Protein AF-A0AAU8EQG9-F1 (afdb_monomer_lite)

Organism: NCBI:txid2839623

Foldseek 3Di:
DPCPPVLADEEEEEFAQVQVVVVCVVVVDPVCLVVHWYKYKYAAHHGGRPPCLLVVQLVCCQVQNDLLDLDFFAAPVNSQVSSCVSCVPPGHGMDIDTREFFGPFGFPLHTDHTRPNNPLSFLQHPHLLSLLLCLLQVLDFDDVLLVVVLVQLVVAQEEEEEAAFQQSQSNSVSCCSNCSNPPPQDGCNAQFEEECQQPQAQLSRLVRRLVSNVSPPQLVVLLVVLVVVDDPVRLVPDRSNCNRPLSSLVSGDDDPPDAHEYEYEELVSHDPVRSVVVVVVSLVSRPDPPHRSYHYYYYYHPPPPDDDSVYHYRYRAFQDLVSLLVSCVSVVHDSVCSVVLSVQGRHNNSSVLLSSVVRRDPSVVSNPDNDDLSSLCSLCCVVPVVPNLQLLLLQLLLLLQAAGFHAQLLLSLQLSVVVVHHNDSSRSVVSVRHSGSQKRWDPRNDNRIGIHGHGRVSSVSSQPDPDRPDHSVSSNVSSPDPSSVVSPDDPPPDPPPDDDDDDDD

Radius of gyration: 24.66 Å; chains: 1; bounding box: 68×86×63 Å

InterPro domains:
  IPR007111 NACHT nucleoside triphosphatase [PS50837] (157-301)
  IPR027417 P-loop containing nucleoside triphosphate hydrolase [SSF52540] (146-356)
  IPR056884 Nephrocystin 3-like, N-terminal [PF24883] (152-301)

Secondary structure (DSSP, 8-state):
---TT--EEEEEE--TTHHHHHHHHHHTT-GGGGTSEEEEEES-SSS---TTHHHHHHHHHHHH--TT---SEEEHHHHHHHHHHHHTTTSPPPEEEE-SSSTT---TT-EEEE-TT-TTTSTTTTSHHHHHHHHHTTTPPP-HHHHHHHHHHHH-SEEEEE--TTSSHHHHHHHHH-GGGSTTPPTTS-SEEEETTT--SHHHHHHHHHHHHTTSTTHHHHHHHHHHTS-HHHHHHS-HHIIIIIHHHHH----TT--EEEEEE-GGGS-HHHHHHHHHHHHHHHH-SS--SEEEEEEE-S-------SSEEEEPPPPPHHHHHHHHHHTT--TTHHHHHHHH-SSHHHHHHHHHHHTTS-HHHHTT--SHHHHHHHHHHHHHTTT-HHHHHHHHHHHHH-BSS-EEHHHHHHHHHHTTS--SHHHHHHHHHHHGGGEEEESTTSTT-EEEES-HHHHHHHHH--S-SS-HHHHHHHHTSHHHHHTTSPP--------------

pLDDT: mean 84.2, std 14.39, range [34.97, 97.81]

Sequence (505 aa):
MDISGLDGLIIILDACHAGAGVRDVIKSGLDLEQQVRLELLAGTFLRKARNGCFSQALIRLMEHGAPGLSADYLEIRHAANVAADCCRTVQQPPVYIGSGFGQNASDPGLWVSRNVASPGKWLLSGTEEGALAVALTQSFQPTNDLERVTAAMSGQRLVVLRGAAGSGKSALIAALARPELVPDLPARYLAAVAFTALTPTLTGLAKTLARQLARFEGFPAAAADYEGKLTAEELNRRPALERLVFGPLRTLKVSLGRRIRLAIDGIDELEPSSRAELLSAVTEFSTEEPPLRVSVLLSTRGEDQGQDLLTAQVNVSRPGMDEITEYLQNLELPEALAVDLQAHADTWLQLRLLADLAASVPAQSLRTVAGLDDLYQELLWPLTANDNPEARIVMVVLAAAGSGPVLPLRVAVGACAALGGPADLTQFRDIVAALGGIVARAHPGTPEERLGLFHDTLVRHIHALTGWPISVLDAHASILEPSAVQTVRPPKTTPRSGPRNTSGP

Structure (mmCIF, N/CA/C/O backbone):
data_AF-A0AAU8EQG9-F1
#
_entry.id   AF-A0AAU8EQG9-F1
#
loop_
_atom_site.group_PDB
_atom_site.id
_atom_site.type_symbol
_atom_site.label_atom_id
_atom_site.label_alt_id
_atom_site.label_comp_id
_atom_site.label_asym_id
_atom_site.label_entity_id
_atom_site.label_seq_id
_atom_site.pdbx_PDB_ins_code
_atom_site.Cartn_x
_atom_site.Cartn_y
_atom_site.Cartn_z
_atom_site.occupancy
_atom_site.B_iso_or_equiv
_atom_site.auth_seq_id
_atom_site.auth_comp_id
_atom_site.auth_asym_id
_atom_site.auth_atom_id
_atom_site.pdbx_PDB_model_num
ATOM 1 N N . MET A 1 1 ? 13.179 -22.168 -28.974 1.00 48.56 1 MET A N 1
ATOM 2 C CA . MET A 1 1 ? 12.154 -22.595 -28.002 1.00 48.56 1 MET A CA 1
ATOM 3 C C . MET A 1 1 ? 10.924 -21.794 -28.374 1.00 48.56 1 MET A C 1
ATOM 5 O O . MET A 1 1 ? 11.079 -20.591 -28.523 1.00 48.56 1 MET A O 1
ATOM 9 N N . ASP A 1 2 ? 9.795 -22.431 -28.673 1.00 47.28 2 ASP A N 1
ATOM 10 C CA . ASP A 1 2 ? 8.556 -21.683 -28.907 1.00 47.28 2 ASP A CA 1
ATOM 11 C C . ASP A 1 2 ? 8.089 -21.155 -27.545 1.00 47.28 2 ASP A C 1
ATOM 13 O O . ASP A 1 2 ? 7.792 -21.945 -26.649 1.00 47.28 2 ASP A O 1
ATOM 17 N N . ILE A 1 3 ? 8.197 -19.844 -27.347 1.00 60.19 3 ILE A N 1
ATOM 18 C CA . ILE A 1 3 ? 7.920 -19.150 -26.079 1.00 60.19 3 ILE A CA 1
ATOM 19 C C . ILE A 1 3 ? 6.546 -18.473 -26.091 1.00 60.19 3 ILE A C 1
ATOM 21 O O . ILE A 1 3 ? 6.218 -17.733 -25.166 1.00 60.19 3 ILE A O 1
ATOM 25 N N . SER A 1 4 ? 5.718 -18.743 -27.109 1.00 58.16 4 SER A N 1
ATOM 26 C CA . SER A 1 4 ? 4.363 -18.202 -27.186 1.00 58.16 4 SER A CA 1
ATOM 27 C C . SER A 1 4 ? 3.540 -18.625 -25.960 1.00 58.16 4 SER A C 1
ATOM 29 O O . SER A 1 4 ? 3.352 -19.820 -25.719 1.00 58.16 4 SER A O 1
ATOM 31 N N . GLY A 1 5 ? 3.047 -17.651 -25.191 1.00 64.38 5 GLY A N 1
ATOM 32 C CA . GLY A 1 5 ? 2.217 -17.878 -24.002 1.00 64.38 5 GLY A CA 1
ATOM 33 C C . GLY A 1 5 ? 2.981 -18.079 -22.688 1.00 64.38 5 GLY A C 1
ATOM 34 O O . GLY A 1 5 ? 2.367 -18.448 -21.684 1.00 64.38 5 GLY A O 1
ATOM 35 N N . LEU A 1 6 ? 4.300 -17.860 -22.665 1.00 74.62 6 LEU A N 1
ATOM 36 C CA . LEU A 1 6 ? 5.062 -17.805 -21.419 1.00 74.62 6 LEU A CA 1
ATOM 37 C C . LEU A 1 6 ? 4.857 -16.440 -20.745 1.00 74.62 6 LEU A C 1
ATOM 39 O O . LEU A 1 6 ? 5.393 -15.443 -21.207 1.00 74.62 6 LEU A O 1
ATOM 43 N N . ASP A 1 7 ? 4.106 -16.411 -19.640 1.00 78.94 7 ASP A N 1
ATOM 44 C CA . ASP A 1 7 ? 3.777 -15.164 -18.929 1.00 78.94 7 ASP A CA 1
ATOM 45 C C . ASP A 1 7 ? 5.012 -14.493 -18.303 1.00 78.94 7 ASP A C 1
ATOM 47 O O . ASP A 1 7 ? 5.132 -13.275 -18.288 1.00 78.94 7 ASP A O 1
ATOM 51 N N . GLY A 1 8 ? 5.941 -15.292 -17.784 1.00 84.75 8 GLY A N 1
ATOM 52 C CA . GLY A 1 8 ? 7.191 -14.834 -17.195 1.00 84.75 8 GLY A CA 1
ATOM 53 C C . GLY A 1 8 ? 8.052 -16.014 -16.756 1.00 84.75 8 GLY A C 1
ATOM 54 O O . GLY A 1 8 ? 7.574 -17.149 -16.658 1.00 84.75 8 GLY A O 1
ATOM 55 N N . LEU A 1 9 ? 9.335 -15.761 -16.515 1.00 85.25 9 LEU A N 1
ATOM 56 C CA . LEU A 1 9 ? 10.334 -16.778 -16.219 1.00 85.25 9 LEU A CA 1
ATOM 57 C C . LEU A 1 9 ? 11.140 -16.402 -14.977 1.00 85.25 9 LEU A C 1
ATOM 59 O O . LEU A 1 9 ? 11.727 -15.330 -14.899 1.00 85.25 9 LEU A O 1
ATOM 63 N N . ILE A 1 10 ? 11.212 -17.332 -14.027 1.00 87.50 10 ILE A N 1
ATOM 64 C CA . ILE A 1 10 ? 12.080 -17.233 -12.855 1.00 87.50 10 ILE A CA 1
ATOM 65 C C . ILE A 1 10 ? 13.189 -18.268 -13.001 1.00 87.50 10 ILE A C 1
ATOM 67 O O . ILE A 1 10 ? 12.916 -19.466 -13.107 1.00 87.50 10 ILE A O 1
ATOM 71 N N . ILE A 1 11 ? 14.440 -17.823 -12.976 1.00 86.25 11 ILE A N 1
ATOM 72 C CA . ILE A 1 11 ? 15.613 -18.691 -13.034 1.00 86.25 11 ILE A CA 1
ATOM 73 C C . ILE A 1 11 ? 16.345 -18.623 -11.692 1.00 86.25 11 ILE A C 1
ATOM 75 O O . ILE A 1 11 ? 16.785 -17.564 -11.256 1.00 86.25 11 ILE A O 1
ATOM 79 N N . ILE A 1 12 ? 16.518 -19.771 -11.037 1.00 88.31 12 ILE A N 1
ATOM 80 C CA . ILE A 1 12 ? 17.284 -19.892 -9.790 1.00 88.31 12 ILE A CA 1
ATOM 81 C C . ILE A 1 12 ? 18.472 -20.823 -10.038 1.00 88.31 12 ILE A C 1
ATOM 83 O O . ILE A 1 12 ? 18.289 -21.977 -10.424 1.00 88.31 12 ILE A O 1
ATOM 87 N N . LEU A 1 13 ? 19.692 -20.329 -9.816 1.00 86.31 13 LEU A N 1
ATOM 88 C CA . LEU A 1 13 ? 20.936 -21.048 -10.103 1.00 86.31 13 LEU A CA 1
ATOM 89 C C . LEU A 1 13 ? 21.815 -21.168 -8.858 1.00 86.31 13 LEU A C 1
ATOM 91 O O . LEU A 1 13 ? 22.441 -20.198 -8.436 1.00 86.31 13 LEU A O 1
ATOM 95 N N . ASP A 1 14 ? 21.956 -22.379 -8.320 1.00 85.06 14 ASP A N 1
ATOM 96 C CA . ASP A 1 14 ? 22.971 -22.691 -7.305 1.00 85.06 14 ASP A CA 1
ATOM 97 C C . ASP A 1 14 ? 24.161 -23.413 -7.944 1.00 85.06 14 ASP A C 1
ATOM 99 O O . ASP A 1 14 ? 24.290 -24.636 -7.894 1.00 85.06 14 ASP A O 1
ATOM 103 N N . ALA A 1 15 ? 25.021 -22.648 -8.614 1.00 81.06 15 ALA A N 1
ATOM 104 C CA . ALA A 1 15 ? 26.234 -23.172 -9.225 1.00 81.06 15 ALA A CA 1
ATOM 105 C C . ALA A 1 15 ? 27.465 -22.366 -8.798 1.00 81.06 15 ALA A C 1
ATOM 107 O O . ALA A 1 15 ? 27.391 -21.183 -8.457 1.00 81.06 15 ALA A O 1
ATOM 108 N N . CYS A 1 16 ? 28.629 -23.017 -8.828 1.00 81.19 16 CYS A N 1
ATOM 109 C CA . CYS A 1 16 ? 29.901 -22.319 -8.681 1.00 81.19 16 CYS A CA 1
ATOM 110 C C . CYS A 1 16 ? 30.098 -21.378 -9.870 1.00 81.19 16 CYS A C 1
ATOM 112 O O . CYS A 1 16 ? 29.943 -21.805 -11.010 1.00 81.19 16 CYS A O 1
ATOM 114 N N . HIS A 1 17 ? 30.492 -20.133 -9.605 1.00 78.00 17 HIS A N 1
ATOM 115 C CA . HIS A 1 17 ? 30.693 -19.106 -10.631 1.00 78.00 17 HIS A CA 1
ATOM 116 C C . HIS A 1 17 ? 29.422 -18.796 -11.447 1.00 78.00 17 HIS A C 1
ATOM 118 O O . HIS A 1 17 ? 29.521 -18.340 -12.586 1.00 78.00 17 HIS A O 1
ATOM 124 N N . ALA A 1 18 ? 28.234 -19.043 -10.876 1.00 71.56 18 ALA A N 1
ATOM 125 C CA . ALA A 1 18 ? 26.957 -18.884 -11.574 1.00 71.56 18 ALA A CA 1
ATOM 126 C C . ALA A 1 18 ? 26.795 -17.477 -12.168 1.00 71.56 18 ALA A C 1
ATOM 128 O O . ALA A 1 18 ? 26.398 -17.338 -13.320 1.00 71.56 18 ALA A O 1
ATOM 129 N N . GLY A 1 19 ? 27.186 -16.437 -11.431 1.00 64.06 19 GLY A N 1
ATOM 130 C CA . GLY A 1 19 ? 27.063 -15.057 -11.888 1.00 64.06 19 GLY A CA 1
ATOM 131 C C . GLY A 1 19 ? 27.925 -14.681 -13.098 1.00 64.06 19 GLY A C 1
ATOM 132 O O . GLY A 1 19 ? 27.561 -13.762 -13.828 1.00 64.06 19 GLY A O 1
ATOM 133 N N . ALA A 1 20 ? 29.029 -15.393 -13.357 1.00 66.62 20 ALA A N 1
ATOM 134 C CA . ALA A 1 20 ? 29.816 -15.194 -14.577 1.00 66.62 20 ALA A CA 1
ATOM 135 C C . ALA A 1 20 ? 29.056 -15.698 -15.813 1.00 66.62 20 ALA A C 1
ATOM 137 O O . ALA A 1 20 ? 28.894 -14.951 -16.774 1.00 66.62 20 ALA A O 1
ATOM 138 N N . GLY A 1 21 ? 28.507 -16.917 -15.741 1.00 63.09 21 GLY A N 1
ATOM 139 C CA . GLY A 1 21 ? 27.682 -17.480 -16.814 1.00 63.09 21 GLY A CA 1
ATOM 140 C C . GLY A 1 21 ? 26.407 -16.672 -17.051 1.00 63.09 21 GLY A C 1
ATOM 141 O O . GLY A 1 21 ? 26.018 -16.451 -18.188 1.00 63.09 21 GLY A O 1
ATOM 142 N N . VAL A 1 22 ? 25.807 -16.145 -15.986 1.00 63.78 22 VAL A N 1
ATOM 143 C CA . VAL A 1 22 ? 24.661 -15.228 -16.046 1.00 63.78 22 VAL A CA 1
ATOM 144 C C . VAL A 1 22 ? 24.981 -13.943 -16.808 1.00 63.78 22 VAL A C 1
ATOM 146 O O . VAL A 1 22 ? 24.218 -13.538 -17.681 1.00 63.78 22 VAL A O 1
ATOM 149 N N . ARG A 1 23 ? 26.121 -13.308 -16.513 1.00 61.84 23 ARG A N 1
ATOM 150 C CA . ARG A 1 23 ? 26.546 -12.092 -17.215 1.00 61.84 23 ARG A CA 1
ATOM 151 C C . ARG A 1 23 ? 26.763 -12.360 -18.700 1.00 61.84 23 ARG A C 1
ATOM 153 O O . ARG A 1 23 ? 26.451 -11.496 -19.509 1.00 61.84 23 ARG A O 1
ATOM 160 N N . ASP A 1 24 ? 27.291 -13.529 -19.043 1.00 62.97 24 ASP A N 1
ATOM 161 C CA . ASP A 1 24 ? 27.519 -13.923 -20.430 1.00 62.97 24 ASP A CA 1
ATOM 162 C C . ASP A 1 24 ? 26.208 -14.261 -21.149 1.00 62.97 24 ASP A C 1
ATOM 164 O O . ASP A 1 24 ? 26.051 -13.864 -22.293 1.00 62.97 24 ASP A O 1
ATOM 168 N N . VAL A 1 25 ? 25.235 -14.882 -20.475 1.00 60.69 25 VAL A N 1
ATOM 169 C CA . VAL A 1 25 ? 23.873 -15.138 -20.988 1.00 60.69 25 VAL A CA 1
ATOM 170 C C . VAL A 1 25 ? 23.144 -13.823 -21.290 1.00 60.69 25 VAL A C 1
ATOM 172 O O . VAL A 1 25 ? 22.632 -13.658 -22.396 1.00 60.69 25 VAL A O 1
ATOM 175 N N . ILE A 1 26 ? 23.192 -12.854 -20.372 1.00 59.47 26 ILE A N 1
ATOM 176 C CA . ILE A 1 26 ? 22.609 -11.513 -20.559 1.00 59.47 26 ILE A CA 1
ATOM 177 C C . ILE A 1 26 ? 23.345 -10.748 -21.672 1.00 59.47 26 ILE A C 1
ATOM 179 O O . ILE A 1 26 ? 22.729 -10.231 -22.598 1.00 59.47 26 ILE A O 1
ATOM 183 N N . LYS A 1 27 ? 24.687 -10.734 -21.657 1.00 56.81 27 LYS A N 1
ATOM 184 C CA . LYS A 1 27 ? 25.498 -10.085 -22.707 1.00 56.81 27 LYS A CA 1
ATOM 185 C C . LYS A 1 27 ? 25.379 -10.746 -24.076 1.00 56.81 27 LYS A C 1
ATOM 187 O O . LYS A 1 27 ? 25.601 -10.075 -25.079 1.00 56.81 27 LYS A O 1
ATOM 192 N N . SER A 1 28 ? 25.095 -12.047 -24.126 1.00 53.91 28 SER A N 1
ATOM 193 C CA . SER A 1 28 ? 24.952 -12.799 -25.375 1.00 53.91 28 SER A CA 1
ATOM 194 C C . SER A 1 28 ? 23.657 -12.486 -26.120 1.00 53.91 28 S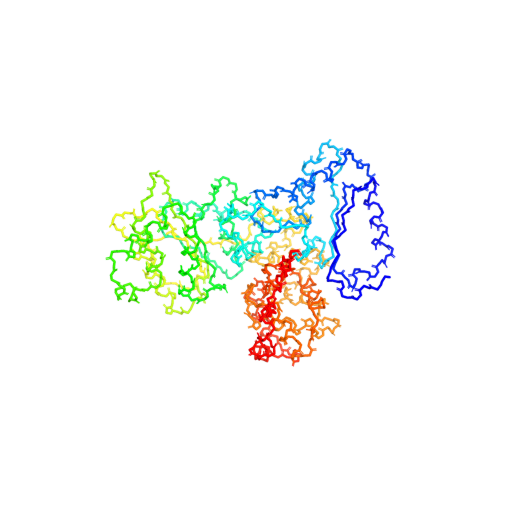ER A C 1
ATOM 196 O O . SER A 1 28 ? 23.463 -13.018 -27.209 1.00 53.91 28 SER A O 1
ATOM 198 N N . GLY A 1 29 ? 22.810 -11.602 -25.576 1.00 45.22 29 GLY A N 1
ATOM 199 C CA . GLY A 1 29 ? 21.637 -11.106 -26.281 1.00 45.22 29 GLY A CA 1
ATOM 200 C C . GLY A 1 29 ? 20.607 -12.203 -26.483 1.00 45.22 29 GLY A C 1
ATOM 201 O O . GLY A 1 29 ? 20.114 -12.395 -27.591 1.00 45.22 29 GLY A O 1
ATOM 202 N N . LEU A 1 30 ? 20.278 -12.950 -25.425 1.00 51.91 30 LEU A N 1
ATOM 203 C CA . LEU A 1 30 ? 18.985 -13.619 -25.438 1.00 51.91 30 LEU A CA 1
ATOM 204 C C . LEU A 1 30 ? 17.928 -12.522 -25.579 1.00 51.91 30 LEU A C 1
ATOM 206 O O . LEU A 1 30 ? 17.617 -11.839 -24.609 1.00 51.91 30 LEU A O 1
ATOM 210 N N . ASP A 1 31 ? 17.336 -12.419 -26.771 1.00 52.47 31 ASP A N 1
ATOM 211 C CA . ASP A 1 31 ? 16.141 -11.610 -27.077 1.00 52.47 31 ASP A CA 1
ATOM 212 C C . ASP A 1 31 ? 14.937 -11.946 -26.164 1.00 52.47 31 ASP A C 1
ATOM 214 O O . ASP A 1 31 ? 13.863 -11.365 -26.296 1.00 52.47 31 ASP A O 1
ATOM 218 N N . LEU A 1 32 ? 15.107 -12.870 -25.209 1.00 53.91 32 LEU A N 1
ATOM 219 C CA . LEU A 1 32 ? 14.161 -13.177 -24.144 1.00 53.91 32 LEU A CA 1
ATOM 220 C C . LEU A 1 32 ? 13.810 -11.950 -23.300 1.00 53.91 32 LEU A C 1
ATOM 222 O O . LEU A 1 32 ? 12.648 -11.821 -22.947 1.00 53.91 32 LEU A O 1
ATOM 226 N N . GLU A 1 33 ? 14.749 -11.041 -23.008 1.00 51.69 33 GLU A N 1
ATOM 227 C CA . GLU A 1 33 ? 14.443 -9.839 -22.205 1.00 51.69 33 GLU A CA 1
ATOM 228 C C . GLU A 1 33 ? 13.460 -8.887 -22.907 1.00 51.69 33 GLU A C 1
ATOM 230 O O . GLU A 1 33 ? 12.770 -8.120 -22.243 1.00 51.69 33 GLU A O 1
ATOM 235 N N . GLN A 1 34 ? 13.366 -8.949 -24.241 1.00 54.97 34 GLN A N 1
ATOM 236 C CA . GLN A 1 34 ? 12.406 -8.153 -25.013 1.00 54.97 34 GLN A CA 1
ATOM 237 C C . GLN A 1 34 ? 11.055 -8.854 -25.205 1.00 54.97 34 GLN A C 1
ATOM 239 O O . GLN A 1 34 ? 10.118 -8.230 -25.696 1.00 54.97 34 GLN A O 1
ATOM 244 N N . GLN A 1 35 ? 10.953 -10.143 -24.864 1.00 57.09 35 GLN A N 1
ATOM 245 C CA . GLN A 1 35 ? 9.786 -10.977 -25.177 1.00 57.09 35 GLN A CA 1
ATOM 246 C C . GLN A 1 35 ? 9.144 -11.630 -23.948 1.00 57.09 35 GLN A C 1
ATOM 248 O O . GLN A 1 35 ? 8.026 -12.120 -24.055 1.00 57.09 35 GLN A O 1
ATOM 253 N N . VAL A 1 36 ? 9.841 -11.692 -22.808 1.00 70.94 36 VAL A N 1
ATOM 254 C CA . VAL A 1 36 ? 9.382 -12.362 -21.586 1.00 70.94 36 VAL A CA 1
ATOM 255 C C . VAL A 1 36 ? 9.924 -11.630 -20.358 1.00 70.94 36 VAL A C 1
ATOM 257 O O . VAL A 1 36 ? 11.122 -11.357 -20.265 1.00 70.94 36 VAL A O 1
ATOM 260 N N . ARG A 1 37 ? 9.066 -11.398 -19.359 1.00 82.25 37 ARG A N 1
ATOM 261 C CA . ARG A 1 37 ? 9.488 -10.930 -18.028 1.00 82.25 37 ARG A CA 1
ATOM 262 C C . ARG A 1 37 ? 10.370 -11.986 -17.359 1.00 82.25 37 ARG A C 1
ATOM 264 O O . ARG A 1 37 ? 9.918 -13.102 -17.104 1.00 82.25 37 ARG A O 1
ATOM 271 N N . LEU A 1 38 ? 11.624 -11.650 -17.091 1.00 80.44 38 LEU A N 1
ATOM 272 C CA . LEU A 1 38 ? 12.659 -12.541 -16.583 1.00 80.44 38 LEU A CA 1
ATOM 273 C C . LEU A 1 38 ? 13.191 -12.053 -15.235 1.00 80.44 38 LEU A C 1
ATOM 275 O O . LEU A 1 38 ? 13.679 -10.937 -15.103 1.00 80.44 38 LEU A O 1
ATOM 279 N N . GLU A 1 39 ? 13.201 -12.941 -14.254 1.00 84.56 39 GLU A N 1
ATOM 280 C CA . GLU A 1 39 ? 13.848 -12.712 -12.970 1.00 84.56 39 GLU A CA 1
ATOM 281 C C . GLU A 1 39 ? 14.858 -13.821 -12.695 1.00 84.56 39 GLU A C 1
ATOM 283 O O . GLU A 1 39 ? 14.592 -15.009 -12.900 1.00 84.56 39 GLU A O 1
ATOM 288 N N . LEU A 1 40 ? 16.030 -13.447 -12.206 1.00 82.81 40 LEU A N 1
ATOM 289 C CA . LEU A 1 40 ? 17.154 -14.347 -12.039 1.00 82.81 40 LEU A CA 1
ATOM 290 C C . LEU A 1 40 ? 17.790 -14.183 -10.664 1.00 82.81 40 LEU A C 1
ATOM 292 O O . LEU A 1 40 ? 18.136 -13.085 -10.234 1.00 82.81 40 LEU A O 1
ATOM 296 N N . LEU A 1 41 ? 18.033 -15.315 -10.011 1.00 86.25 41 LEU A N 1
ATOM 297 C CA . LEU A 1 41 ? 18.735 -15.388 -8.741 1.00 86.25 41 LEU A CA 1
ATOM 298 C C . LEU A 1 41 ? 19.841 -16.441 -8.789 1.00 86.25 41 LEU A C 1
ATOM 300 O O . LEU A 1 41 ? 19.583 -17.635 -8.933 1.00 86.25 41 LEU A O 1
ATOM 304 N N . ALA A 1 42 ? 21.084 -16.005 -8.625 1.00 83.75 42 ALA A N 1
ATOM 305 C CA . ALA A 1 42 ? 22.263 -16.857 -8.639 1.00 83.75 42 ALA A CA 1
ATOM 306 C C . ALA A 1 42 ? 22.931 -16.905 -7.259 1.00 83.75 42 ALA A C 1
ATOM 308 O O . ALA A 1 42 ? 23.249 -15.873 -6.679 1.00 83.75 42 ALA A O 1
ATOM 309 N N . GLY A 1 43 ? 23.219 -18.103 -6.748 1.00 80.06 43 GLY A N 1
ATOM 310 C CA . GLY A 1 43 ? 23.772 -18.300 -5.406 1.00 80.06 43 GLY A CA 1
ATOM 311 C C . GLY A 1 43 ? 25.177 -17.725 -5.195 1.00 80.06 43 GLY A C 1
ATOM 312 O O . GLY A 1 43 ? 25.542 -17.418 -4.063 1.00 80.06 43 GLY A O 1
ATOM 313 N N . THR A 1 44 ? 25.976 -17.567 -6.259 1.00 77.06 44 THR A N 1
ATOM 314 C CA . THR A 1 44 ? 27.316 -16.951 -6.200 1.00 77.06 44 THR A CA 1
ATOM 315 C C . THR A 1 44 ? 27.671 -16.209 -7.490 1.00 77.06 44 THR A C 1
ATOM 317 O O . THR A 1 44 ? 27.243 -16.617 -8.569 1.00 77.06 44 THR A O 1
ATOM 320 N N . PHE A 1 45 ? 28.504 -15.159 -7.403 1.00 68.75 45 PHE A N 1
ATOM 321 C CA . PHE A 1 45 ? 28.987 -14.428 -8.586 1.00 68.75 45 PHE A CA 1
ATOM 322 C C . PHE A 1 45 ? 30.253 -15.049 -9.201 1.00 68.75 45 PHE A C 1
ATOM 324 O O . PHE A 1 45 ? 30.180 -15.781 -10.183 1.00 68.75 45 PHE A O 1
ATOM 331 N N . LEU A 1 46 ? 31.424 -14.805 -8.600 1.00 63.44 46 LEU A N 1
ATOM 332 C CA . LEU A 1 46 ? 32.735 -15.254 -9.107 1.00 63.44 46 LEU A CA 1
ATOM 333 C C . LEU A 1 46 ? 33.371 -16.364 -8.259 1.00 63.44 46 LEU A C 1
ATOM 335 O O . LEU A 1 46 ? 34.539 -16.703 -8.456 1.00 63.44 46 LEU A O 1
ATOM 339 N N . ARG A 1 47 ? 32.644 -16.919 -7.287 1.00 70.44 47 ARG A N 1
ATOM 340 C CA . ARG A 1 47 ? 33.177 -17.895 -6.325 1.00 70.44 47 ARG A CA 1
ATOM 341 C C . ARG A 1 47 ? 32.418 -19.214 -6.359 1.00 70.44 47 ARG A C 1
ATOM 343 O O . ARG A 1 47 ? 31.408 -19.355 -7.031 1.00 70.44 47 ARG A O 1
ATOM 350 N N . LYS A 1 48 ? 32.938 -20.200 -5.629 1.00 75.62 48 LYS A N 1
ATOM 351 C CA . LYS A 1 48 ? 32.285 -21.498 -5.454 1.00 75.62 48 LYS A CA 1
ATOM 352 C C . LYS A 1 48 ? 31.085 -21.365 -4.518 1.00 75.62 48 LYS A C 1
ATOM 354 O O . LYS A 1 48 ? 31.243 -20.815 -3.428 1.00 75.62 48 LYS A O 1
ATOM 359 N N . ALA A 1 49 ? 29.945 -21.924 -4.916 1.00 76.38 49 ALA A N 1
ATOM 360 C CA . ALA A 1 49 ? 28.857 -22.231 -3.994 1.00 76.38 49 ALA A CA 1
ATOM 361 C C . ALA A 1 49 ? 29.362 -23.265 -2.978 1.00 76.38 49 ALA A C 1
ATOM 363 O O . ALA A 1 49 ? 30.083 -24.200 -3.346 1.00 76.38 49 ALA A O 1
ATOM 364 N N . ARG A 1 50 ? 29.064 -23.078 -1.689 1.00 79.38 50 ARG A N 1
ATOM 365 C CA . ARG A 1 50 ? 29.582 -23.948 -0.623 1.00 79.38 50 ARG A CA 1
ATOM 366 C C . ARG A 1 50 ? 28.445 -24.610 0.134 1.00 79.38 50 ARG A C 1
ATOM 368 O O . ARG A 1 50 ? 27.517 -23.946 0.585 1.00 79.38 50 ARG A O 1
ATOM 375 N N . ASN A 1 51 ? 28.561 -25.928 0.300 1.00 82.19 51 ASN A N 1
ATOM 376 C CA . ASN A 1 51 ? 27.674 -26.762 1.118 1.00 82.19 51 ASN A CA 1
ATOM 377 C C . ASN A 1 51 ? 26.178 -26.656 0.767 1.00 82.19 51 ASN A C 1
ATOM 379 O O . ASN A 1 51 ? 25.337 -26.959 1.607 1.00 82.19 51 ASN A O 1
ATOM 383 N N . GLY A 1 52 ? 25.842 -26.198 -0.446 1.00 85.56 52 GLY A N 1
ATOM 384 C CA . GLY A 1 52 ? 24.461 -25.922 -0.842 1.00 85.56 52 GLY A CA 1
ATOM 385 C C . GLY A 1 52 ? 23.762 -24.900 0.059 1.00 85.56 52 GLY A C 1
ATOM 386 O O . GLY A 1 52 ? 22.546 -24.975 0.200 1.00 85.56 52 GLY A O 1
ATOM 387 N N . CYS A 1 53 ? 24.506 -23.987 0.706 1.00 89.56 53 CYS A N 1
ATOM 388 C CA . CYS A 1 53 ? 23.944 -23.033 1.668 1.00 89.56 53 CYS A CA 1
ATOM 389 C C . CYS A 1 53 ? 22.782 -22.240 1.061 1.00 89.56 53 CYS A C 1
ATOM 391 O O . CYS A 1 53 ? 21.721 -22.134 1.671 1.00 89.56 53 CYS A O 1
ATOM 393 N N . PHE A 1 54 ? 22.969 -21.745 -0.164 1.00 90.31 54 PHE A N 1
ATOM 394 C CA . PHE A 1 54 ? 21.956 -20.987 -0.889 1.00 90.31 54 PHE A CA 1
ATOM 395 C C . PHE A 1 54 ? 20.688 -21.818 -1.134 1.00 90.31 54 PHE A C 1
ATOM 397 O O . PHE A 1 54 ? 19.609 -21.411 -0.705 1.00 90.31 54 PHE A O 1
ATOM 404 N N . SER A 1 55 ? 20.808 -23.015 -1.724 1.00 91.12 55 SER A N 1
ATOM 405 C CA . SER A 1 55 ? 19.657 -23.912 -1.915 1.00 91.12 55 SER A CA 1
ATOM 406 C C . SER A 1 55 ? 18.961 -24.263 -0.598 1.00 91.12 55 SER A C 1
ATOM 408 O O . SER A 1 55 ? 17.737 -24.244 -0.523 1.00 91.12 55 SER A O 1
ATOM 410 N N . GLN A 1 56 ? 19.718 -24.551 0.464 1.00 92.31 56 GLN A N 1
ATOM 411 C CA . GLN A 1 56 ? 19.153 -24.859 1.780 1.00 92.31 56 GLN A CA 1
ATOM 412 C C . GLN A 1 56 ? 18.406 -23.667 2.384 1.00 92.31 56 GLN A C 1
ATOM 414 O O . GLN A 1 56 ? 17.347 -23.862 2.981 1.00 92.31 56 GLN A O 1
ATOM 419 N N . ALA A 1 57 ? 18.928 -22.449 2.230 1.00 91.94 57 ALA A N 1
ATOM 420 C CA . ALA A 1 57 ? 18.260 -21.235 2.683 1.00 91.94 57 ALA A CA 1
ATOM 421 C C . ALA A 1 57 ? 16.937 -21.021 1.933 1.00 91.94 57 ALA A C 1
ATOM 423 O O . ALA A 1 57 ? 15.912 -20.783 2.570 1.00 91.94 57 ALA A O 1
ATOM 424 N N . LEU A 1 58 ? 16.932 -21.192 0.606 1.00 92.56 5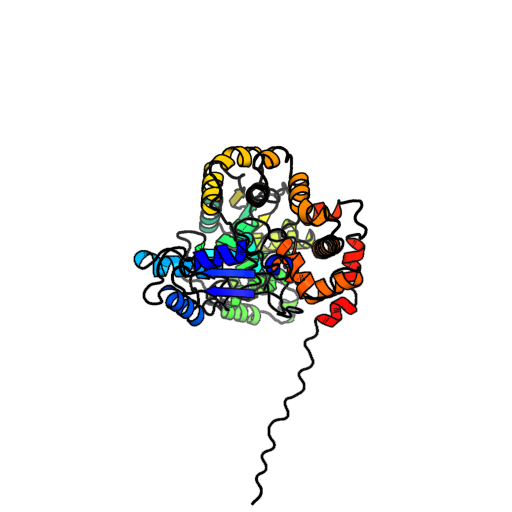8 LEU A N 1
ATOM 425 C CA . LEU A 1 58 ? 15.718 -21.080 -0.206 1.00 92.56 58 LEU A CA 1
ATOM 426 C C . LEU A 1 58 ? 14.679 -22.153 0.125 1.00 92.56 58 LEU A C 1
ATOM 428 O O . LEU A 1 58 ? 13.507 -21.826 0.282 1.00 92.56 58 LEU A O 1
ATOM 432 N N . ILE A 1 59 ? 15.088 -23.417 0.274 1.00 93.31 59 ILE A N 1
ATOM 433 C CA . ILE A 1 59 ? 14.179 -24.508 0.660 1.00 93.31 59 ILE A CA 1
ATOM 434 C C . ILE A 1 59 ? 13.531 -24.192 2.008 1.00 93.31 59 ILE A C 1
ATOM 436 O O . ILE A 1 59 ? 12.308 -24.225 2.120 1.00 93.31 59 ILE A O 1
ATOM 440 N N . ARG A 1 60 ? 14.326 -23.795 3.010 1.00 93.50 60 ARG A N 1
ATOM 441 C CA . ARG A 1 60 ? 13.794 -23.418 4.327 1.00 93.50 60 ARG A CA 1
ATOM 442 C C . ARG A 1 60 ? 12.814 -22.256 4.235 1.00 93.50 60 ARG A C 1
ATOM 444 O O . ARG A 1 60 ? 11.780 -22.305 4.897 1.00 93.50 60 ARG A O 1
ATOM 451 N N . LEU A 1 61 ? 13.133 -21.244 3.429 1.00 92.94 61 LEU A N 1
ATOM 452 C CA . LEU A 1 61 ? 12.275 -20.085 3.208 1.00 92.94 61 LEU A CA 1
ATOM 453 C C . LEU A 1 61 ? 10.946 -20.480 2.545 1.00 92.94 61 LEU A C 1
ATOM 455 O O . LEU A 1 61 ? 9.900 -20.010 2.978 1.00 92.94 61 LEU A O 1
ATOM 459 N N . MET A 1 62 ? 10.958 -21.369 1.550 1.00 93.19 62 MET A N 1
ATOM 460 C CA . MET A 1 62 ? 9.734 -21.861 0.904 1.00 93.19 62 MET A CA 1
ATOM 461 C C . MET A 1 62 ? 8.890 -22.744 1.837 1.00 93.19 62 MET A C 1
ATOM 463 O O . MET A 1 62 ? 7.664 -22.653 1.822 1.00 93.19 62 MET A O 1
ATOM 467 N N . GLU A 1 63 ? 9.527 -23.581 2.661 1.00 94.19 63 GLU A N 1
ATOM 468 C CA . GLU A 1 63 ? 8.844 -24.491 3.593 1.00 94.19 63 GLU A CA 1
ATOM 469 C C . GLU A 1 63 ? 8.224 -23.773 4.797 1.00 94.19 63 GLU A C 1
ATOM 471 O O . GLU A 1 63 ? 7.142 -24.150 5.247 1.00 94.19 63 GLU A O 1
ATOM 476 N N . HIS A 1 64 ? 8.905 -22.757 5.334 1.00 93.38 64 HIS A N 1
ATOM 477 C CA . HIS A 1 64 ? 8.524 -22.114 6.597 1.00 93.38 64 HIS A CA 1
ATOM 478 C C . HIS A 1 64 ? 8.035 -20.677 6.427 1.00 93.38 64 HIS A C 1
ATOM 480 O O . HIS A 1 64 ? 7.423 -20.139 7.349 1.00 93.38 64 HIS A O 1
ATOM 486 N N . GLY A 1 65 ? 8.270 -20.058 5.270 1.00 91.88 65 GLY A N 1
ATOM 487 C CA . GLY A 1 65 ? 8.000 -18.646 5.030 1.00 91.88 65 GLY A CA 1
ATOM 488 C C . GLY A 1 65 ? 8.974 -17.713 5.754 1.00 91.88 65 GLY A C 1
ATOM 489 O O . GLY A 1 65 ? 9.907 -18.139 6.437 1.00 91.88 65 GLY A O 1
ATOM 490 N N . ALA A 1 66 ? 8.729 -16.411 5.618 1.00 89.00 66 ALA A N 1
ATOM 491 C CA . ALA A 1 66 ? 9.435 -15.356 6.340 1.00 89.00 66 ALA A CA 1
ATOM 492 C C . ALA A 1 66 ? 8.480 -14.727 7.371 1.00 89.00 66 ALA A C 1
ATOM 494 O O . ALA A 1 66 ? 7.663 -13.880 7.003 1.00 89.00 66 ALA A O 1
ATOM 495 N N . PRO A 1 67 ? 8.541 -15.116 8.660 1.00 82.00 67 PRO A N 1
ATOM 496 C CA . PRO A 1 67 ? 7.585 -14.650 9.669 1.00 82.00 67 PRO A CA 1
ATOM 497 C C . PRO A 1 67 ? 7.718 -13.160 10.011 1.00 82.00 67 PRO A C 1
ATOM 499 O O . PRO A 1 67 ? 6.771 -12.581 10.531 1.00 82.00 67 PRO A O 1
ATOM 502 N N . GLY A 1 68 ? 8.878 -12.554 9.737 1.00 81.50 68 GLY A N 1
ATOM 503 C CA . GLY A 1 68 ? 9.116 -11.119 9.910 1.00 81.50 68 GLY A CA 1
ATOM 504 C C . GLY A 1 68 ? 8.750 -10.268 8.692 1.00 81.50 68 GLY A C 1
ATOM 505 O O . GLY A 1 68 ? 8.919 -9.059 8.745 1.00 81.50 68 GLY A O 1
ATOM 506 N N . LEU A 1 69 ? 8.279 -10.877 7.599 1.00 85.81 69 LEU A N 1
ATOM 507 C CA . LEU A 1 69 ? 7.931 -10.172 6.369 1.00 85.81 69 LEU A CA 1
ATOM 508 C C . LEU A 1 69 ? 6.411 -10.006 6.274 1.00 85.81 69 LEU A C 1
ATOM 510 O O . LEU A 1 69 ? 5.693 -10.995 6.103 1.00 85.81 69 LEU A O 1
ATOM 514 N N . SER A 1 70 ? 5.919 -8.766 6.322 1.00 87.56 70 SER A N 1
ATOM 515 C CA . SER A 1 70 ? 4.506 -8.457 6.065 1.00 87.56 70 SER A CA 1
ATOM 516 C C . SER A 1 70 ? 4.193 -8.459 4.563 1.00 87.56 70 SER A C 1
ATOM 518 O O . SER A 1 70 ? 3.877 -7.427 3.978 1.00 87.56 70 SER A O 1
ATOM 520 N N . ALA A 1 71 ? 4.305 -9.626 3.927 1.00 86.69 71 ALA A N 1
ATOM 521 C CA . ALA A 1 71 ? 3.952 -9.846 2.525 1.00 86.69 71 ALA A CA 1
ATOM 522 C C . ALA A 1 71 ? 3.387 -11.257 2.328 1.00 86.69 71 ALA A C 1
ATOM 524 O O . ALA A 1 71 ? 3.847 -12.213 2.956 1.00 86.69 71 ALA A O 1
ATOM 525 N N . ASP A 1 72 ? 2.406 -11.402 1.435 1.00 88.31 72 ASP A N 1
ATOM 526 C CA . ASP A 1 72 ? 1.746 -12.689 1.170 1.00 88.31 72 ASP A CA 1
ATOM 527 C C . ASP A 1 72 ? 2.535 -13.607 0.223 1.00 88.31 72 ASP A C 1
ATOM 529 O O . ASP A 1 72 ? 2.310 -14.822 0.206 1.00 88.31 72 ASP A O 1
ATOM 533 N N . TYR A 1 73 ? 3.491 -13.053 -0.522 1.00 90.75 73 TYR A N 1
ATOM 534 C CA . TYR A 1 73 ? 4.321 -13.769 -1.487 1.00 90.75 73 TYR A CA 1
ATOM 535 C C . TYR A 1 73 ? 5.802 -13.523 -1.203 1.00 90.75 73 TYR A C 1
ATOM 537 O O . TYR A 1 73 ? 6.192 -12.465 -0.713 1.00 90.75 73 TYR A O 1
ATOM 545 N N . LEU A 1 74 ? 6.625 -14.529 -1.491 1.00 91.19 74 LEU A N 1
ATOM 546 C CA . LEU A 1 74 ? 8.077 -14.454 -1.395 1.00 91.19 74 LEU A CA 1
ATOM 547 C C . LEU A 1 74 ? 8.640 -14.070 -2.760 1.00 91.19 74 LEU A C 1
ATOM 549 O O . LEU A 1 74 ? 8.898 -14.928 -3.604 1.00 91.19 74 LEU A O 1
ATOM 553 N N . GLU A 1 75 ? 8.800 -12.769 -2.981 1.00 88.88 75 GLU A N 1
ATOM 554 C CA . GLU A 1 75 ? 9.462 -12.251 -4.181 1.00 88.88 75 GLU A CA 1
ATOM 555 C C . GLU A 1 75 ? 10.946 -12.634 -4.197 1.00 88.88 75 GLU A C 1
ATOM 557 O O . GLU A 1 75 ? 11.571 -12.885 -3.158 1.00 88.88 75 GLU A O 1
ATOM 562 N N . ILE A 1 76 ? 11.529 -12.648 -5.391 1.00 86.31 76 ILE A N 1
ATOM 563 C CA . ILE A 1 76 ? 12.898 -13.125 -5.601 1.00 86.31 76 ILE A CA 1
ATOM 564 C C . ILE A 1 76 ? 13.919 -12.269 -4.860 1.00 86.31 76 ILE A C 1
ATOM 566 O O . ILE A 1 76 ? 14.848 -12.817 -4.269 1.00 86.31 76 ILE A O 1
ATOM 570 N N . ARG A 1 77 ? 13.724 -10.948 -4.807 1.00 82.62 77 ARG A N 1
ATOM 571 C CA . ARG A 1 77 ? 14.592 -10.056 -4.026 1.00 82.62 77 ARG A CA 1
ATOM 572 C C . ARG A 1 77 ? 14.610 -10.415 -2.544 1.00 82.62 77 ARG A C 1
ATOM 574 O O . ARG A 1 77 ? 15.676 -10.492 -1.940 1.00 82.62 77 ARG A O 1
ATOM 581 N N . HIS A 1 78 ? 13.445 -10.669 -1.952 1.00 84.94 78 HIS A N 1
ATOM 582 C CA . HIS A 1 78 ? 13.364 -11.076 -0.550 1.00 84.94 78 HIS A CA 1
ATOM 583 C C . HIS A 1 78 ? 14.095 -12.402 -0.328 1.00 84.94 78 HIS A C 1
ATOM 585 O O . HIS A 1 78 ? 14.861 -12.542 0.626 1.00 84.94 78 HIS A O 1
ATOM 591 N N . ALA A 1 79 ? 13.911 -13.355 -1.244 1.00 86.88 79 ALA A N 1
ATOM 592 C CA . ALA A 1 79 ? 14.617 -14.627 -1.212 1.00 86.88 79 ALA A CA 1
ATOM 593 C C . ALA A 1 79 ? 16.144 -14.452 -1.328 1.00 86.88 79 ALA A C 1
ATOM 595 O O . ALA A 1 79 ? 16.891 -15.115 -0.605 1.00 86.88 79 ALA A O 1
ATOM 596 N N . ALA A 1 80 ? 16.604 -13.519 -2.167 1.00 85.38 80 ALA A N 1
ATOM 597 C CA . ALA A 1 80 ? 18.009 -13.149 -2.300 1.00 85.38 80 ALA A CA 1
ATOM 598 C C . ALA A 1 80 ? 18.581 -12.617 -0.982 1.00 85.38 80 ALA A C 1
ATOM 600 O O . ALA A 1 80 ? 19.609 -13.115 -0.525 1.00 85.38 80 ALA A O 1
ATOM 601 N N . ASN A 1 81 ? 17.890 -11.674 -0.338 1.00 85.12 81 ASN A N 1
ATOM 602 C CA . ASN A 1 81 ? 18.332 -11.057 0.915 1.00 85.12 81 ASN A CA 1
ATOM 603 C C . ASN A 1 81 ? 18.404 -12.078 2.058 1.00 85.12 81 ASN A C 1
ATOM 605 O O . ASN A 1 81 ? 19.424 -12.184 2.737 1.00 85.12 81 ASN A O 1
ATOM 609 N N . VAL A 1 82 ? 17.369 -12.909 2.218 1.00 85.56 82 VAL A N 1
ATOM 610 C CA . VAL A 1 82 ? 17.363 -13.975 3.235 1.00 85.56 82 VAL A CA 1
ATOM 611 C C . VAL A 1 82 ? 18.508 -14.961 3.002 1.00 85.56 82 VAL A C 1
ATOM 613 O O . VAL A 1 82 ? 19.196 -15.354 3.949 1.00 85.56 82 VAL A O 1
ATOM 616 N N . ALA A 1 83 ? 18.743 -15.358 1.750 1.00 86.50 83 ALA A N 1
ATOM 617 C CA . ALA A 1 83 ? 19.846 -16.248 1.417 1.00 86.50 83 ALA A CA 1
ATOM 618 C C . ALA A 1 83 ? 21.215 -15.577 1.638 1.00 86.50 83 ALA A C 1
ATOM 620 O O . ALA A 1 83 ? 22.133 -16.233 2.135 1.00 86.50 83 ALA A O 1
ATOM 621 N N . ALA A 1 84 ? 21.353 -14.282 1.335 1.00 86.19 84 ALA A N 1
ATOM 622 C CA . ALA A 1 84 ? 22.556 -13.496 1.604 1.00 86.19 84 ALA A CA 1
ATOM 623 C C . ALA A 1 84 ? 22.896 -13.486 3.097 1.00 86.19 84 ALA A C 1
ATOM 625 O O . ALA A 1 84 ? 24.039 -13.753 3.471 1.00 86.19 84 ALA A O 1
ATOM 626 N N . ASP A 1 85 ? 21.899 -13.250 3.948 1.00 86.94 85 ASP A N 1
ATOM 627 C CA . ASP A 1 85 ? 22.063 -13.211 5.400 1.00 86.94 85 ASP A CA 1
ATOM 628 C C . ASP A 1 85 ? 22.410 -14.581 5.977 1.00 86.94 85 ASP A C 1
ATOM 630 O O . ASP A 1 85 ? 23.372 -14.710 6.739 1.00 86.94 85 ASP A O 1
ATOM 634 N N . CYS A 1 86 ? 21.690 -15.625 5.558 1.00 86.88 86 CYS A N 1
ATOM 635 C CA . CYS A 1 86 ? 21.939 -16.996 6.004 1.00 86.88 86 CYS A CA 1
ATOM 636 C C . CYS A 1 86 ? 23.335 -17.496 5.604 1.00 86.88 86 CYS A C 1
ATOM 638 O O . CYS A 1 86 ? 23.959 -18.260 6.342 1.00 86.88 86 CYS A O 1
ATOM 640 N N . CYS A 1 87 ? 23.834 -17.071 4.442 1.00 86.94 87 CYS A N 1
ATOM 641 C CA . CYS A 1 87 ? 25.083 -17.562 3.867 1.00 86.94 87 CYS A CA 1
ATOM 642 C C . CYS A 1 87 ? 26.269 -16.602 4.010 1.00 86.94 87 CYS A C 1
ATOM 644 O O . CYS A 1 87 ? 27.357 -16.919 3.516 1.00 86.94 87 CYS A O 1
ATOM 646 N N . ARG A 1 88 ? 26.101 -15.478 4.724 1.00 85.44 88 ARG A N 1
ATOM 647 C CA . ARG A 1 88 ? 27.073 -14.374 4.835 1.00 85.44 88 ARG A CA 1
ATOM 648 C C . ARG A 1 88 ? 28.476 -14.816 5.265 1.00 85.44 88 ARG A C 1
ATOM 650 O O . ARG A 1 88 ? 29.471 -14.245 4.831 1.00 85.44 88 ARG A O 1
ATOM 657 N N . THR A 1 89 ? 28.571 -15.838 6.116 1.00 83.88 89 THR A N 1
ATOM 658 C CA . THR A 1 89 ? 29.849 -16.367 6.634 1.00 83.88 89 THR A CA 1
ATOM 659 C C . THR A 1 89 ? 30.432 -17.499 5.786 1.00 83.88 89 THR A C 1
ATOM 661 O O . THR A 1 89 ? 31.587 -17.884 5.971 1.00 83.88 89 THR A O 1
ATOM 664 N N . VAL A 1 90 ? 29.648 -18.046 4.855 1.00 80.25 90 VAL A N 1
ATOM 665 C CA . VAL A 1 90 ? 29.969 -19.276 4.122 1.00 80.25 90 VAL A CA 1
ATOM 666 C C . VAL A 1 90 ? 30.343 -18.981 2.669 1.00 80.25 90 VAL A C 1
ATOM 668 O O . VAL A 1 90 ? 31.239 -19.632 2.126 1.00 80.25 90 VAL A O 1
ATOM 671 N N . GLN A 1 91 ? 29.711 -17.993 2.036 1.00 79.38 91 GLN A N 1
ATOM 672 C CA . GLN A 1 91 ? 29.947 -17.629 0.637 1.00 79.38 91 GLN A CA 1
ATOM 673 C C . GLN A 1 91 ? 29.674 -16.143 0.373 1.00 79.38 91 GLN A C 1
ATOM 675 O O . GLN A 1 91 ? 29.232 -15.407 1.248 1.00 79.38 91 GLN A O 1
ATOM 680 N N . GLN A 1 92 ? 29.992 -15.697 -0.846 1.00 77.75 92 GLN A N 1
ATOM 681 C CA . GLN A 1 92 ? 29.567 -14.378 -1.319 1.00 77.75 92 GLN A CA 1
ATOM 682 C C . GLN A 1 92 ? 28.036 -14.285 -1.349 1.00 77.75 92 GLN A C 1
ATOM 684 O O . GLN A 1 92 ? 27.388 -15.322 -1.528 1.00 77.75 92 GLN A O 1
ATOM 689 N N . PRO A 1 93 ? 27.476 -13.071 -1.210 1.00 77.44 93 PRO A N 1
ATOM 690 C CA . PRO A 1 93 ? 26.043 -12.879 -1.339 1.00 77.44 93 PRO A CA 1
ATOM 691 C C . PRO A 1 93 ? 25.560 -13.347 -2.724 1.00 77.44 93 PRO A C 1
ATOM 693 O O . PRO A 1 93 ? 26.319 -13.266 -3.702 1.00 77.44 93 PRO A O 1
ATOM 696 N N . PRO A 1 94 ? 24.326 -13.871 -2.804 1.00 78.31 94 PRO A N 1
ATOM 697 C CA . PRO A 1 94 ? 23.695 -14.188 -4.071 1.00 78.31 94 PRO A CA 1
ATOM 698 C C . PRO A 1 94 ? 23.553 -12.928 -4.929 1.00 78.31 94 PRO A C 1
ATOM 700 O O . PRO A 1 94 ? 23.496 -11.810 -4.420 1.00 78.31 94 PRO A O 1
ATOM 703 N N . VAL A 1 95 ? 23.500 -13.126 -6.242 1.00 76.88 95 VAL A N 1
ATOM 704 C CA . VAL A 1 95 ? 23.283 -12.066 -7.225 1.00 76.88 95 VAL A CA 1
ATOM 705 C C . VAL A 1 95 ? 21.881 -12.184 -7.770 1.00 76.88 95 VAL A C 1
ATOM 707 O O . VAL A 1 95 ? 21.466 -13.257 -8.204 1.00 76.88 95 VAL A O 1
ATOM 710 N N . TYR A 1 96 ? 21.180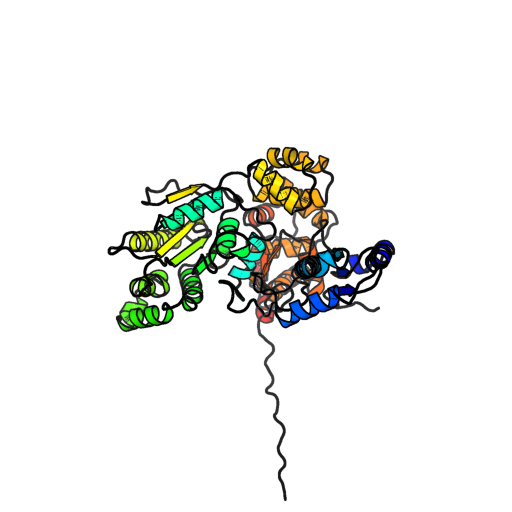 -11.065 -7.752 1.00 76.50 96 TYR A N 1
ATOM 711 C CA . TYR A 1 96 ? 19.832 -10.920 -8.257 1.00 76.50 96 TYR A CA 1
ATOM 712 C C . TYR A 1 96 ? 19.844 -9.997 -9.479 1.00 76.50 96 TYR A C 1
ATOM 714 O O . TYR A 1 96 ? 20.539 -8.982 -9.472 1.00 76.50 96 TYR A O 1
ATOM 722 N N . ILE A 1 97 ? 19.112 -10.374 -10.526 1.00 72.88 97 ILE A N 1
ATOM 723 C CA . ILE A 1 97 ? 18.920 -9.581 -11.743 1.00 72.88 97 ILE A CA 1
ATOM 724 C C . ILE A 1 97 ? 17.455 -9.721 -12.154 1.00 72.88 97 ILE A C 1
ATOM 726 O O . ILE A 1 97 ? 16.988 -10.843 -12.328 1.00 72.88 97 ILE A O 1
ATOM 730 N N . GLY A 1 98 ? 16.754 -8.604 -12.321 1.00 67.38 98 GLY A N 1
ATOM 731 C CA . GLY A 1 98 ? 15.372 -8.572 -12.798 1.00 67.38 98 GLY A CA 1
ATOM 732 C C . GLY A 1 98 ? 15.243 -7.812 -14.112 1.00 67.38 98 GLY A C 1
ATOM 733 O O . GLY A 1 98 ? 16.011 -6.885 -14.373 1.00 67.38 98 GLY A O 1
ATOM 734 N N . SER A 1 99 ? 14.277 -8.208 -14.939 1.00 58.56 99 SER A N 1
ATOM 735 C CA . SER A 1 99 ? 13.851 -7.462 -16.121 1.00 58.56 99 SER A CA 1
ATOM 736 C C . SER A 1 99 ? 12.858 -6.369 -15.709 1.00 58.56 99 SER A C 1
ATOM 738 O O . SER A 1 99 ? 11.748 -6.671 -15.267 1.00 58.56 99 SER A O 1
ATOM 740 N N . GLY A 1 100 ? 13.230 -5.104 -15.873 1.00 52.56 100 GLY A N 1
ATOM 741 C CA . GLY A 1 100 ? 12.349 -3.961 -15.638 1.00 52.56 100 GLY A CA 1
ATOM 742 C C . GLY A 1 100 ? 13.050 -2.638 -15.942 1.00 52.56 100 GLY A C 1
ATOM 743 O O . GLY A 1 100 ? 14.279 -2.580 -15.988 1.00 52.56 100 GLY A O 1
ATOM 744 N N . PHE A 1 101 ? 12.277 -1.575 -16.185 1.00 38.84 101 PHE A N 1
ATOM 745 C CA . PHE A 1 101 ? 12.828 -0.223 -16.304 1.00 38.84 101 PHE A CA 1
ATOM 746 C C . PHE A 1 101 ? 13.425 0.208 -14.954 1.00 38.84 101 PHE A C 1
ATOM 748 O O . PHE A 1 101 ? 12.725 0.231 -13.944 1.00 38.84 101 PHE A O 1
ATOM 755 N N . GLY A 1 102 ? 14.718 0.544 -14.959 1.00 43.12 102 GLY A N 1
ATOM 756 C CA . GLY A 1 102 ? 15.504 0.900 -13.776 1.00 43.12 102 GLY A CA 1
ATOM 757 C C . GLY A 1 102 ? 16.364 -0.255 -13.263 1.00 43.12 102 GLY A C 1
ATOM 758 O O . GLY A 1 102 ? 15.915 -1.396 -13.144 1.00 43.12 102 GLY A O 1
ATOM 759 N N . GLN A 1 103 ? 17.630 0.034 -12.938 1.00 38.06 103 GLN A N 1
ATOM 760 C CA . GLN A 1 103 ? 18.448 -0.916 -12.181 1.00 38.06 103 GLN A CA 1
ATOM 761 C C . GLN A 1 103 ? 17.722 -1.197 -10.861 1.00 38.06 103 GLN A C 1
ATOM 763 O O . GLN A 1 103 ? 17.390 -0.262 -10.142 1.00 38.06 103 GLN A O 1
ATOM 768 N N . ASN A 1 104 ? 17.458 -2.471 -10.559 1.00 48.59 104 ASN A N 1
ATOM 769 C CA . ASN A 1 104 ? 16.704 -2.919 -9.384 1.00 48.59 104 ASN A CA 1
ATOM 770 C C . ASN A 1 104 ? 15.164 -2.805 -9.482 1.00 48.59 104 ASN A C 1
ATOM 772 O O . ASN A 1 104 ? 14.516 -2.682 -8.443 1.00 48.59 104 ASN A O 1
ATOM 776 N N . ALA A 1 105 ? 14.536 -2.928 -10.651 1.00 60.59 105 ALA A N 1
ATOM 777 C CA . ALA A 1 105 ? 13.093 -3.200 -10.716 1.00 60.59 105 ALA A CA 1
ATOM 778 C C . ALA A 1 105 ? 12.823 -4.720 -10.649 1.00 60.59 105 ALA A C 1
ATOM 780 O O . ALA A 1 105 ? 13.305 -5.469 -11.493 1.00 60.59 105 ALA A O 1
ATOM 781 N N . SER A 1 106 ? 12.088 -5.172 -9.624 1.00 73.38 106 SER A N 1
ATOM 782 C CA . SER A 1 106 ? 11.522 -6.531 -9.566 1.00 73.38 106 SER A CA 1
ATOM 783 C C . SER A 1 106 ? 10.054 -6.466 -9.956 1.00 73.38 106 SER A C 1
ATOM 785 O O . SER A 1 106 ? 9.346 -5.567 -9.495 1.00 73.38 106 SER A O 1
ATOM 787 N N . ASP A 1 107 ? 9.589 -7.409 -10.769 1.00 83.56 107 ASP A N 1
ATOM 788 C CA . ASP A 1 107 ? 8.164 -7.580 -11.017 1.00 83.56 107 ASP A CA 1
ATOM 789 C C . ASP A 1 107 ? 7.540 -8.341 -9.832 1.00 83.56 107 ASP A C 1
ATOM 791 O O . ASP A 1 107 ? 7.788 -9.539 -9.674 1.00 83.56 107 ASP A O 1
ATOM 795 N N .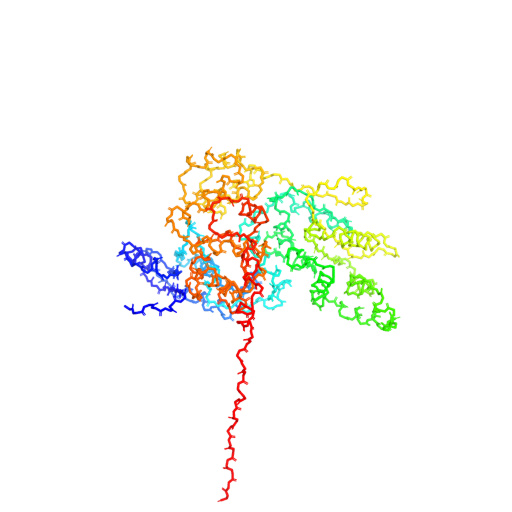 PRO A 1 108 ? 6.662 -7.714 -9.023 1.00 84.75 108 PRO A N 1
ATOM 796 C CA . PRO A 1 108 ? 6.031 -8.395 -7.894 1.00 84.75 108 PRO A CA 1
ATOM 797 C C . PRO A 1 108 ? 5.089 -9.532 -8.334 1.00 84.75 108 PRO A C 1
ATOM 799 O O . PRO A 1 108 ? 4.660 -10.338 -7.512 1.00 84.75 108 PRO A O 1
ATOM 802 N N . GLY A 1 109 ? 4.763 -9.632 -9.628 1.00 88.38 109 GLY A N 1
ATOM 803 C CA . GLY A 1 109 ? 4.052 -10.762 -10.225 1.00 88.38 109 GLY A CA 1
ATOM 804 C C . GLY A 1 109 ? 4.908 -12.014 -10.417 1.00 88.38 109 GLY A C 1
ATOM 805 O O . GLY A 1 109 ? 4.347 -13.079 -10.675 1.00 88.38 109 GLY A O 1
ATOM 806 N N . LEU A 1 110 ? 6.230 -11.910 -10.262 1.00 89.19 110 LEU A N 1
ATOM 807 C CA . LEU A 1 110 ? 7.184 -13.010 -10.362 1.00 89.19 110 LEU A CA 1
ATOM 808 C C . LEU A 1 110 ? 7.759 -13.345 -8.980 1.00 89.19 110 LEU A C 1
ATOM 810 O O . LEU A 1 110 ? 8.819 -12.885 -8.561 1.00 89.19 110 LEU A O 1
ATOM 814 N N . TRP A 1 111 ? 7.040 -14.197 -8.254 1.00 91.56 111 TRP A N 1
ATOM 815 C CA . TRP A 1 111 ? 7.405 -14.645 -6.911 1.00 91.56 111 TRP A CA 1
ATOM 816 C C . TRP A 1 111 ? 7.732 -16.143 -6.865 1.00 91.56 111 TRP A C 1
ATOM 818 O O . TRP A 1 111 ? 7.224 -16.942 -7.647 1.00 91.56 111 TRP A O 1
ATOM 828 N N . VAL A 1 112 ? 8.585 -16.533 -5.914 1.00 90.81 112 VAL A N 1
ATOM 829 C CA . VAL A 1 112 ? 9.107 -17.905 -5.766 1.00 90.81 112 VAL A CA 1
ATOM 830 C C . VAL A 1 112 ? 8.055 -18.840 -5.174 1.00 90.81 112 VAL A C 1
ATOM 832 O O . VAL A 1 112 ? 7.827 -19.943 -5.666 1.00 90.81 112 VAL A O 1
ATOM 835 N N . SER A 1 113 ? 7.407 -18.410 -4.092 1.00 92.38 113 SER A N 1
ATOM 836 C CA . SER A 1 113 ? 6.332 -19.160 -3.444 1.00 92.38 113 SER A CA 1
ATOM 837 C C . SER A 1 113 ? 5.401 -18.229 -2.669 1.00 92.38 113 SER A C 1
ATOM 839 O O . SER A 1 113 ? 5.707 -17.060 -2.430 1.00 92.38 113 SER A O 1
ATOM 841 N N . ARG A 1 114 ? 4.261 -18.756 -2.208 1.00 91.94 114 ARG A N 1
ATOM 842 C CA . ARG A 1 114 ? 3.479 -18.072 -1.169 1.00 91.94 114 ARG A CA 1
ATOM 843 C C . ARG A 1 114 ? 4.311 -17.983 0.108 1.00 91.94 114 ARG A C 1
ATOM 845 O O . ARG A 1 114 ? 5.012 -18.936 0.455 1.00 91.94 114 ARG A O 1
ATOM 852 N N . ASN A 1 115 ? 4.191 -16.876 0.831 1.00 91.81 115 ASN A N 1
ATOM 853 C CA . ASN A 1 115 ? 4.746 -16.770 2.170 1.00 91.81 115 ASN A CA 1
ATOM 854 C C . ASN A 1 115 ? 3.834 -17.531 3.138 1.00 91.81 115 ASN A C 1
ATOM 856 O O . ASN A 1 115 ? 2.862 -16.984 3.658 1.00 91.81 115 ASN A O 1
ATOM 860 N N . VAL A 1 116 ? 4.131 -18.807 3.384 1.00 91.56 116 VAL A N 1
ATOM 861 C CA . VAL A 1 116 ? 3.328 -19.664 4.276 1.00 91.56 116 VAL A CA 1
ATOM 862 C C . VAL A 1 116 ? 3.317 -19.181 5.730 1.00 91.56 116 VAL A C 1
ATOM 864 O O . VAL A 1 116 ? 2.425 -19.558 6.488 1.00 91.56 116 VAL A O 1
ATOM 867 N N . ALA A 1 117 ? 4.250 -18.301 6.108 1.00 88.44 117 ALA A N 1
ATOM 868 C CA . ALA A 1 117 ? 4.236 -17.627 7.398 1.00 88.44 117 ALA A CA 1
ATOM 869 C C . ALA A 1 117 ? 3.286 -16.421 7.441 1.00 88.44 117 ALA A C 1
ATOM 871 O O . ALA A 1 117 ? 2.956 -15.987 8.534 1.00 88.44 117 ALA A O 1
ATOM 872 N N . SER A 1 118 ? 2.836 -15.864 6.312 1.00 84.06 118 SER A N 1
ATOM 873 C CA . SER A 1 118 ? 2.015 -14.639 6.298 1.00 84.06 118 SER A CA 1
ATOM 874 C C . SER A 1 118 ? 0.618 -14.813 6.919 1.00 84.06 118 SER A C 1
ATOM 876 O O . SER A 1 118 ? 0.248 -13.985 7.768 1.00 84.06 118 SER A O 1
ATOM 878 N N . PRO A 1 119 ? -0.166 -15.866 6.576 1.00 80.50 119 PRO A N 1
ATOM 879 C CA . PRO A 1 119 ? -1.558 -15.981 6.996 1.00 80.50 119 PRO A CA 1
ATOM 880 C C . PRO A 1 119 ? -1.746 -15.830 8.505 1.00 80.50 119 PRO A C 1
ATOM 882 O O . PRO A 1 119 ? -1.288 -16.637 9.314 1.00 80.50 119 PRO A O 1
ATOM 885 N N . GLY A 1 120 ? -2.448 -14.763 8.887 1.00 73.31 120 GLY A N 1
ATOM 886 C CA . GLY A 1 120 ? -2.776 -14.479 10.280 1.00 73.31 120 GLY A CA 1
ATOM 887 C C . GLY A 1 120 ? -1.595 -14.055 11.160 1.00 73.31 120 GLY A C 1
ATOM 888 O O . GLY A 1 120 ? -1.793 -13.939 12.370 1.00 73.31 120 GLY A O 1
ATOM 889 N N . LYS A 1 121 ? -0.396 -13.791 10.621 1.00 78.12 121 LYS A N 1
ATOM 890 C CA . LYS A 1 121 ? 0.733 -13.257 11.408 1.00 78.12 121 LYS A CA 1
ATOM 891 C C . LYS A 1 121 ? 0.742 -11.737 11.473 1.00 78.12 121 LYS A C 1
ATOM 893 O O . LYS A 1 121 ? 0.863 -11.203 12.577 1.00 78.12 121 LYS A O 1
ATOM 898 N N . TRP A 1 122 ? 0.487 -11.057 10.360 1.00 84.69 122 TRP A N 1
ATOM 899 C CA . TRP A 1 122 ? 0.360 -9.599 10.320 1.00 84.69 122 TRP A CA 1
ATOM 900 C C . TRP A 1 122 ? -1.081 -9.149 10.045 1.00 84.69 122 TRP A C 1
ATOM 902 O O . TRP A 1 122 ? -1.953 -9.957 9.713 1.00 84.69 122 TRP A O 1
ATOM 912 N N . LEU A 1 123 ? -1.349 -7.860 10.266 1.00 87.81 123 LEU A N 1
ATOM 913 C CA . LEU A 1 123 ? -2.703 -7.298 10.305 1.00 87.81 123 LEU A CA 1
ATOM 914 C C . LEU A 1 123 ? -3.475 -7.519 8.993 1.00 87.81 123 LEU A C 1
ATOM 916 O O . LEU A 1 123 ? -4.628 -7.959 9.026 1.00 87.81 123 LEU A O 1
ATOM 920 N N . LEU A 1 124 ? -2.815 -7.261 7.862 1.00 91.50 124 LEU A N 1
ATOM 921 C CA . LEU A 1 124 ? -3.441 -7.131 6.544 1.00 91.50 124 LEU A CA 1
ATOM 922 C C . LEU A 1 124 ? -3.175 -8.319 5.605 1.00 91.50 124 LEU A C 1
ATOM 924 O O . LEU A 1 124 ? -3.403 -8.219 4.404 1.00 91.50 124 LEU A O 1
ATOM 928 N N . SER A 1 125 ? -2.713 -9.458 6.134 1.00 89.25 125 SER A N 1
ATOM 929 C CA . SER A 1 125 ? -2.472 -10.646 5.304 1.00 89.25 125 SER A CA 1
ATOM 930 C C . SER A 1 125 ? -3.724 -11.064 4.530 1.00 89.25 125 SER A C 1
ATOM 932 O O . SER A 1 125 ? -4.804 -11.235 5.125 1.00 89.25 125 SER A O 1
ATOM 934 N N . GLY A 1 126 ? -3.547 -11.271 3.224 1.00 86.12 126 GLY A N 1
ATOM 935 C CA . GLY A 1 126 ? -4.565 -11.723 2.287 1.00 86.12 126 GLY A CA 1
ATOM 936 C C . GLY A 1 126 ? -5.615 -10.670 1.943 1.00 86.12 126 GLY A C 1
ATOM 937 O O . GLY A 1 126 ? -6.719 -11.053 1.554 1.00 86.12 126 GLY A O 1
ATOM 938 N N . THR A 1 127 ? -5.335 -9.378 2.141 1.00 88.62 127 THR A N 1
ATOM 939 C CA . THR A 1 127 ? -6.283 -8.294 1.838 1.00 88.62 127 THR A CA 1
ATOM 940 C C . THR A 1 127 ? -5.715 -7.276 0.849 1.00 88.62 127 THR A C 1
ATOM 942 O O . THR A 1 127 ? -4.501 -7.120 0.714 1.00 88.62 127 THR A O 1
ATOM 945 N N . GLU A 1 128 ? -6.609 -6.551 0.172 1.00 88.06 128 GLU A N 1
ATOM 946 C CA . GLU A 1 128 ? -6.253 -5.469 -0.758 1.00 88.06 128 GLU A CA 1
ATOM 947 C C . GLU A 1 128 ? -5.519 -4.332 -0.034 1.00 88.06 128 GLU A C 1
ATOM 949 O O . GLU A 1 128 ? -4.550 -3.783 -0.556 1.00 88.06 128 GLU A O 1
ATOM 954 N N . GLU A 1 129 ? -5.916 -4.035 1.208 1.00 91.88 129 GLU A N 1
ATOM 955 C CA . GLU A 1 129 ? -5.221 -3.078 2.071 1.00 91.88 129 GLU A CA 1
ATOM 956 C C . GLU A 1 129 ? -3.782 -3.520 2.359 1.00 91.88 129 GLU A C 1
ATOM 958 O O . GLU A 1 129 ? -2.894 -2.677 2.450 1.00 91.88 129 GLU A O 1
ATOM 963 N N . GLY A 1 130 ? -3.535 -4.829 2.482 1.00 91.62 130 GLY A N 1
ATOM 964 C CA . GLY A 1 130 ? -2.196 -5.379 2.680 1.00 91.62 130 GLY A CA 1
ATOM 965 C C . GLY A 1 130 ? -1.307 -5.177 1.465 1.00 91.62 130 GLY A C 1
ATOM 966 O O . GLY A 1 130 ? -0.178 -4.709 1.602 1.00 91.62 130 GLY A O 1
ATOM 967 N N . ALA A 1 131 ? -1.830 -5.449 0.271 1.00 87.75 131 ALA A N 1
ATOM 968 C CA . ALA A 1 131 ? -1.093 -5.194 -0.959 1.00 87.75 131 ALA A CA 1
ATOM 969 C C . ALA A 1 131 ? -0.790 -3.700 -1.163 1.00 87.75 131 ALA A C 1
ATOM 971 O O . ALA A 1 131 ? 0.343 -3.342 -1.484 1.00 87.75 131 ALA A O 1
ATOM 972 N N . LEU A 1 132 ? -1.767 -2.822 -0.904 1.00 90.50 132 LEU A N 1
ATOM 973 C CA . LEU A 1 132 ? -1.546 -1.377 -0.948 1.00 90.50 132 LEU A CA 1
ATOM 974 C C . LEU A 1 132 ? -0.506 -0.938 0.092 1.00 90.50 132 LEU A C 1
ATOM 976 O O . LEU A 1 132 ? 0.386 -0.161 -0.236 1.00 90.50 132 LEU A O 1
ATOM 980 N N . ALA A 1 133 ? -0.566 -1.461 1.321 1.00 93.31 133 ALA A N 1
ATOM 981 C CA . ALA A 1 133 ? 0.414 -1.151 2.356 1.00 93.31 133 ALA A CA 1
ATOM 982 C C . ALA A 1 133 ? 1.836 -1.553 1.937 1.00 93.31 133 ALA A C 1
ATOM 984 O O . ALA A 1 133 ? 2.760 -0.769 2.145 1.00 93.31 133 ALA A O 1
ATOM 985 N N . VAL A 1 134 ? 2.017 -2.723 1.310 1.00 89.62 134 VAL A N 1
ATOM 986 C CA . VAL A 1 134 ? 3.313 -3.156 0.757 1.00 89.62 134 VAL A CA 1
ATOM 987 C C . VAL A 1 134 ? 3.792 -2.197 -0.333 1.00 89.62 134 VAL A C 1
ATOM 989 O O . VAL A 1 134 ? 4.915 -1.707 -0.244 1.00 89.62 134 VAL A O 1
ATOM 992 N N . ALA A 1 135 ? 2.938 -1.851 -1.300 1.00 86.00 135 ALA A N 1
ATOM 993 C CA . ALA A 1 135 ? 3.287 -0.928 -2.385 1.00 86.00 135 ALA A CA 1
ATOM 994 C C . ALA A 1 135 ? 3.649 0.485 -1.883 1.00 86.00 135 ALA A C 1
ATOM 996 O O . ALA A 1 135 ? 4.594 1.109 -2.369 1.00 86.00 135 ALA A O 1
ATOM 997 N N . LEU A 1 136 ? 2.931 0.987 -0.873 1.00 91.25 136 LEU A N 1
ATOM 998 C CA . LEU A 1 136 ? 3.204 2.281 -0.238 1.00 91.25 136 LEU A CA 1
ATOM 999 C C . LEU A 1 136 ? 4.526 2.301 0.537 1.00 91.25 136 LEU A C 1
ATOM 1001 O O . LEU A 1 136 ? 5.051 3.379 0.802 1.00 91.25 136 LEU A O 1
ATOM 1005 N N . THR A 1 137 ? 5.053 1.133 0.912 1.00 91.81 137 THR A N 1
ATOM 1006 C CA . THR A 1 137 ? 6.233 1.010 1.778 1.00 91.81 137 THR A CA 1
ATOM 1007 C C . THR A 1 137 ? 7.405 0.267 1.136 1.00 91.81 137 THR A C 1
ATOM 1009 O O . THR A 1 137 ? 8.365 -0.064 1.826 1.00 91.81 137 THR A O 1
ATOM 1012 N N . GLN A 1 138 ? 7.364 0.041 -0.181 1.00 83.69 138 GLN A N 1
ATOM 1013 C CA . GLN A 1 138 ? 8.403 -0.676 -0.932 1.00 83.69 138 GLN A CA 1
ATOM 1014 C C . GLN A 1 138 ? 9.802 -0.052 -0.772 1.00 83.69 138 GLN A C 1
ATOM 1016 O O . GLN A 1 138 ? 10.786 -0.779 -0.686 1.00 83.69 138 GLN A O 1
ATOM 1021 N N . SER A 1 139 ? 9.863 1.276 -0.653 1.00 83.62 139 SER A N 1
ATOM 1022 C CA . SER A 1 139 ? 11.084 2.043 -0.372 1.00 83.62 139 SER A CA 1
ATOM 1023 C C . SER A 1 139 ? 10.847 2.986 0.810 1.00 83.62 139 SER A C 1
ATOM 1025 O O . SER A 1 139 ? 11.106 4.182 0.736 1.00 83.62 139 SER A O 1
ATOM 1027 N N . PHE A 1 140 ? 10.220 2.495 1.878 1.00 91.50 140 PHE A N 1
ATOM 1028 C CA . PHE A 1 140 ? 9.922 3.341 3.030 1.00 91.50 140 PHE A CA 1
ATOM 1029 C C . PHE A 1 140 ? 11.202 3.724 3.782 1.00 91.50 140 PHE A C 1
ATOM 1031 O O . PHE A 1 140 ? 11.944 2.850 4.220 1.00 91.50 140 PHE A O 1
ATOM 1038 N N . GLN A 1 141 ? 11.406 5.026 3.980 1.00 91.75 141 GLN A N 1
ATOM 1039 C CA . GLN A 1 141 ? 12.415 5.575 4.880 1.00 91.75 141 GLN A CA 1
ATOM 1040 C C . GLN A 1 141 ? 11.713 6.044 6.162 1.00 91.75 141 GLN A C 1
ATOM 1042 O O . GLN A 1 141 ? 10.855 6.928 6.079 1.00 91.75 141 GLN A O 1
ATOM 1047 N N . PRO A 1 142 ? 12.031 5.479 7.340 1.00 91.81 142 PRO A N 1
ATOM 1048 C CA . PRO A 1 142 ? 11.573 6.027 8.610 1.00 91.81 142 PRO A CA 1
ATOM 1049 C C . PRO A 1 142 ? 12.000 7.492 8.765 1.00 91.81 142 PRO A C 1
ATOM 1051 O O . PRO A 1 142 ? 13.138 7.850 8.469 1.00 91.81 142 PRO A O 1
ATOM 1054 N N . THR A 1 143 ? 11.077 8.332 9.230 1.00 91.75 143 THR A N 1
ATOM 1055 C CA . THR A 1 143 ? 11.280 9.777 9.405 1.00 91.75 143 THR A CA 1
ATOM 1056 C C . THR A 1 143 ? 10.951 10.205 10.827 1.00 91.75 143 THR A C 1
ATOM 1058 O O . THR A 1 143 ? 10.244 9.506 11.561 1.00 91.75 143 THR A O 1
ATOM 1061 N N . ASN A 1 144 ? 11.348 11.424 11.190 1.00 91.81 144 ASN A N 1
ATOM 1062 C CA . ASN A 1 144 ? 10.951 12.025 12.468 1.00 91.81 144 ASN A CA 1
ATOM 1063 C C . ASN A 1 144 ? 9.419 12.156 12.617 1.00 91.81 144 ASN A C 1
ATOM 1065 O O . ASN A 1 144 ? 8.893 12.209 13.730 1.00 91.81 144 ASN A O 1
ATOM 1069 N N . ASP A 1 145 ? 8.670 12.201 11.509 1.00 94.38 145 ASP A N 1
ATOM 1070 C CA . ASP A 1 145 ? 7.204 12.202 11.548 1.00 94.38 145 ASP A CA 1
ATOM 1071 C C . ASP A 1 145 ? 6.626 10.911 12.115 1.00 94.38 145 ASP A C 1
ATOM 1073 O O . ASP A 1 145 ? 5.619 10.951 12.824 1.00 94.38 145 ASP A O 1
ATOM 1077 N N . LEU A 1 146 ? 7.268 9.774 11.862 1.00 94.12 146 LEU A N 1
ATOM 1078 C CA . LEU A 1 146 ? 6.839 8.491 12.403 1.00 94.12 146 LEU A CA 1
ATOM 1079 C C . LEU A 1 146 ? 6.916 8.482 13.936 1.00 94.12 146 LEU A C 1
ATOM 1081 O O . LEU A 1 146 ? 5.970 8.060 14.608 1.00 94.12 146 LEU A O 1
ATOM 1085 N N . GLU A 1 147 ? 7.995 9.020 14.502 1.00 92.31 147 GLU A N 1
ATOM 1086 C CA . GLU A 1 147 ? 8.150 9.190 15.951 1.00 92.31 147 GLU A CA 1
ATOM 1087 C C . GLU A 1 147 ? 7.091 10.139 16.526 1.00 92.31 147 GLU A C 1
ATOM 1089 O O . GLU A 1 147 ? 6.441 9.835 17.530 1.00 92.31 147 GLU A O 1
ATOM 1094 N N . ARG A 1 148 ? 6.834 11.266 15.851 1.00 94.56 148 ARG A N 1
ATOM 1095 C CA . ARG A 1 148 ? 5.793 12.220 16.267 1.00 94.56 148 ARG A CA 1
ATOM 1096 C C . ARG A 1 148 ? 4.403 11.586 16.275 1.00 94.56 148 ARG A C 1
ATOM 1098 O O . ARG A 1 148 ? 3.653 11.773 17.236 1.00 94.56 148 ARG A O 1
ATOM 1105 N N . VAL A 1 149 ? 4.053 10.818 15.241 1.00 95.06 149 VAL A N 1
ATOM 1106 C CA . VAL A 1 149 ? 2.759 10.120 15.155 1.00 95.06 149 VAL A CA 1
ATOM 1107 C C . VAL A 1 149 ? 2.639 9.045 16.232 1.00 95.06 149 VAL A C 1
ATOM 1109 O O . VAL A 1 149 ? 1.622 8.983 16.927 1.00 95.06 149 VAL A O 1
ATOM 1112 N N . THR A 1 150 ? 3.666 8.218 16.422 1.00 94.12 150 THR A N 1
ATOM 1113 C CA . THR A 1 150 ? 3.644 7.140 17.427 1.00 94.12 150 THR A CA 1
ATOM 1114 C C . THR A 1 150 ? 3.562 7.685 18.857 1.00 94.12 150 THR A C 1
ATOM 1116 O O . THR A 1 150 ? 2.803 7.148 19.679 1.00 94.12 150 THR A O 1
ATOM 1119 N N . ALA A 1 151 ? 4.258 8.789 19.149 1.00 93.00 151 ALA A N 1
ATOM 1120 C CA . ALA A 1 151 ? 4.149 9.517 20.411 1.00 93.00 151 ALA A CA 1
ATOM 1121 C C . ALA A 1 151 ? 2.739 10.104 20.604 1.00 93.00 151 ALA A C 1
ATOM 1123 O O . ALA A 1 151 ? 2.116 9.893 21.651 1.00 93.00 151 ALA A O 1
ATOM 1124 N N . ALA A 1 152 ? 2.183 10.756 19.578 1.00 93.25 152 ALA A N 1
ATOM 1125 C CA . ALA A 1 152 ? 0.834 11.319 19.621 1.00 93.25 152 ALA A CA 1
ATOM 1126 C C . ALA A 1 152 ? -0.232 10.244 19.893 1.00 93.25 152 ALA A C 1
ATOM 1128 O O . ALA A 1 152 ? -1.054 10.414 20.793 1.00 93.25 152 ALA A O 1
ATOM 1129 N N . MET A 1 153 ? -0.187 9.097 19.208 1.00 92.81 153 MET A N 1
ATOM 1130 C CA . MET A 1 153 ? -1.136 7.986 19.418 1.00 92.81 153 MET A CA 1
ATOM 1131 C C . MET A 1 153 ? -0.997 7.320 20.800 1.00 92.81 153 MET A C 1
ATOM 1133 O O . MET A 1 153 ? -1.926 6.678 21.311 1.00 92.81 153 MET A O 1
ATOM 1137 N N . SER A 1 154 ? 0.165 7.464 21.437 1.00 90.25 154 SER A N 1
ATOM 1138 C CA . SER A 1 154 ? 0.411 6.976 22.797 1.00 90.25 154 SER A CA 1
ATOM 1139 C C . SER A 1 154 ? -0.158 7.912 23.866 1.00 90.25 154 SER A C 1
ATOM 1141 O O . SER A 1 154 ? -0.591 7.440 24.917 1.00 90.25 154 SER A O 1
ATOM 1143 N N . GLY A 1 155 ? -0.274 9.211 23.584 1.00 87.88 155 GLY A N 1
ATOM 1144 C CA . GLY A 1 155 ? -0.899 10.188 24.484 1.00 87.88 155 GLY A CA 1
ATOM 1145 C C . GLY A 1 155 ? -2.394 10.402 24.238 1.00 87.88 155 GLY A C 1
ATOM 1146 O O . GLY A 1 155 ? -3.158 10.533 25.191 1.00 87.88 155 GLY A O 1
ATOM 1147 N N . GLN A 1 156 ? -2.829 10.371 22.978 1.00 90.75 156 GLN A N 1
ATOM 1148 C CA . GLN A 1 156 ? -4.119 10.916 22.552 1.00 90.75 156 GLN A CA 1
ATOM 1149 C C . GLN A 1 156 ? -5.088 9.856 22.023 1.00 90.75 156 GLN A C 1
ATOM 1151 O O . GLN A 1 156 ? -4.689 8.814 21.493 1.00 90.75 156 GLN A O 1
ATOM 1156 N N . ARG A 1 157 ? -6.389 10.143 22.152 1.00 91.31 157 ARG A N 1
ATOM 1157 C CA . ARG A 1 157 ? -7.481 9.301 21.626 1.00 91.31 157 ARG A CA 1
ATOM 1158 C C . ARG A 1 157 ? -7.806 9.593 20.162 1.00 91.31 157 ARG A C 1
ATOM 1160 O O . ARG A 1 157 ? -8.282 8.710 19.463 1.00 91.31 157 ARG A O 1
ATOM 1167 N N . LEU A 1 158 ? -7.514 10.802 19.697 1.00 93.31 158 LEU A N 1
ATOM 1168 C CA . LEU A 1 158 ? -7.699 11.198 18.310 1.00 93.31 158 LEU A CA 1
ATOM 1169 C C . LEU A 1 158 ? -6.480 11.992 17.846 1.00 93.31 158 LEU A C 1
ATOM 1171 O O . LEU A 1 158 ? -6.098 12.992 18.462 1.00 93.31 158 LEU A O 1
ATOM 1175 N N . VAL A 1 159 ? -5.859 11.501 16.779 1.00 94.44 159 VAL A N 1
ATOM 1176 C CA . VAL A 1 159 ? -4.689 12.095 16.136 1.00 94.44 159 VAL A CA 1
ATOM 1177 C C . VAL A 1 159 ? -5.028 12.361 14.679 1.00 94.44 159 VAL A C 1
ATOM 1179 O O . VAL A 1 159 ? -5.582 11.496 14.000 1.00 94.44 159 VAL A O 1
ATOM 1182 N N . VAL A 1 160 ? -4.679 13.546 14.189 1.00 93.88 160 VAL A N 1
ATOM 1183 C CA . VAL A 1 160 ? -4.863 13.912 12.782 1.00 93.88 160 VAL A CA 1
ATOM 1184 C C . VAL A 1 160 ? -3.501 14.127 12.132 1.00 93.88 160 VAL A C 1
ATOM 1186 O O . VAL A 1 160 ? -2.742 15.009 12.532 1.00 93.88 160 VAL A O 1
ATOM 1189 N N . LEU A 1 161 ? -3.202 13.321 11.119 1.00 94.94 161 LEU A N 1
ATOM 1190 C CA . LEU A 1 161 ? -2.019 13.414 10.275 1.00 94.94 161 LEU A CA 1
ATOM 1191 C C . LEU A 1 161 ? -2.319 14.306 9.066 1.00 94.94 161 LEU A C 1
ATOM 1193 O O . LEU A 1 161 ? -3.119 13.948 8.199 1.00 94.94 161 LEU A O 1
ATOM 1197 N N . ARG A 1 162 ? -1.683 15.472 8.998 1.00 93.31 162 ARG A N 1
ATOM 1198 C CA . ARG A 1 162 ? -1.901 16.475 7.947 1.00 93.31 162 ARG A CA 1
ATOM 1199 C C . ARG A 1 162 ? -0.679 16.604 7.053 1.00 93.31 162 ARG A C 1
ATOM 1201 O O . ARG A 1 162 ? 0.443 16.403 7.495 1.00 93.31 162 ARG A O 1
ATOM 1208 N N . GLY A 1 163 ? -0.886 16.964 5.795 1.00 91.75 163 GLY A N 1
ATOM 1209 C CA . GLY A 1 163 ? 0.202 17.229 4.855 1.00 91.75 163 GLY A CA 1
ATOM 1210 C C . GLY A 1 163 ? -0.298 17.242 3.420 1.00 91.75 163 GLY A C 1
ATOM 1211 O O . GLY A 1 163 ? -1.317 16.622 3.123 1.00 91.75 163 GLY A O 1
ATOM 1212 N N . ALA A 1 164 ? 0.424 17.911 2.525 1.00 90.38 164 ALA A N 1
ATOM 1213 C CA . ALA A 1 164 ? 0.052 18.026 1.116 1.00 90.38 164 ALA A CA 1
ATOM 1214 C C . ALA A 1 164 ? -0.091 16.656 0.412 1.00 90.38 164 ALA A C 1
ATOM 1216 O O . ALA A 1 164 ? 0.324 15.607 0.925 1.00 90.38 164 ALA A O 1
ATOM 1217 N N . ALA A 1 165 ? -0.690 16.639 -0.781 1.00 89.81 165 ALA A N 1
ATOM 1218 C CA . ALA A 1 165 ? -0.672 15.447 -1.632 1.00 89.81 165 ALA A CA 1
ATOM 1219 C C . ALA A 1 165 ? 0.783 15.006 -1.893 1.00 89.81 165 ALA A C 1
ATOM 1221 O O . ALA A 1 165 ? 1.665 15.844 -2.054 1.00 89.81 165 ALA A O 1
ATOM 1222 N N . GLY A 1 166 ? 1.051 13.698 -1.872 1.00 91.69 166 GLY A N 1
ATOM 1223 C CA . GLY A 1 166 ? 2.409 13.170 -2.042 1.00 91.69 166 GLY A CA 1
ATOM 1224 C C . GLY A 1 166 ? 3.360 13.356 -0.849 1.00 91.69 166 GLY A C 1
ATOM 1225 O O . GLY A 1 166 ? 4.515 12.952 -0.935 1.00 91.69 166 GLY A O 1
ATOM 1226 N N . SER A 1 167 ? 2.913 13.906 0.287 1.00 93.56 167 SER A N 1
ATOM 1227 C CA . SER A 1 167 ? 3.783 14.107 1.459 1.00 93.56 167 SER A CA 1
ATOM 1228 C C . SER A 1 167 ? 4.154 12.823 2.217 1.00 93.56 167 SER A C 1
ATOM 1230 O O . SER A 1 167 ? 4.906 12.906 3.172 1.00 93.56 167 SER A O 1
ATOM 1232 N N . GLY A 1 168 ? 3.617 11.649 1.860 1.00 94.81 168 GLY A N 1
ATOM 1233 C CA . GLY A 1 168 ? 3.944 10.376 2.528 1.00 94.81 168 GLY A CA 1
ATOM 1234 C C . GLY A 1 168 ? 3.006 9.945 3.668 1.00 94.81 168 GLY A C 1
ATOM 1235 O O . GLY A 1 168 ? 3.306 8.984 4.370 1.00 94.81 168 GLY A O 1
ATOM 1236 N N . LYS A 1 169 ? 1.842 10.591 3.847 1.00 95.75 169 LYS A N 1
ATOM 1237 C CA . LYS A 1 169 ? 0.853 10.230 4.895 1.00 95.75 169 LYS A CA 1
ATOM 1238 C C . LYS A 1 169 ? 0.439 8.753 4.863 1.00 95.75 169 LYS A C 1
ATOM 1240 O O . LYS A 1 169 ? 0.540 8.064 5.875 1.00 95.75 169 LYS A O 1
ATOM 1245 N N . SER A 1 170 ? 0.016 8.268 3.697 1.00 95.75 170 SER A N 1
ATOM 1246 C CA . SER A 1 170 ? -0.424 6.882 3.514 1.00 95.75 170 SER A CA 1
ATOM 1247 C C . SER A 1 170 ? 0.713 5.889 3.757 1.00 95.75 170 SER A C 1
ATOM 1249 O O . SER A 1 170 ? 0.486 4.831 4.336 1.00 95.75 170 SER A O 1
ATOM 1251 N N . ALA A 1 171 ? 1.950 6.253 3.390 1.00 96.12 171 ALA A N 1
ATOM 1252 C CA . ALA A 1 171 ? 3.139 5.445 3.655 1.00 96.12 171 ALA A CA 1
ATOM 1253 C C . ALA A 1 171 ? 3.442 5.347 5.160 1.00 96.12 171 ALA A C 1
ATOM 1255 O O . ALA A 1 171 ? 3.700 4.252 5.648 1.00 96.12 171 ALA A O 1
ATOM 1256 N N . LEU A 1 172 ? 3.313 6.446 5.917 1.00 96.44 172 LEU A N 1
ATOM 1257 C CA . LEU A 1 172 ? 3.432 6.425 7.382 1.00 96.44 172 LEU A CA 1
ATOM 1258 C C . LEU A 1 172 ? 2.373 5.518 8.024 1.00 96.44 172 LEU A C 1
ATOM 1260 O O . LEU A 1 172 ? 2.702 4.689 8.870 1.00 96.44 172 LEU A O 1
ATOM 1264 N N . ILE A 1 173 ? 1.107 5.623 7.605 1.00 97.06 173 ILE A N 1
ATOM 1265 C CA . ILE A 1 173 ? 0.032 4.753 8.115 1.00 97.06 173 ILE A CA 1
ATOM 1266 C C . ILE A 1 173 ? 0.289 3.281 7.762 1.00 97.06 173 ILE A C 1
ATOM 1268 O O . ILE A 1 173 ? 0.124 2.406 8.616 1.00 97.06 173 ILE A O 1
ATOM 1272 N N . ALA A 1 174 ? 0.725 2.999 6.534 1.00 96.12 174 ALA A N 1
ATOM 1273 C CA . ALA A 1 174 ? 1.091 1.655 6.104 1.00 96.12 174 ALA A CA 1
ATOM 1274 C C . ALA A 1 174 ? 2.274 1.095 6.914 1.00 96.12 174 ALA A C 1
ATOM 1276 O O . ALA A 1 174 ? 2.223 -0.063 7.331 1.00 96.12 174 ALA A O 1
ATOM 1277 N N . ALA A 1 175 ? 3.286 1.912 7.220 1.00 95.38 175 ALA A N 1
ATOM 1278 C CA . ALA A 1 175 ? 4.414 1.522 8.066 1.00 95.38 175 ALA A CA 1
ATOM 1279 C C . ALA A 1 175 ? 3.970 1.171 9.496 1.00 95.38 175 ALA A C 1
ATOM 1281 O O . ALA A 1 175 ? 4.408 0.168 10.051 1.00 95.38 175 ALA A O 1
ATOM 1282 N N . LEU A 1 176 ? 3.008 1.899 10.074 1.00 95.19 176 LEU A N 1
ATOM 1283 C CA . LEU A 1 176 ? 2.428 1.550 11.382 1.00 95.19 176 LEU A CA 1
ATOM 1284 C C . LEU A 1 176 ? 1.677 0.204 11.380 1.00 95.19 176 LEU A C 1
ATOM 1286 O O . LEU A 1 176 ? 1.541 -0.431 12.431 1.00 95.19 176 LEU A O 1
ATOM 1290 N N . ALA A 1 177 ? 1.182 -0.244 10.222 1.00 93.94 177 ALA A N 1
ATOM 1291 C CA . ALA A 1 177 ? 0.592 -1.573 10.046 1.00 93.94 177 ALA A CA 1
ATOM 1292 C C . ALA A 1 177 ? 1.645 -2.681 9.822 1.00 93.94 177 ALA A C 1
ATOM 1294 O O . ALA A 1 177 ? 1.304 -3.866 9.907 1.00 93.94 177 ALA A O 1
ATOM 1295 N N . ARG A 1 178 ? 2.903 -2.298 9.569 1.00 91.94 178 ARG A N 1
ATOM 1296 C CA . ARG A 1 178 ? 4.053 -3.152 9.245 1.00 91.94 178 ARG A CA 1
ATOM 1297 C C . ARG A 1 178 ? 5.192 -2.930 10.255 1.00 91.94 178 ARG A C 1
ATOM 1299 O O . ARG A 1 178 ? 6.170 -2.250 9.946 1.00 91.94 178 ARG A O 1
ATOM 1306 N N . PRO A 1 179 ? 5.074 -3.469 11.481 1.00 83.38 179 PRO A N 1
ATOM 1307 C CA . PRO A 1 179 ? 6.007 -3.174 12.569 1.00 83.38 179 PRO A CA 1
ATOM 1308 C C . PRO A 1 179 ? 7.458 -3.569 12.263 1.00 83.38 179 PRO A C 1
ATOM 1310 O O . PRO A 1 179 ? 8.359 -3.042 12.896 1.00 83.38 179 PRO A O 1
ATOM 1313 N N . GLU A 1 180 ? 7.723 -4.443 11.288 1.00 86.75 180 GLU A N 1
ATOM 1314 C CA . GLU A 1 180 ? 9.094 -4.746 10.861 1.00 86.75 180 GLU A CA 1
ATOM 1315 C C . GLU A 1 180 ? 9.826 -3.556 10.215 1.00 86.75 180 GLU A C 1
ATOM 1317 O O . GLU A 1 180 ? 11.051 -3.562 10.153 1.00 86.75 180 GLU A O 1
ATOM 1322 N N . LEU A 1 181 ? 9.089 -2.544 9.742 1.00 88.94 181 LEU A N 1
ATOM 1323 C CA . LEU A 1 181 ? 9.645 -1.320 9.159 1.00 88.94 181 LEU A CA 1
ATOM 1324 C C . LEU A 1 181 ? 9.942 -0.245 10.209 1.00 88.94 181 LEU A C 1
ATOM 1326 O O . LEU A 1 181 ? 10.511 0.793 9.878 1.00 88.94 181 LEU A O 1
ATOM 1330 N N . VAL A 1 182 ? 9.517 -0.459 11.456 1.00 87.50 182 VAL A N 1
ATOM 1331 C CA . VAL A 1 182 ? 9.616 0.537 12.520 1.00 87.50 182 VAL A CA 1
ATOM 1332 C C . VAL A 1 182 ? 10.238 -0.106 13.755 1.00 87.50 182 VAL A C 1
ATOM 1334 O O . VAL A 1 182 ? 9.560 -0.868 14.452 1.00 87.50 182 VAL A O 1
ATOM 1337 N N . PRO A 1 183 ? 11.512 0.200 14.055 1.00 79.38 183 PRO A N 1
ATOM 1338 C CA . PRO A 1 183 ? 12.152 -0.266 15.276 1.00 79.38 183 PRO A CA 1
ATOM 1339 C C . PRO A 1 183 ? 11.295 0.036 16.514 1.00 79.38 183 PRO A C 1
ATOM 1341 O O . PRO A 1 183 ? 10.600 1.047 16.580 1.00 79.38 183 PRO A O 1
ATOM 1344 N N . ASP A 1 184 ? 11.322 -0.874 17.487 1.00 84.94 184 ASP A N 1
ATOM 1345 C CA . ASP A 1 184 ? 10.663 -0.741 18.795 1.00 84.94 184 ASP A CA 1
ATOM 1346 C C . ASP A 1 184 ? 9.123 -0.687 18.808 1.00 84.94 184 ASP A C 1
ATOM 1348 O O . ASP A 1 184 ? 8.517 -0.634 19.887 1.00 84.94 184 ASP A O 1
ATOM 1352 N N . LEU A 1 185 ? 8.447 -0.791 17.655 1.00 86.50 185 LEU A N 1
ATOM 1353 C CA . LEU A 1 185 ? 6.997 -0.972 17.647 1.00 86.50 185 LEU A CA 1
ATOM 1354 C C . LEU A 1 185 ? 6.605 -2.421 17.976 1.00 86.50 185 LEU A C 1
ATOM 1356 O O . LEU A 1 185 ? 7.143 -3.375 17.410 1.00 86.50 185 LEU A O 1
ATOM 1360 N N . PRO A 1 186 ? 5.612 -2.629 18.864 1.00 85.31 186 PRO A N 1
ATOM 1361 C CA . PRO A 1 186 ? 5.110 -3.962 19.143 1.00 85.31 186 PRO A CA 1
ATOM 1362 C C . PRO A 1 186 ? 4.478 -4.575 17.892 1.00 85.31 186 PRO A C 1
ATOM 1364 O O . PRO A 1 186 ? 3.835 -3.890 17.089 1.00 85.31 186 PRO A O 1
ATOM 1367 N N . ALA A 1 187 ? 4.568 -5.903 17.787 1.00 79.69 187 ALA A N 1
ATOM 1368 C CA . ALA A 1 187 ? 3.813 -6.647 16.789 1.00 79.69 187 ALA A CA 1
ATOM 1369 C C . ALA A 1 187 ? 2.323 -6.270 16.883 1.00 79.69 187 ALA A C 1
ATOM 1371 O O . ALA A 1 187 ? 1.743 -6.287 17.971 1.00 79.69 187 ALA A O 1
ATOM 1372 N N . ARG A 1 188 ? 1.704 -5.941 15.740 1.00 81.75 188 ARG A N 1
ATOM 1373 C CA . ARG A 1 188 ? 0.307 -5.464 15.658 1.00 81.75 188 ARG A CA 1
ATOM 1374 C C . ARG A 1 188 ? 0.060 -4.168 16.438 1.00 81.75 188 ARG A C 1
ATOM 1376 O O . ARG A 1 188 ? -0.909 -4.061 17.191 1.00 81.75 188 ARG A O 1
ATOM 1383 N N . TYR A 1 189 ? 0.938 -3.182 16.249 1.00 91.38 189 TYR A N 1
ATOM 1384 C CA . TYR A 1 189 ? 0.766 -1.837 16.797 1.00 91.38 189 TYR A CA 1
ATOM 1385 C C . TYR A 1 189 ? -0.616 -1.245 16.471 1.00 91.38 189 TYR A C 1
ATOM 1387 O O . TYR A 1 189 ? -1.299 -0.752 17.376 1.00 91.38 189 TYR A O 1
ATOM 1395 N N . LEU A 1 190 ? -1.043 -1.355 15.206 1.00 94.50 190 LEU A N 1
ATOM 1396 C CA . LEU A 1 190 ? -2.417 -1.100 14.774 1.00 94.50 190 LEU A CA 1
ATOM 1397 C C . LEU A 1 190 ? -3.286 -2.357 14.912 1.00 94.50 190 LEU A C 1
ATOM 1399 O O . LEU A 1 190 ? -2.882 -3.465 14.558 1.00 94.50 190 LEU A O 1
ATOM 1403 N N . ALA A 1 191 ? -4.508 -2.160 15.403 1.00 94.56 191 ALA A N 1
ATOM 1404 C CA . ALA A 1 191 ? -5.537 -3.192 15.497 1.00 94.56 191 ALA A CA 1
ATOM 1405 C C . ALA A 1 191 ? -6.418 -3.254 14.243 1.00 94.56 191 ALA A C 1
ATOM 1407 O O . ALA A 1 191 ? -6.947 -4.320 13.934 1.00 94.56 191 ALA A O 1
ATOM 1408 N N . ALA A 1 192 ? -6.578 -2.128 13.542 1.00 96.69 192 ALA A N 1
ATOM 1409 C CA . ALA A 1 192 ? -7.190 -2.068 12.222 1.00 96.69 192 ALA A CA 1
ATOM 1410 C C . ALA A 1 192 ? -6.753 -0.812 11.456 1.00 96.69 192 ALA A C 1
ATOM 1412 O O . ALA A 1 192 ? -6.466 0.225 12.059 1.00 96.69 192 ALA A O 1
ATOM 1413 N N . VAL A 1 193 ? -6.746 -0.902 10.131 1.00 97.31 193 VAL A N 1
ATOM 1414 C CA . VAL A 1 193 ? -6.477 0.204 9.208 1.00 97.31 193 VAL A CA 1
ATOM 1415 C C . VAL A 1 193 ? -7.420 0.140 8.013 1.00 97.31 193 VAL A C 1
ATOM 1417 O O . VAL A 1 193 ? -7.729 -0.944 7.520 1.00 97.31 193 VAL A O 1
ATOM 1420 N N . ALA A 1 194 ? -7.884 1.289 7.538 1.00 97.00 194 ALA A N 1
ATOM 1421 C CA . ALA A 1 194 ? -8.669 1.387 6.317 1.00 97.00 194 ALA A CA 1
ATOM 1422 C C . ALA A 1 194 ? -8.127 2.501 5.415 1.00 97.00 194 ALA A C 1
ATOM 1424 O O . ALA A 1 194 ? -7.817 3.590 5.893 1.00 97.00 194 ALA A O 1
ATOM 1425 N N . PHE A 1 195 ? -8.046 2.218 4.116 1.00 95.94 195 PHE A N 1
ATOM 1426 C CA . PHE A 1 195 ? -7.665 3.180 3.083 1.00 95.94 195 PHE A CA 1
ATOM 1427 C C . PHE A 1 195 ? -8.915 3.567 2.294 1.00 95.94 195 PHE A C 1
ATOM 1429 O O . PHE A 1 195 ? -9.557 2.708 1.683 1.00 95.94 195 PHE A O 1
ATOM 1436 N N . THR A 1 196 ? -9.274 4.846 2.321 1.00 94.00 196 THR A N 1
ATOM 1437 C CA . THR A 1 196 ? -10.446 5.383 1.603 1.00 94.00 196 THR A CA 1
ATOM 1438 C C . THR A 1 196 ? -10.341 5.194 0.091 1.00 94.00 196 THR A C 1
ATOM 1440 O O . THR A 1 196 ? -11.343 4.829 -0.517 1.00 94.00 196 THR A O 1
ATOM 1443 N N . ALA A 1 197 ? -9.130 5.268 -0.472 1.00 89.25 197 ALA A N 1
ATOM 1444 C CA . ALA A 1 197 ? -8.841 4.943 -1.871 1.00 89.25 197 ALA A CA 1
ATOM 1445 C C . ALA A 1 197 ? -9.363 3.559 -2.312 1.00 89.25 197 ALA A C 1
ATOM 1447 O O . ALA A 1 197 ? -9.823 3.391 -3.436 1.00 89.25 197 ALA A O 1
ATOM 1448 N N . LEU A 1 198 ? -9.329 2.556 -1.424 1.00 90.44 198 LEU A N 1
ATOM 1449 C CA . LEU A 1 198 ? -9.874 1.219 -1.705 1.00 90.44 198 LEU A CA 1
ATOM 1450 C C . LEU A 1 198 ? -11.353 1.099 -1.338 1.00 90.44 198 LEU A C 1
ATOM 1452 O O . LEU A 1 198 ? -12.062 0.223 -1.829 1.00 90.44 198 LEU A O 1
ATOM 1456 N N . THR A 1 199 ? -11.811 1.913 -0.390 1.00 89.75 199 THR A N 1
ATOM 1457 C CA . THR A 1 199 ? -13.132 1.782 0.221 1.00 89.75 199 THR A CA 1
ATOM 1458 C C . THR A 1 199 ? -13.770 3.159 0.443 1.00 89.75 199 THR A C 1
ATOM 1460 O O . THR A 1 199 ? -13.805 3.649 1.573 1.00 89.75 199 THR A O 1
ATOM 1463 N N . PRO A 1 200 ? -14.339 3.783 -0.604 1.00 87.31 200 PRO A N 1
ATOM 1464 C CA . PRO A 1 200 ? -14.757 5.189 -0.571 1.00 87.31 200 PRO A CA 1
ATOM 1465 C C . PRO A 1 200 ? -16.109 5.433 0.128 1.00 87.31 200 PRO A C 1
ATOM 1467 O O . PRO A 1 200 ? -16.697 6.502 0.010 1.00 87.31 200 PRO A O 1
ATOM 1470 N N . THR A 1 201 ? -16.645 4.448 0.860 1.00 92.88 201 THR A N 1
ATOM 1471 C CA . THR A 1 201 ? -17.940 4.561 1.556 1.00 92.88 201 THR A CA 1
ATOM 1472 C C . THR A 1 201 ? -17.797 4.235 3.037 1.00 92.88 201 THR A C 1
ATOM 1474 O O . THR A 1 201 ? -17.076 3.305 3.403 1.00 92.88 201 THR A O 1
ATOM 1477 N N . LEU A 1 202 ? -18.556 4.912 3.907 1.00 94.19 202 LEU A N 1
ATOM 1478 C CA . LEU A 1 202 ? -18.526 4.636 5.353 1.00 94.19 202 LEU A CA 1
ATOM 1479 C C . LEU A 1 202 ? -18.918 3.205 5.708 1.00 94.19 202 LEU A C 1
ATOM 1481 O O . LEU A 1 202 ? -18.334 2.599 6.605 1.00 94.19 202 LEU A O 1
ATOM 1485 N N . THR A 1 203 ? -19.893 2.639 4.995 1.00 95.44 203 THR A N 1
ATOM 1486 C CA . THR A 1 203 ? -20.298 1.245 5.215 1.00 95.44 203 THR A CA 1
ATOM 1487 C C . THR A 1 203 ? -19.173 0.283 4.856 1.00 95.44 203 THR A C 1
ATOM 1489 O O . THR A 1 203 ? -18.945 -0.689 5.579 1.00 95.44 203 THR A O 1
ATOM 1492 N N . GLY A 1 204 ? -18.462 0.539 3.756 1.00 95.38 204 GLY A N 1
ATOM 1493 C CA . GLY A 1 204 ? -17.289 -0.241 3.390 1.00 95.38 204 GLY A CA 1
ATOM 1494 C C . GLY A 1 204 ? -16.178 -0.103 4.432 1.00 95.38 204 GLY A C 1
ATOM 1495 O O . GLY A 1 204 ? -15.689 -1.120 4.922 1.00 95.38 204 GLY A O 1
ATOM 1496 N N . LEU A 1 205 ? -15.840 1.129 4.833 1.00 96.06 205 LEU A N 1
ATOM 1497 C CA . LEU A 1 205 ? -14.813 1.399 5.846 1.00 96.06 205 LEU A CA 1
ATOM 1498 C C . LEU A 1 205 ? -15.116 0.662 7.154 1.00 96.06 205 LEU A C 1
ATOM 1500 O O . LEU A 1 205 ? -14.261 -0.051 7.678 1.00 96.06 205 LEU A O 1
ATOM 1504 N N . ALA A 1 206 ? -16.355 0.757 7.645 1.00 97.19 206 ALA A N 1
ATOM 1505 C CA . ALA A 1 206 ? -16.792 0.071 8.856 1.00 97.19 206 ALA A CA 1
ATOM 1506 C C . ALA A 1 206 ? -16.646 -1.455 8.745 1.00 97.19 206 ALA A C 1
ATOM 1508 O O . ALA A 1 206 ? -16.159 -2.097 9.674 1.00 97.19 206 ALA A O 1
ATOM 1509 N N . LYS A 1 207 ? -17.007 -2.047 7.597 1.00 97.06 207 LYS A N 1
ATOM 1510 C CA . LYS A 1 207 ? -16.822 -3.486 7.340 1.00 97.06 207 LYS A CA 1
ATOM 1511 C C . LYS A 1 207 ? -15.346 -3.882 7.300 1.00 97.06 207 LYS A C 1
ATOM 1513 O O . LYS A 1 207 ? -14.994 -4.938 7.826 1.00 97.06 207 LYS A O 1
ATOM 1518 N N . THR A 1 208 ? -14.483 -3.066 6.696 1.00 96.44 208 THR A N 1
ATOM 1519 C CA . THR A 1 208 ? -13.033 -3.310 6.658 1.00 96.44 208 THR A CA 1
ATOM 1520 C C . THR A 1 208 ? -12.429 -3.278 8.056 1.00 96.44 208 THR A C 1
ATOM 1522 O O . THR A 1 208 ? -11.770 -4.244 8.448 1.00 96.44 208 THR A O 1
ATOM 1525 N N . LEU A 1 209 ? -12.730 -2.244 8.844 1.00 97.38 209 LEU A N 1
ATOM 1526 C CA . LEU A 1 209 ? -12.259 -2.137 10.224 1.00 97.38 209 LEU A CA 1
ATOM 1527 C C . LEU A 1 209 ? -12.777 -3.296 11.087 1.00 97.38 209 LEU A C 1
ATOM 1529 O O . LEU A 1 209 ? -11.985 -3.960 11.752 1.00 97.38 209 LEU A O 1
ATOM 1533 N N . ALA A 1 210 ? -14.076 -3.603 11.031 1.00 97.00 210 ALA A N 1
ATOM 1534 C CA . ALA A 1 210 ? -14.678 -4.687 11.810 1.00 97.00 210 ALA A CA 1
ATOM 1535 C C . ALA A 1 210 ? -14.090 -6.066 11.465 1.00 97.00 210 ALA A C 1
ATOM 1537 O O . ALA A 1 210 ? -13.831 -6.875 12.354 1.00 97.00 210 ALA A O 1
ATOM 1538 N N . ARG A 1 211 ? -13.817 -6.334 10.181 1.00 95.75 211 ARG A N 1
ATOM 1539 C CA . ARG A 1 211 ? -13.182 -7.580 9.718 1.00 95.75 211 ARG A CA 1
ATOM 1540 C C . ARG A 1 211 ? -11.766 -7.753 10.268 1.00 95.75 211 ARG A C 1
ATOM 1542 O O . ARG A 1 211 ? -11.384 -8.872 10.609 1.00 95.75 211 ARG A O 1
ATOM 1549 N N . GLN A 1 212 ? -10.995 -6.673 10.367 1.00 95.06 212 GLN A N 1
ATOM 1550 C CA . GLN A 1 212 ? -9.664 -6.711 10.978 1.00 95.06 212 GLN A CA 1
ATOM 1551 C C . GLN A 1 212 ? -9.759 -6.844 12.504 1.00 95.06 212 GLN A C 1
ATOM 1553 O O . GLN A 1 212 ? -9.096 -7.704 13.089 1.00 95.06 212 GLN A O 1
ATOM 1558 N N . LEU A 1 213 ? -10.662 -6.089 13.136 1.00 94.81 213 LEU A N 1
ATOM 1559 C CA . LEU A 1 213 ? -10.930 -6.163 14.573 1.00 94.81 213 LEU A CA 1
ATOM 1560 C C . LEU A 1 213 ? -11.469 -7.525 15.014 1.00 94.81 213 LEU A C 1
ATOM 1562 O O . LEU A 1 213 ? -11.179 -7.941 16.125 1.00 94.81 213 LEU A O 1
ATOM 1566 N N . ALA A 1 214 ? -12.151 -8.285 14.158 1.00 93.88 214 ALA A N 1
ATOM 1567 C CA . ALA A 1 214 ? -12.565 -9.657 14.465 1.00 93.88 214 ALA A CA 1
ATOM 1568 C C . ALA A 1 214 ? -11.383 -10.594 14.795 1.00 93.88 214 ALA A C 1
ATOM 1570 O O . ALA A 1 214 ? -11.569 -11.625 15.438 1.00 93.88 214 ALA A O 1
ATOM 1571 N N . ARG A 1 215 ? -10.157 -10.236 14.386 1.00 89.44 215 ARG A N 1
ATOM 1572 C CA . ARG A 1 215 ? -8.915 -10.943 14.745 1.00 89.44 215 ARG A CA 1
ATOM 1573 C C . ARG A 1 215 ? -8.283 -10.416 16.039 1.00 89.44 215 ARG A C 1
ATOM 1575 O O . ARG A 1 215 ? -7.280 -10.968 16.492 1.00 89.44 215 ARG A O 1
ATOM 1582 N N . PHE A 1 216 ? -8.811 -9.332 16.599 1.00 89.75 216 PHE A N 1
ATOM 1583 C CA . PHE A 1 216 ? -8.379 -8.765 17.866 1.00 89.75 216 PHE A CA 1
ATOM 1584 C C . PHE A 1 216 ? -9.039 -9.515 19.024 1.00 89.75 216 PHE A C 1
ATOM 1586 O O . PHE A 1 216 ? -10.243 -9.765 19.045 1.00 89.75 216 PHE A O 1
ATOM 1593 N N . GLU A 1 217 ? -8.220 -9.876 20.004 1.00 89.75 217 GLU A N 1
ATOM 1594 C CA . GLU A 1 217 ? -8.645 -10.631 21.176 1.00 89.75 217 GLU A CA 1
ATOM 1595 C C . GLU A 1 217 ? -9.804 -9.935 21.911 1.00 89.75 217 GLU A C 1
ATOM 1597 O O . GLU A 1 217 ? -9.728 -8.755 22.250 1.00 89.75 217 GLU A O 1
ATOM 1602 N N . GLY A 1 218 ? -10.892 -10.673 22.141 1.00 92.06 218 GLY A N 1
ATOM 1603 C CA . GLY A 1 218 ? -12.087 -10.187 22.837 1.00 92.06 218 GLY A CA 1
ATOM 1604 C C . GLY A 1 218 ? -13.083 -9.412 21.969 1.00 92.06 218 GLY A C 1
ATOM 1605 O O . GLY A 1 218 ? -14.254 -9.339 22.339 1.00 92.06 218 GLY A O 1
ATOM 1606 N N . PHE A 1 219 ? -12.685 -8.892 20.803 1.00 94.88 219 PHE A N 1
ATOM 1607 C CA . PHE A 1 219 ? -13.587 -8.101 19.960 1.00 94.88 219 PHE A CA 1
ATOM 1608 C C . PHE A 1 219 ? -14.792 -8.894 19.421 1.00 94.88 219 PHE A C 1
ATOM 1610 O O . PHE A 1 219 ? -15.895 -8.364 19.506 1.00 94.88 219 PHE A O 1
ATOM 1617 N N . PRO A 1 220 ? -14.675 -10.157 18.950 1.00 96.06 220 PRO A N 1
ATOM 1618 C CA . PRO A 1 220 ? -15.851 -10.924 18.521 1.00 96.06 220 PRO A CA 1
ATOM 1619 C C . PRO A 1 220 ? -16.908 -11.098 19.619 1.00 96.06 220 PRO A C 1
ATOM 1621 O O . PRO A 1 220 ? -18.102 -11.002 19.352 1.00 96.06 220 PRO A O 1
ATOM 1624 N N . ALA A 1 221 ? -16.473 -11.317 20.865 1.00 95.88 221 ALA A N 1
ATOM 1625 C CA . ALA A 1 221 ? -17.378 -11.430 22.006 1.00 95.88 221 ALA A CA 1
ATOM 1626 C C . ALA A 1 221 ? -18.032 -10.082 22.344 1.00 95.88 221 ALA A C 1
ATOM 1628 O O . ALA A 1 221 ? -19.219 -10.037 22.645 1.00 95.88 221 ALA A O 1
ATOM 1629 N N . ALA A 1 222 ? -17.272 -8.989 22.249 1.00 95.44 222 ALA A N 1
ATOM 1630 C CA . ALA A 1 222 ? -17.776 -7.631 22.425 1.00 95.44 222 ALA A CA 1
ATOM 1631 C C . ALA A 1 222 ? -18.804 -7.253 21.338 1.00 95.44 222 ALA A C 1
ATOM 1633 O O . ALA A 1 222 ? -19.860 -6.707 21.637 1.00 95.44 222 ALA A O 1
ATOM 1634 N N . ALA A 1 223 ? -18.550 -7.621 20.079 1.00 96.44 223 ALA A N 1
ATOM 1635 C CA . ALA A 1 223 ? -19.501 -7.429 18.988 1.00 96.44 223 ALA A CA 1
ATOM 1636 C C . ALA A 1 223 ? -20.815 -8.183 19.240 1.00 96.44 223 ALA A C 1
ATOM 1638 O O . ALA A 1 223 ? -21.883 -7.584 19.150 1.00 96.44 223 ALA A O 1
ATOM 1639 N N . ALA A 1 224 ? -20.738 -9.454 19.649 1.00 95.94 224 ALA A N 1
ATOM 1640 C CA . ALA A 1 224 ? -21.919 -10.242 19.994 1.00 95.94 224 ALA A CA 1
ATOM 1641 C C . ALA A 1 224 ? -22.684 -9.679 21.211 1.00 95.94 224 ALA A C 1
ATOM 1643 O O . ALA A 1 224 ? -23.913 -9.674 21.211 1.00 95.94 224 ALA A O 1
ATOM 1644 N N . ASP A 1 225 ? -21.983 -9.181 22.237 1.00 95.94 225 ASP A N 1
ATOM 1645 C CA . ASP A 1 225 ? -22.594 -8.551 23.418 1.00 95.94 225 ASP A CA 1
ATOM 1646 C C . ASP A 1 225 ? -23.285 -7.222 23.075 1.00 95.94 225 ASP A C 1
ATOM 1648 O O . ASP A 1 225 ? -24.380 -6.945 23.564 1.00 95.94 225 ASP A O 1
ATOM 1652 N N . TYR A 1 226 ? -22.680 -6.400 22.215 1.00 95.44 226 TYR A N 1
ATOM 1653 C CA . TYR A 1 226 ? -23.301 -5.170 21.724 1.00 95.44 226 TYR A CA 1
ATOM 1654 C C . TYR A 1 226 ? -24.558 -5.463 20.895 1.00 95.44 226 TYR A C 1
ATOM 1656 O O . TYR A 1 226 ? -25.610 -4.877 21.154 1.00 95.44 226 TYR A O 1
ATOM 1664 N N . GLU A 1 227 ? -24.475 -6.401 19.947 1.00 94.38 227 GLU A N 1
ATOM 1665 C CA . GLU A 1 227 ? -25.621 -6.811 19.128 1.00 94.38 227 GLU A CA 1
ATOM 1666 C C . GLU A 1 227 ? -26.742 -7.422 19.981 1.00 94.38 227 GLU A C 1
ATOM 1668 O O . GLU A 1 227 ? -27.908 -7.100 19.773 1.00 94.38 227 GLU A O 1
ATOM 1673 N N . GLY A 1 228 ? -26.409 -8.236 20.988 1.00 94.25 228 GLY A N 1
ATOM 1674 C CA . GLY A 1 228 ? -27.385 -8.881 21.873 1.00 94.25 228 GLY A CA 1
ATOM 1675 C C . GLY A 1 228 ? -28.152 -7.932 22.804 1.00 94.25 228 GLY A C 1
ATOM 1676 O O . GLY A 1 228 ? -29.182 -8.325 23.352 1.00 94.25 228 GLY A O 1
ATOM 1677 N N . LYS A 1 229 ? -27.682 -6.691 22.986 1.00 93.88 229 LYS A N 1
ATOM 1678 C CA . LYS A 1 229 ? -28.355 -5.657 23.799 1.00 93.88 229 LYS A CA 1
ATOM 1679 C C . LYS A 1 229 ? -29.392 -4.847 23.028 1.00 93.88 229 LYS A C 1
ATOM 1681 O O . LYS A 1 229 ? -30.124 -4.079 23.647 1.00 93.88 229 LYS A O 1
ATOM 1686 N N . LEU A 1 230 ? -29.430 -4.981 21.706 1.00 94.31 230 LEU A N 1
ATOM 1687 C CA . LEU A 1 230 ? -30.276 -4.188 20.826 1.00 94.31 230 LEU A CA 1
ATOM 1688 C C . LEU A 1 230 ? -31.274 -5.088 20.101 1.00 94.31 230 LEU A C 1
ATOM 1690 O O . LEU A 1 230 ? -30.986 -6.232 19.748 1.00 94.31 230 LEU A O 1
ATOM 1694 N N . THR A 1 231 ? -32.459 -4.559 19.829 1.00 94.31 231 THR A N 1
ATOM 1695 C CA . THR A 1 231 ? -33.383 -5.192 18.886 1.00 94.31 231 THR A CA 1
ATOM 1696 C C . THR A 1 231 ? -32.847 -5.075 17.456 1.00 94.31 231 THR A C 1
ATOM 1698 O O . THR A 1 231 ? -32.075 -4.172 17.127 1.00 94.31 231 THR A O 1
ATOM 1701 N N . ALA A 1 232 ? -33.296 -5.958 16.557 1.00 89.75 232 ALA A N 1
ATOM 1702 C CA . ALA A 1 232 ? -32.902 -5.904 15.147 1.00 89.75 232 ALA A CA 1
ATOM 1703 C C . ALA A 1 232 ? -33.268 -4.562 14.477 1.00 89.75 232 ALA A C 1
ATOM 1705 O O . ALA A 1 232 ? -32.543 -4.080 13.609 1.00 89.75 232 ALA A O 1
ATOM 1706 N N . GLU A 1 233 ? -34.378 -3.942 14.887 1.00 91.38 233 GLU A N 1
ATOM 1707 C CA . GLU A 1 233 ? -34.805 -2.642 14.369 1.00 91.38 233 GLU A CA 1
ATOM 1708 C C . GLU A 1 233 ? -33.895 -1.506 14.850 1.00 91.38 233 GLU A C 1
ATOM 1710 O O . GLU A 1 233 ? -33.471 -0.679 14.041 1.00 91.38 233 GLU A O 1
ATOM 1715 N N . GLU A 1 234 ? -33.536 -1.486 16.136 1.00 92.88 234 GLU A N 1
ATOM 1716 C CA . GLU A 1 234 ? -32.576 -0.517 16.674 1.00 92.88 234 GLU A CA 1
ATOM 1717 C C . GLU A 1 234 ? -31.217 -0.663 16.000 1.00 92.88 234 GLU A C 1
ATOM 1719 O O . GLU A 1 234 ? -30.629 0.337 15.590 1.00 92.88 234 GLU A O 1
ATOM 1724 N N . LEU A 1 235 ? -30.750 -1.900 15.827 1.00 87.94 235 LEU A N 1
ATOM 1725 C CA . LEU A 1 235 ? -29.471 -2.195 15.197 1.00 87.94 235 LEU A CA 1
ATOM 1726 C C . LEU A 1 235 ? -29.429 -1.695 13.743 1.00 87.94 235 LEU A C 1
ATOM 1728 O O . LEU A 1 235 ? -28.450 -1.072 13.339 1.00 87.94 235 LEU A O 1
ATOM 1732 N N . ASN A 1 236 ? -30.501 -1.899 12.971 1.00 88.12 236 ASN A N 1
ATOM 1733 C CA . ASN A 1 236 ? -30.587 -1.463 11.571 1.00 88.12 236 ASN A CA 1
ATOM 1734 C C . ASN A 1 236 ? -30.677 0.061 11.396 1.00 88.12 236 ASN A C 1
ATOM 1736 O O . ASN A 1 236 ? -30.333 0.567 10.331 1.00 88.12 236 ASN A O 1
ATOM 1740 N N . ARG A 1 237 ? -31.129 0.796 12.419 1.00 93.31 237 ARG A N 1
ATOM 1741 C CA . ARG A 1 237 ? -31.176 2.268 12.404 1.00 93.31 237 ARG A CA 1
ATOM 1742 C C . ARG A 1 237 ? -29.832 2.914 12.750 1.00 93.31 237 ARG A C 1
ATOM 1744 O O . ARG A 1 237 ? -29.679 4.118 12.557 1.00 93.31 237 ARG A O 1
ATOM 1751 N N . ARG A 1 238 ? -28.869 2.154 13.282 1.00 93.00 238 ARG A N 1
ATOM 1752 C CA . ARG A 1 238 ? -27.545 2.680 13.639 1.00 93.00 238 ARG A CA 1
ATOM 1753 C C . ARG A 1 238 ? -26.661 2.832 12.395 1.00 93.00 238 ARG A C 1
ATOM 1755 O O . ARG A 1 238 ? -26.633 1.925 11.557 1.00 93.00 238 ARG A O 1
ATOM 1762 N N . PRO A 1 239 ? -25.868 3.915 12.306 1.00 94.25 239 PRO A N 1
ATOM 1763 C CA . PRO A 1 239 ? -24.814 4.041 11.305 1.00 94.25 239 PRO A CA 1
ATOM 1764 C C . PRO A 1 239 ? -23.863 2.843 11.307 1.00 94.25 239 PRO A C 1
ATOM 1766 O O . PRO A 1 239 ? -23.602 2.238 12.349 1.00 94.25 239 PRO A O 1
ATOM 1769 N N . ALA A 1 240 ? -23.298 2.507 10.146 1.00 94.44 240 ALA A N 1
ATOM 1770 C CA . ALA A 1 240 ? -22.455 1.319 10.004 1.00 94.44 240 ALA A CA 1
ATOM 1771 C C . ALA A 1 240 ? -21.212 1.348 10.913 1.00 94.44 240 ALA A C 1
ATOM 1773 O O . ALA A 1 240 ? -20.862 0.315 11.480 1.00 94.44 240 ALA A O 1
ATOM 1774 N N . LEU A 1 241 ? -20.575 2.514 11.080 1.00 95.62 241 LEU A N 1
ATOM 1775 C CA . LEU A 1 241 ? -19.427 2.697 11.980 1.00 95.62 241 LEU A CA 1
ATOM 1776 C C . LEU A 1 241 ? -19.790 2.426 13.440 1.00 95.62 241 LEU A C 1
ATOM 1778 O O . LEU A 1 241 ? -19.072 1.711 14.136 1.00 95.62 241 LEU A O 1
ATOM 1782 N N . GLU A 1 242 ? -20.929 2.952 13.883 1.00 95.62 242 GLU A N 1
ATOM 1783 C CA . GLU A 1 242 ? -21.437 2.725 15.233 1.00 95.62 242 GLU A CA 1
ATOM 1784 C C . GLU A 1 242 ? -21.757 1.244 15.444 1.00 95.62 242 GLU A C 1
ATOM 1786 O O . GLU A 1 242 ? -21.262 0.617 16.376 1.00 95.62 242 GLU A O 1
ATOM 1791 N N . ARG A 1 243 ? -22.511 0.657 14.515 1.00 95.81 243 ARG A N 1
ATOM 1792 C CA . ARG A 1 243 ? -22.975 -0.727 14.596 1.00 95.81 243 ARG A CA 1
ATOM 1793 C C . ARG A 1 243 ? -21.841 -1.751 14.587 1.00 95.81 243 ARG A C 1
ATOM 1795 O O . ARG A 1 243 ? -21.892 -2.722 15.332 1.00 95.81 243 ARG A O 1
ATOM 1802 N N . LEU A 1 244 ? -20.860 -1.574 13.703 1.00 97.19 244 LEU A N 1
ATOM 1803 C CA . LEU A 1 244 ? -19.842 -2.590 13.419 1.00 97.19 244 LEU A CA 1
ATOM 1804 C C . LEU A 1 244 ? -18.523 -2.365 14.163 1.00 97.19 244 LEU A C 1
ATOM 1806 O O . LEU A 1 244 ? -17.744 -3.307 14.288 1.00 97.19 244 LEU A O 1
ATOM 1810 N N . VAL A 1 245 ? -18.239 -1.137 14.609 1.00 97.00 245 VAL A N 1
ATOM 1811 C CA . VAL A 1 245 ? -16.923 -0.765 15.151 1.00 97.00 245 VAL A CA 1
ATOM 1812 C C . VAL A 1 245 ? -17.055 -0.133 16.532 1.00 97.00 245 VAL A C 1
ATOM 1814 O O . VAL A 1 245 ? -16.664 -0.757 17.517 1.00 97.00 245 VAL A O 1
ATOM 1817 N N . PHE A 1 246 ? -17.601 1.079 16.634 1.00 95.81 246 PHE A N 1
ATOM 1818 C CA . PHE A 1 246 ? -17.555 1.846 17.884 1.00 95.81 246 PHE A CA 1
ATOM 1819 C C . PHE A 1 246 ? -18.437 1.246 18.981 1.00 95.81 246 PHE A C 1
ATOM 1821 O O . PHE A 1 246 ? -17.980 1.101 20.113 1.00 95.81 246 PHE A O 1
ATOM 1828 N N . GLY A 1 247 ? -19.646 0.794 18.652 1.00 95.12 247 GLY A N 1
ATOM 1829 C CA . GLY A 1 247 ? -20.539 0.082 19.565 1.00 95.12 247 GLY A CA 1
ATOM 1830 C C . GLY A 1 247 ? -19.881 -1.142 20.210 1.00 95.12 247 GLY A C 1
ATOM 1831 O O . GLY A 1 247 ? -19.730 -1.177 21.435 1.00 95.12 247 GLY A O 1
ATOM 1832 N N . PRO A 1 248 ? -19.390 -2.108 19.410 1.00 95.88 248 PRO A N 1
ATOM 1833 C CA . PRO A 1 248 ? -18.587 -3.222 19.907 1.00 95.88 248 PRO A CA 1
ATOM 1834 C C . PRO A 1 248 ? -17.387 -2.784 20.760 1.00 95.88 248 PRO A C 1
ATOM 1836 O O . PRO A 1 248 ? -17.181 -3.327 21.846 1.00 95.88 248 PRO A O 1
ATOM 1839 N N . LEU A 1 249 ? -16.627 -1.763 20.342 1.00 94.94 249 LEU A N 1
ATOM 1840 C CA . LEU A 1 249 ? -15.470 -1.268 21.105 1.00 94.94 249 LEU A CA 1
ATOM 1841 C C . LEU A 1 249 ? -15.840 -0.700 22.483 1.00 94.94 249 LEU A C 1
ATOM 1843 O O . LEU A 1 249 ? -15.032 -0.826 23.402 1.00 94.94 249 LEU A O 1
ATOM 1847 N N . ARG A 1 250 ? -17.045 -0.144 22.668 1.00 92.75 250 ARG A N 1
ATOM 1848 C CA . ARG A 1 250 ? -17.527 0.314 23.989 1.00 92.75 250 ARG A CA 1
ATOM 1849 C C . ARG A 1 250 ? -17.756 -0.831 24.969 1.00 92.75 250 ARG A C 1
ATOM 1851 O O . ARG A 1 250 ? -17.614 -0.658 26.175 1.00 92.75 250 ARG A O 1
ATOM 1858 N N . THR A 1 251 ? -18.115 -2.007 24.462 1.00 91.69 251 THR A N 1
ATOM 1859 C CA . THR A 1 251 ? -18.340 -3.202 25.295 1.00 91.69 251 THR A CA 1
ATOM 1860 C C . THR A 1 251 ? -17.061 -4.003 25.546 1.00 91.69 251 THR A C 1
ATOM 1862 O O . THR A 1 251 ? -17.013 -4.854 26.439 1.00 91.69 251 THR A O 1
ATOM 1865 N N . LEU A 1 252 ? -16.002 -3.724 24.780 1.00 91.25 252 LEU A N 1
ATOM 1866 C CA . LEU A 1 252 ? -14.761 -4.477 24.824 1.00 91.25 252 LEU A CA 1
ATOM 1867 C C . LEU A 1 252 ? -13.988 -4.217 26.121 1.00 91.25 252 LEU A C 1
ATOM 1869 O O . LEU A 1 252 ? -13.541 -3.109 26.417 1.00 91.25 252 LEU A O 1
ATOM 1873 N N . LYS A 1 253 ? -13.750 -5.290 26.874 1.00 86.00 253 LYS A N 1
ATOM 1874 C CA . LYS A 1 253 ? -12.915 -5.262 28.077 1.00 86.00 253 LYS A CA 1
ATOM 1875 C C . LYS A 1 253 ? -11.454 -5.457 27.690 1.00 86.00 253 LYS A C 1
ATOM 1877 O O . LYS A 1 253 ? -11.062 -6.537 27.263 1.00 86.00 253 LYS A O 1
ATOM 1882 N N . VAL A 1 254 ? -10.646 -4.414 27.862 1.00 80.12 254 VAL A N 1
ATOM 1883 C CA . VAL A 1 254 ? -9.218 -4.430 27.518 1.00 80.12 254 VAL A CA 1
ATOM 1884 C C . VAL A 1 254 ? -8.363 -4.505 28.785 1.00 80.12 254 VAL A C 1
ATOM 1886 O O . VAL A 1 254 ? -8.548 -3.714 29.715 1.00 80.12 254 VAL A O 1
ATOM 1889 N N . SER A 1 255 ? -7.391 -5.422 28.813 1.00 77.25 255 SER A N 1
ATOM 1890 C CA . SER A 1 255 ? -6.427 -5.568 29.913 1.00 77.25 255 SER A CA 1
ATOM 1891 C C . SER A 1 255 ? -5.728 -4.247 30.255 1.00 77.25 255 SER A C 1
ATOM 1893 O O . SER A 1 255 ? -5.465 -3.420 29.375 1.00 77.25 255 SER A O 1
ATOM 1895 N N . LEU A 1 256 ? -5.425 -4.040 31.545 1.00 65.88 256 LEU A N 1
ATOM 1896 C CA . LEU A 1 256 ? -4.639 -2.902 32.049 1.00 65.88 256 LEU A CA 1
ATOM 1897 C C . LEU A 1 256 ? -3.365 -2.701 31.209 1.00 65.88 256 LEU A C 1
ATOM 1899 O O . LEU A 1 256 ? -2.600 -3.636 31.010 1.00 65.88 256 LEU A O 1
ATOM 1903 N N . GLY A 1 257 ? -3.183 -1.489 30.671 1.00 66.81 257 GLY A N 1
ATOM 1904 C CA . GLY A 1 257 ? -2.011 -1.099 29.873 1.00 66.81 257 GLY A CA 1
ATOM 1905 C C . GLY A 1 257 ? -2.111 -1.301 28.354 1.00 66.81 257 GLY A C 1
ATOM 1906 O O . GLY A 1 257 ? -1.280 -0.759 27.630 1.00 66.81 257 GLY A O 1
ATOM 1907 N N . ARG A 1 258 ? -3.124 -2.007 27.829 1.00 80.56 258 ARG A N 1
ATOM 1908 C CA . ARG A 1 258 ? -3.278 -2.219 26.376 1.00 80.56 258 ARG A CA 1
ATOM 1909 C C . ARG A 1 258 ? -4.224 -1.174 25.766 1.00 80.56 258 ARG A C 1
ATOM 1911 O O . ARG A 1 258 ? -5.306 -0.924 26.296 1.00 80.56 258 ARG A O 1
ATOM 1918 N N . ARG A 1 259 ? -3.803 -0.557 24.656 1.00 88.00 259 ARG A N 1
ATOM 1919 C CA . ARG A 1 259 ? -4.573 0.425 23.872 1.00 88.00 259 ARG A CA 1
ATOM 1920 C C . ARG A 1 259 ? -4.819 -0.118 22.467 1.00 88.00 259 ARG A C 1
ATOM 1922 O O . ARG A 1 259 ? -3.914 -0.683 21.859 1.00 88.00 259 ARG A O 1
ATOM 1929 N N . ILE A 1 260 ? -6.038 0.052 21.973 1.00 93.25 260 ILE A N 1
ATOM 1930 C CA . ILE A 1 260 ? -6.455 -0.315 20.618 1.00 93.25 260 ILE A CA 1
ATOM 1931 C C . ILE A 1 260 ? -6.191 0.884 19.718 1.00 93.25 260 ILE A C 1
ATOM 1933 O O . ILE A 1 260 ? -6.574 2.000 20.058 1.00 93.25 260 ILE A O 1
ATOM 1937 N N . ARG A 1 261 ? -5.515 0.673 18.592 1.00 95.25 261 ARG A N 1
ATOM 1938 C CA . ARG A 1 261 ? -5.173 1.744 17.654 1.00 95.25 261 ARG A CA 1
ATOM 1939 C C . ARG A 1 261 ? -5.817 1.473 16.306 1.00 95.25 261 ARG A C 1
ATOM 1941 O O . ARG A 1 261 ? -5.627 0.389 15.755 1.00 95.25 261 ARG A O 1
ATOM 1948 N N . LEU A 1 262 ? -6.580 2.434 15.811 1.00 97.44 262 LEU A N 1
ATOM 1949 C CA . LEU A 1 262 ? -7.233 2.396 14.507 1.00 97.44 262 LEU A CA 1
ATOM 1950 C C . LEU A 1 262 ? -6.616 3.476 13.620 1.00 97.44 262 LEU A C 1
ATOM 1952 O O . LEU A 1 262 ? -6.285 4.548 14.123 1.00 97.44 262 LEU A O 1
ATOM 1956 N N . ALA A 1 263 ? -6.499 3.219 12.322 1.00 97.81 263 ALA A N 1
ATOM 1957 C CA . ALA A 1 263 ? -6.089 4.227 11.350 1.00 97.81 263 ALA A CA 1
ATOM 1958 C C . ALA A 1 263 ? -7.065 4.287 10.167 1.00 97.81 263 ALA A C 1
ATOM 1960 O O . ALA A 1 263 ? -7.513 3.253 9.673 1.00 97.81 263 ALA A O 1
ATOM 1961 N N . ILE A 1 264 ? -7.397 5.493 9.715 1.00 97.69 264 ILE A N 1
ATOM 1962 C CA . ILE A 1 264 ? -8.203 5.736 8.516 1.00 97.69 264 ILE A CA 1
ATOM 1963 C C . ILE A 1 264 ? -7.445 6.742 7.655 1.00 97.69 264 ILE A C 1
ATOM 1965 O O . ILE A 1 264 ? -7.249 7.893 8.049 1.00 97.69 264 ILE A O 1
ATOM 1969 N N . ASP A 1 265 ? -6.990 6.287 6.496 1.00 96.94 265 ASP A N 1
ATOM 1970 C CA . ASP A 1 265 ? -6.191 7.080 5.570 1.00 96.94 265 ASP A CA 1
ATOM 1971 C C . ASP A 1 265 ? -7.068 7.763 4.510 1.00 96.94 265 ASP A C 1
ATOM 1973 O O . ASP A 1 265 ? -7.974 7.132 3.963 1.00 96.94 265 ASP A O 1
ATOM 1977 N N . GLY A 1 266 ? -6.787 9.036 4.221 1.00 93.75 266 GLY A N 1
ATOM 1978 C CA . GLY A 1 266 ? -7.361 9.798 3.110 1.00 93.75 266 GLY A CA 1
ATOM 1979 C C . GLY A 1 266 ? -8.798 10.259 3.335 1.00 93.75 266 GLY A C 1
ATOM 1980 O O . GLY A 1 266 ? -9.615 10.178 2.429 1.00 93.75 266 GLY A O 1
ATOM 1981 N N . ILE A 1 267 ? -9.171 10.740 4.527 1.00 93.81 267 ILE A N 1
ATOM 1982 C CA . ILE A 1 267 ? -10.585 11.083 4.800 1.00 93.81 267 ILE A CA 1
ATOM 1983 C C . ILE A 1 267 ? -11.149 12.181 3.878 1.00 93.81 267 ILE A C 1
ATOM 1985 O O . ILE A 1 267 ? -12.364 12.340 3.802 1.00 93.81 267 ILE A O 1
ATOM 1989 N N . ASP A 1 268 ? -10.290 12.950 3.203 1.00 90.12 268 ASP A N 1
ATOM 1990 C CA . ASP A 1 268 ? -10.667 13.919 2.169 1.00 90.12 268 ASP A CA 1
ATOM 1991 C C . ASP A 1 268 ? -11.140 13.287 0.852 1.00 90.12 268 ASP A C 1
ATOM 1993 O O . ASP A 1 268 ? -11.799 13.969 0.074 1.00 90.12 268 ASP A O 1
ATOM 1997 N N . GLU A 1 269 ? -10.874 12.001 0.627 1.00 88.94 269 GLU A N 1
ATOM 1998 C CA . GLU A 1 269 ? -11.347 11.244 -0.541 1.00 88.94 269 GLU A CA 1
ATOM 1999 C C . GLU A 1 269 ? -12.787 10.735 -0.364 1.00 88.94 269 GLU A C 1
ATOM 2001 O O . GLU A 1 269 ? -13.410 10.252 -1.308 1.00 88.94 269 GLU A O 1
ATOM 2006 N N . LEU A 1 270 ? -13.342 10.851 0.847 1.00 90.88 270 LEU A N 1
ATOM 2007 C CA . LEU A 1 270 ? -14.748 10.564 1.110 1.00 90.88 270 LEU A CA 1
ATOM 2008 C C . LEU A 1 270 ? -15.642 11.699 0.616 1.00 90.88 270 LEU A C 1
ATOM 2010 O O . LEU A 1 270 ? -15.296 12.878 0.706 1.00 90.88 270 LEU A O 1
ATOM 2014 N N . GLU A 1 271 ? -16.863 11.345 0.213 1.00 91.88 271 GLU A N 1
ATOM 2015 C CA . GLU A 1 271 ? -17.901 12.342 -0.042 1.00 91.88 271 GLU A CA 1
ATOM 2016 C C . GLU A 1 271 ? -18.094 13.267 1.178 1.00 91.88 271 GLU A C 1
ATOM 2018 O O . GLU A 1 271 ? -18.035 12.791 2.319 1.00 91.88 271 GLU A O 1
ATOM 2023 N N . PRO A 1 272 ? -18.390 14.568 0.987 1.00 90.31 272 PRO A N 1
ATOM 2024 C CA . PRO A 1 272 ? -18.455 15.534 2.088 1.00 90.31 272 PRO A CA 1
ATOM 2025 C C . PRO A 1 272 ? -19.387 15.131 3.241 1.00 90.31 272 PRO A C 1
ATOM 2027 O O . PRO A 1 272 ? -19.053 15.344 4.407 1.00 90.31 272 PRO A O 1
ATOM 2030 N N . SER A 1 273 ? -20.532 14.517 2.928 1.00 91.00 273 SER A N 1
ATOM 2031 C CA . SER A 1 273 ? -21.491 13.992 3.910 1.00 91.00 273 SER A CA 1
ATOM 2032 C C . SER A 1 273 ? -20.908 12.829 4.716 1.00 91.00 273 SER A C 1
ATOM 2034 O O . SER A 1 273 ? -20.943 12.852 5.945 1.00 91.00 273 SER A O 1
ATOM 2036 N N . SER A 1 274 ? -20.301 11.857 4.030 1.00 93.19 274 SER A N 1
ATOM 2037 C CA . SER A 1 274 ? -19.606 10.718 4.637 1.00 93.19 274 SER A CA 1
ATOM 2038 C C . SER A 1 274 ? -18.452 11.179 5.530 1.00 93.19 274 SER A C 1
ATOM 2040 O O . SER A 1 274 ? -18.277 10.699 6.647 1.00 93.19 274 SER A O 1
ATOM 2042 N N . ARG A 1 275 ? -17.674 12.161 5.075 1.00 92.31 275 ARG A N 1
ATOM 2043 C CA . ARG A 1 275 ? -16.581 12.749 5.852 1.00 92.31 275 ARG A CA 1
ATOM 2044 C C . ARG A 1 275 ? -17.085 13.420 7.131 1.00 92.31 275 ARG A C 1
ATOM 2046 O O . ARG A 1 275 ? -16.513 13.199 8.197 1.00 92.31 275 ARG A O 1
ATOM 2053 N N . ALA A 1 276 ? -18.156 14.209 7.042 1.00 90.50 276 ALA A N 1
ATOM 2054 C CA . ALA A 1 276 ? -18.759 14.867 8.200 1.00 90.50 276 ALA A CA 1
ATOM 2055 C C . ALA A 1 276 ? -19.304 13.851 9.219 1.00 90.50 276 ALA A C 1
ATOM 2057 O O . ALA A 1 276 ? -19.062 13.992 10.418 1.00 90.50 276 ALA A O 1
ATOM 2058 N N . GLU A 1 277 ? -19.977 12.799 8.750 1.00 93.06 277 GLU A N 1
ATOM 2059 C CA . GLU A 1 277 ? -20.483 11.719 9.603 1.00 93.06 277 GLU A CA 1
ATOM 2060 C C . GLU A 1 277 ? -19.340 10.949 10.289 1.00 93.06 277 GLU A C 1
ATOM 2062 O O . GLU A 1 277 ? -19.406 10.712 11.497 1.00 93.06 277 GLU A O 1
ATOM 2067 N N . LEU A 1 278 ? -18.256 10.630 9.569 1.00 94.12 278 LEU A N 1
ATOM 2068 C CA . LEU A 1 278 ? -17.062 10.008 10.155 1.00 94.12 278 LEU A CA 1
ATOM 2069 C C . LEU A 1 278 ? -16.459 10.877 11.263 1.00 94.12 278 LEU A C 1
ATOM 2071 O O . LEU A 1 278 ? -16.197 10.379 12.358 1.00 94.12 278 LEU A O 1
ATOM 2075 N N . LEU A 1 279 ? -16.231 12.163 10.983 1.00 92.38 279 LEU A N 1
ATOM 2076 C CA . LEU A 1 279 ? -15.641 13.095 11.945 1.00 92.38 279 LEU A CA 1
ATOM 2077 C C . LEU A 1 279 ? -16.521 13.251 13.188 1.00 92.38 279 LEU A C 1
ATOM 2079 O O . LEU A 1 279 ? -15.995 13.224 14.301 1.00 92.38 279 LEU A O 1
ATOM 2083 N N . SER A 1 280 ? -17.842 13.351 13.015 1.00 91.12 280 SER A N 1
ATOM 2084 C CA . SER A 1 280 ? -18.796 13.398 14.128 1.00 91.12 280 SER A CA 1
ATOM 2085 C C . SER A 1 280 ? -18.701 12.142 14.994 1.00 91.12 280 SER A C 1
ATOM 2087 O O . SER A 1 280 ? -18.503 12.249 16.203 1.00 91.12 280 SER A O 1
ATOM 2089 N N . ALA A 1 281 ? -18.769 10.955 14.382 1.00 92.81 281 ALA A N 1
ATOM 2090 C CA . ALA A 1 281 ? -18.732 9.682 15.099 1.00 92.81 281 ALA A CA 1
ATOM 2091 C C . ALA A 1 281 ? -17.405 9.467 15.846 1.00 92.81 281 ALA A C 1
ATOM 2093 O O . ALA A 1 281 ? -17.400 9.058 17.004 1.00 92.81 281 ALA A O 1
ATOM 2094 N N . VAL A 1 282 ? -16.271 9.773 15.208 1.00 92.69 282 VAL A N 1
ATOM 2095 C CA . VAL A 1 282 ? -14.944 9.640 15.830 1.00 92.69 282 VAL A CA 1
ATOM 2096 C C . VAL A 1 282 ? -14.765 10.640 16.975 1.00 92.69 282 VAL A C 1
ATOM 2098 O O . VAL A 1 282 ? -14.186 10.286 18.002 1.00 92.69 282 VAL A O 1
ATOM 2101 N N . THR A 1 283 ? -15.259 11.871 16.828 1.00 90.19 283 THR A N 1
ATOM 2102 C CA . THR A 1 283 ? -15.154 12.912 17.865 1.00 90.19 283 THR A CA 1
ATOM 2103 C C . THR A 1 283 ? -16.013 12.577 19.080 1.00 90.19 283 THR A C 1
ATOM 2105 O O . THR A 1 283 ? -15.523 12.646 20.209 1.00 90.19 283 THR A O 1
ATOM 2108 N N . GLU A 1 284 ? -17.258 12.148 18.858 1.00 90.44 284 GLU A N 1
ATOM 2109 C CA . GLU A 1 284 ? -18.149 11.666 19.918 1.00 90.44 284 GLU A CA 1
ATOM 2110 C C . GLU A 1 284 ? -17.481 10.509 20.668 1.00 90.44 284 GLU A C 1
ATOM 2112 O O . GLU A 1 284 ? -17.190 10.624 21.857 1.00 90.44 284 GLU A O 1
ATOM 2117 N N . PHE A 1 285 ? -17.073 9.466 19.942 1.00 90.75 285 PHE A N 1
ATOM 2118 C CA . PHE A 1 285 ? -16.411 8.292 20.508 1.00 90.75 285 PHE A CA 1
ATOM 2119 C C . PHE A 1 285 ? -15.123 8.626 21.281 1.00 90.75 285 PHE A C 1
ATOM 2121 O O . PHE A 1 285 ? -14.805 8.001 22.294 1.00 90.75 285 PHE A O 1
ATOM 2128 N N . SER A 1 286 ? -14.365 9.626 20.828 1.00 88.75 286 SER A N 1
ATOM 2129 C CA . SER A 1 286 ? -13.109 10.025 21.473 1.00 88.75 286 SER A CA 1
ATOM 2130 C C . SER A 1 286 ? -13.323 10.823 22.759 1.00 88.75 286 SER A C 1
ATOM 2132 O O . SER A 1 286 ? -12.460 10.789 23.636 1.00 88.75 286 SER A O 1
ATOM 2134 N N . THR A 1 287 ? -14.451 11.518 22.908 1.00 88.56 287 THR A N 1
ATOM 2135 C CA . THR A 1 287 ? -14.747 12.373 24.073 1.00 88.56 287 THR A CA 1
ATOM 2136 C C . THR A 1 287 ? -15.587 11.680 25.151 1.00 88.56 287 THR A C 1
ATOM 2138 O O . THR A 1 287 ? -15.809 12.258 26.211 1.00 88.56 287 THR A O 1
ATOM 2141 N N . GLU A 1 288 ? -15.990 10.427 24.931 1.00 86.19 288 GLU A N 1
ATOM 2142 C CA . GLU A 1 288 ? -16.773 9.636 25.886 1.00 86.19 288 GLU A CA 1
ATOM 2143 C C . GLU A 1 288 ? -16.085 9.406 27.248 1.00 86.19 288 GLU A C 1
ATOM 2145 O O . GLU A 1 288 ? -14.858 9.248 27.353 1.00 86.19 288 GLU A O 1
ATOM 2150 N N . GLU A 1 289 ? -16.925 9.337 28.289 1.00 79.44 289 GLU A N 1
ATOM 2151 C CA . GLU A 1 289 ? -16.582 9.020 29.678 1.00 79.44 289 GLU A CA 1
ATOM 2152 C C . GLU A 1 289 ? -17.310 7.729 30.121 1.00 79.44 289 GLU A C 1
ATOM 2154 O O . GLU A 1 289 ? -18.526 7.624 29.938 1.00 79.44 289 GLU A O 1
ATOM 2159 N N . PRO A 1 290 ? -16.619 6.746 30.735 1.00 76.38 290 PRO A N 1
ATOM 2160 C CA . PRO A 1 290 ? -15.198 6.753 31.074 1.00 76.38 290 PRO A CA 1
ATOM 2161 C C . PRO A 1 290 ? -14.286 6.620 29.839 1.00 76.38 290 PRO A C 1
ATOM 2163 O O . PRO A 1 290 ? -14.721 6.122 28.800 1.00 76.38 290 PRO A O 1
ATOM 2166 N N . PRO A 1 291 ? -12.995 6.988 29.957 1.00 66.62 291 PRO A N 1
ATOM 2167 C CA . PRO A 1 291 ? -12.045 6.945 28.854 1.00 66.62 291 PRO A CA 1
ATOM 2168 C C . PRO A 1 291 ? -11.961 5.575 28.183 1.00 66.62 291 PRO A C 1
ATOM 2170 O O . PRO A 1 291 ? -11.447 4.614 28.769 1.00 66.62 291 PRO A O 1
ATOM 2173 N N . LEU A 1 292 ? -12.364 5.493 26.916 1.00 79.19 292 LEU A N 1
ATOM 2174 C CA . LEU A 1 292 ? -12.085 4.313 26.107 1.00 79.19 292 LEU A CA 1
ATOM 2175 C C . LEU A 1 292 ? -10.584 4.223 25.822 1.00 79.19 292 LEU A C 1
ATOM 2177 O O . LEU A 1 292 ? -9.899 5.213 25.557 1.00 79.19 292 LEU A O 1
ATOM 2181 N N . ARG A 1 293 ? -10.044 3.002 25.842 1.00 87.00 293 ARG A N 1
ATOM 2182 C CA . ARG A 1 293 ? -8.634 2.739 25.504 1.00 87.00 293 ARG A CA 1
ATOM 2183 C C . ARG A 1 293 ? -8.440 2.564 24.006 1.00 87.00 293 ARG A C 1
ATOM 2185 O O . ARG A 1 293 ? -7.749 1.641 23.574 1.00 87.00 293 ARG A O 1
ATOM 2192 N N . VAL A 1 294 ? -9.048 3.447 23.228 1.00 92.19 294 VAL A N 1
ATOM 2193 C CA . VAL A 1 294 ? -8.962 3.453 21.773 1.00 92.19 294 VAL A CA 1
ATOM 2194 C C . VAL A 1 294 ? -8.322 4.762 21.325 1.00 92.19 294 VAL A C 1
ATOM 2196 O O . VAL A 1 294 ? -8.616 5.821 21.872 1.00 92.19 294 VAL A O 1
ATOM 2199 N N . SER A 1 295 ? -7.404 4.670 20.369 1.00 93.94 295 SER A N 1
ATOM 2200 C CA . SER A 1 295 ? -6.819 5.812 19.673 1.00 93.94 295 SER A CA 1
ATOM 2201 C C . SER A 1 295 ? -7.100 5.680 18.184 1.00 93.94 295 SER A C 1
ATOM 2203 O O . SER A 1 295 ? -6.882 4.611 17.611 1.00 93.94 295 SER A O 1
ATOM 2205 N N . VAL A 1 296 ? -7.609 6.742 17.574 1.00 96.12 296 VAL A N 1
ATOM 2206 C CA . VAL A 1 296 ? -7.936 6.812 16.152 1.00 96.12 296 VAL A CA 1
ATOM 2207 C C . VAL A 1 296 ? -6.985 7.799 15.485 1.00 96.12 296 VAL A C 1
ATOM 2209 O O . VAL A 1 296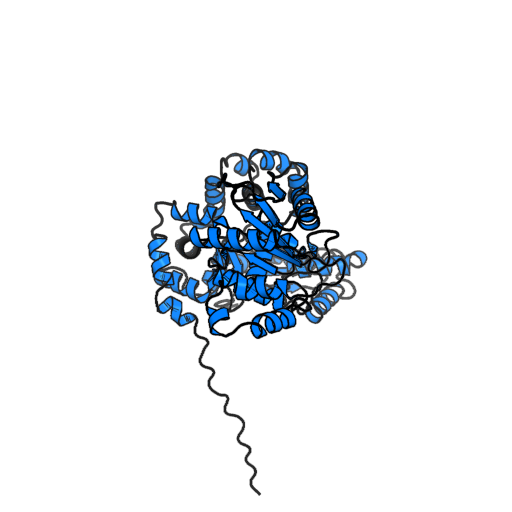 ? -6.869 8.945 15.911 1.00 96.12 296 VAL A O 1
ATOM 2212 N N . LEU A 1 297 ? -6.302 7.343 14.441 1.00 97.06 297 LEU A N 1
ATOM 2213 C CA . LEU A 1 297 ? -5.479 8.157 13.557 1.00 97.06 297 LEU A CA 1
ATOM 2214 C C . LEU A 1 297 ? -6.247 8.414 12.261 1.00 97.06 297 LEU A C 1
ATOM 2216 O O . LEU A 1 297 ? -6.662 7.466 11.598 1.00 97.06 297 LEU A O 1
ATOM 2220 N N . LEU A 1 298 ? -6.416 9.677 11.887 1.00 96.31 298 LEU A N 1
ATOM 2221 C CA . LEU A 1 298 ? -7.008 10.082 10.611 1.00 96.31 298 LEU A CA 1
ATOM 2222 C C . LEU A 1 298 ? -5.947 10.791 9.770 1.00 96.31 298 LEU A C 1
ATOM 2224 O O . LEU A 1 298 ? -5.215 11.606 10.327 1.00 96.31 298 LEU A O 1
ATOM 2228 N N . SER A 1 299 ? -5.868 10.548 8.461 1.00 95.50 299 SER A N 1
ATOM 2229 C CA . SER A 1 299 ? -5.023 11.359 7.568 1.00 95.50 299 SER A CA 1
ATOM 2230 C C . SER A 1 299 ? -5.845 12.237 6.627 1.00 95.50 299 SER A C 1
ATOM 2232 O O . SER A 1 299 ? -6.913 11.831 6.168 1.00 95.50 299 SER A O 1
ATOM 2234 N N . THR A 1 300 ? -5.358 13.452 6.355 1.00 92.69 300 THR A N 1
ATOM 2235 C CA . THR A 1 300 ? -6.008 14.399 5.435 1.00 92.69 300 THR A CA 1
ATOM 2236 C C . THR A 1 300 ? -5.020 15.352 4.750 1.00 92.69 300 THR A C 1
ATOM 2238 O O . THR A 1 300 ? -3.928 15.604 5.270 1.00 92.69 300 THR A O 1
ATOM 2241 N N . ARG A 1 301 ? -5.387 15.906 3.584 1.00 87.62 301 ARG A N 1
ATOM 2242 C CA . ARG A 1 301 ? -4.588 16.905 2.838 1.00 87.62 301 ARG A CA 1
ATOM 2243 C C . ARG A 1 301 ? -4.465 18.279 3.521 1.00 87.62 301 ARG A C 1
ATOM 2245 O O . ARG A 1 301 ? -3.523 19.008 3.233 1.00 87.62 301 ARG A O 1
ATOM 2252 N N . GLY A 1 302 ? -5.333 18.605 4.482 1.00 67.88 302 GLY A N 1
ATOM 2253 C CA . GLY A 1 302 ? -5.178 19.792 5.337 1.00 67.88 302 GLY A CA 1
ATOM 2254 C C . GLY A 1 302 ? -5.637 21.130 4.739 1.00 67.88 302 GLY A C 1
ATOM 2255 O O . GLY A 1 302 ? -5.348 22.164 5.333 1.00 67.88 302 GLY A O 1
ATOM 2256 N N . GLU A 1 303 ? -6.365 21.132 3.617 1.00 58.19 303 GLU A N 1
ATOM 2257 C CA . GLU A 1 303 ? -6.956 22.361 3.046 1.00 58.19 303 GLU A CA 1
ATOM 2258 C C . GLU A 1 303 ? -8.207 22.837 3.806 1.00 58.19 303 GLU A C 1
ATOM 2260 O O . GLU A 1 303 ? -8.559 24.015 3.761 1.00 58.19 303 GLU A O 1
ATOM 2265 N N . ASP A 1 304 ? -8.833 21.962 4.596 1.00 52.19 304 ASP A N 1
ATOM 2266 C CA . ASP A 1 304 ? -9.892 22.361 5.515 1.00 52.19 304 ASP A CA 1
ATOM 2267 C C . ASP A 1 304 ? -9.280 23.034 6.756 1.00 52.19 304 ASP A C 1
ATOM 2269 O O . ASP A 1 304 ? -8.877 22.381 7.724 1.00 52.19 304 ASP A O 1
ATOM 2273 N N . GLN A 1 305 ? -9.267 24.371 6.765 1.00 43.94 305 GLN A N 1
ATOM 2274 C CA . GLN A 1 305 ? -9.009 25.212 7.950 1.00 43.94 305 GLN A CA 1
ATOM 2275 C C . GLN A 1 305 ? -10.129 25.110 9.016 1.00 43.94 305 GLN A C 1
ATOM 2277 O O . GLN A 1 305 ? -10.409 26.050 9.758 1.00 43.94 305 GLN A O 1
ATOM 2282 N N . GLY A 1 306 ? -10.801 23.963 9.097 1.00 41.34 306 GLY A N 1
ATOM 2283 C CA . GLY A 1 306 ? -11.973 23.733 9.924 1.00 41.34 306 GLY A CA 1
ATOM 2284 C C . GLY A 1 306 ? -11.656 22.973 11.206 1.00 41.34 306 GLY A C 1
ATOM 2285 O O . GLY A 1 306 ? -11.540 21.754 11.191 1.00 41.34 306 GLY A O 1
ATOM 2286 N N . GLN A 1 307 ? -11.648 23.738 12.295 1.00 46.38 307 GLN A N 1
ATOM 2287 C CA . GLN A 1 307 ? -11.975 23.374 13.677 1.00 46.38 307 GLN A CA 1
ATOM 2288 C C . GLN A 1 307 ? -10.891 22.763 14.575 1.00 46.38 307 GLN A C 1
ATOM 2290 O O . GLN A 1 307 ? -10.263 21.745 14.280 1.00 46.38 307 GLN A O 1
ATOM 2295 N N . ASP A 1 308 ? -10.785 23.419 15.737 1.00 50.62 308 ASP A N 1
ATOM 2296 C CA . ASP A 1 308 ? -10.305 22.965 17.043 1.00 50.62 308 ASP A CA 1
ATOM 2297 C C . ASP A 1 308 ? -10.941 21.626 17.454 1.00 50.62 308 ASP A C 1
ATOM 2299 O O . ASP A 1 308 ? -11.681 21.517 18.434 1.00 50.62 308 ASP A O 1
ATOM 2303 N N . LEU A 1 309 ? -10.668 20.558 16.712 1.00 53.84 309 LEU A N 1
ATOM 2304 C CA . LEU A 1 309 ? -10.810 19.229 17.275 1.00 53.84 309 LEU A CA 1
ATOM 2305 C C . LEU A 1 309 ? -9.772 19.155 18.401 1.00 53.84 309 LEU A C 1
ATOM 2307 O O . LEU A 1 309 ? -8.594 19.412 18.151 1.00 53.84 309 LEU A O 1
ATOM 2311 N N . LEU A 1 310 ? -10.203 18.828 19.624 1.00 53.78 310 LEU A N 1
ATOM 2312 C CA . LEU A 1 310 ? -9.386 18.589 20.827 1.00 53.78 310 LEU A CA 1
ATOM 2313 C C . LEU A 1 310 ? -8.387 17.426 20.603 1.00 53.78 310 LEU A C 1
ATOM 2315 O O . LEU A 1 310 ? -8.506 16.352 21.188 1.00 53.78 310 LEU A O 1
ATOM 2319 N N . THR A 1 311 ? -7.444 17.602 19.679 1.00 67.94 311 THR A N 1
ATOM 2320 C CA . THR A 1 311 ? -6.711 16.542 18.975 1.00 67.94 311 THR A CA 1
ATOM 2321 C C . THR A 1 311 ? -5.240 16.890 18.859 1.00 67.94 311 THR A C 1
ATOM 2323 O O . THR A 1 311 ? -4.882 18.049 18.651 1.00 67.94 311 THR A O 1
ATOM 2326 N N . ALA A 1 312 ? -4.368 15.882 18.952 1.00 86.69 312 ALA A N 1
ATOM 2327 C CA . ALA A 1 312 ? -2.998 16.077 18.494 1.00 86.69 312 ALA A CA 1
ATOM 2328 C C . ALA A 1 312 ? -2.986 16.108 16.969 1.00 86.69 312 ALA A C 1
ATOM 2330 O O . ALA A 1 312 ? -3.485 15.193 16.311 1.00 86.69 312 ALA A O 1
ATOM 2331 N N . GLN A 1 313 ? -2.374 17.148 16.423 1.00 90.69 313 GLN A N 1
ATOM 2332 C CA . GLN A 1 313 ? -2.114 17.261 14.999 1.00 90.69 313 GLN A CA 1
ATOM 2333 C C . GLN A 1 313 ? -0.636 16.992 14.748 1.00 90.69 313 GLN A C 1
ATOM 2335 O O . GLN A 1 313 ? 0.226 17.539 15.438 1.00 90.69 313 GLN A O 1
ATOM 2340 N N . VAL A 1 314 ? -0.348 16.155 13.757 1.00 93.50 314 VAL A N 1
ATOM 2341 C CA . VAL A 1 314 ? 1.012 15.922 13.273 1.00 93.50 314 VAL A CA 1
ATOM 2342 C C . VAL A 1 314 ? 1.057 16.336 11.812 1.00 93.50 314 VAL A C 1
ATOM 2344 O O . VAL A 1 314 ? 0.330 15.786 10.987 1.00 93.50 314 VAL A O 1
ATOM 2347 N N . ASN A 1 315 ? 1.880 17.335 11.502 1.00 93.31 315 ASN A N 1
ATOM 2348 C CA . ASN A 1 315 ? 2.088 17.799 10.136 1.00 93.31 315 ASN A CA 1
ATOM 2349 C C . ASN A 1 315 ? 3.284 17.064 9.539 1.00 93.31 315 ASN A C 1
ATOM 2351 O O . ASN A 1 315 ? 4.395 17.195 10.053 1.00 93.31 315 ASN A O 1
ATOM 2355 N N . VAL A 1 316 ? 3.051 16.331 8.454 1.00 93.62 316 VAL A N 1
ATOM 2356 C CA . VAL A 1 316 ? 4.105 15.636 7.723 1.00 93.62 316 VAL A CA 1
ATOM 2357 C C . VAL A 1 316 ? 4.994 16.658 7.039 1.00 93.62 316 VAL A C 1
ATOM 2359 O O . VAL A 1 316 ? 4.526 17.499 6.265 1.00 93.62 316 VAL A O 1
ATOM 2362 N N . SER A 1 317 ? 6.273 16.587 7.367 1.00 91.19 317 SER A N 1
ATOM 2363 C CA . SER A 1 317 ? 7.302 17.486 6.876 1.00 91.19 317 SER A CA 1
ATOM 2364 C C . SER A 1 317 ? 7.755 17.100 5.472 1.00 91.19 317 SER A C 1
ATOM 2366 O O . SER A 1 317 ? 7.542 15.986 4.989 1.00 91.19 317 SER A O 1
ATOM 2368 N N . ARG A 1 318 ? 8.384 18.063 4.800 1.00 91.56 318 ARG A N 1
ATOM 2369 C CA . ARG A 1 318 ? 9.151 17.796 3.582 1.00 91.56 318 ARG A CA 1
ATOM 2370 C C . ARG A 1 318 ? 10.373 16.935 3.933 1.00 91.56 318 ARG A C 1
ATOM 2372 O O . ARG A 1 318 ? 10.849 17.059 5.063 1.00 91.56 318 ARG A O 1
ATOM 2379 N N . PRO A 1 319 ? 10.879 16.110 2.999 1.00 91.81 319 PRO A N 1
ATOM 2380 C CA . PRO A 1 319 ? 12.060 15.288 3.250 1.00 91.81 319 PRO A CA 1
ATOM 2381 C C . PRO A 1 319 ? 13.276 16.154 3.623 1.00 91.81 319 PRO A C 1
ATOM 2383 O O . PRO A 1 319 ? 13.643 17.082 2.896 1.00 91.81 319 PRO A O 1
ATOM 2386 N N . GLY A 1 320 ? 13.884 15.871 4.777 1.00 92.12 320 GLY A N 1
ATOM 2387 C CA . GLY A 1 320 ? 15.129 16.507 5.218 1.00 92.12 320 GLY A CA 1
ATOM 2388 C C . GLY A 1 320 ? 16.356 15.960 4.482 1.00 92.12 320 GLY A C 1
ATOM 2389 O O . GLY A 1 320 ? 16.295 14.886 3.896 1.00 92.12 320 GLY A O 1
ATOM 2390 N N . MET A 1 321 ? 17.491 16.672 4.524 1.00 93.19 321 MET A N 1
ATOM 2391 C CA . MET A 1 321 ? 18.712 16.211 3.834 1.00 93.19 321 MET A CA 1
ATOM 2392 C C . MET A 1 321 ? 19.183 14.851 4.359 1.00 93.19 321 MET A C 1
ATOM 2394 O O . MET A 1 321 ? 19.481 13.964 3.571 1.00 93.19 321 MET A O 1
ATOM 2398 N N . ASP A 1 322 ? 19.203 14.678 5.681 1.00 92.62 322 ASP A N 1
ATOM 2399 C CA . ASP A 1 322 ? 19.637 13.425 6.306 1.00 92.62 322 ASP A CA 1
ATOM 2400 C C . ASP A 1 322 ? 18.722 12.261 5.890 1.00 92.62 322 ASP A C 1
ATOM 2402 O O . ASP A 1 322 ? 19.198 11.202 5.493 1.00 92.62 322 ASP A O 1
ATOM 2406 N N . GLU A 1 323 ? 17.406 12.499 5.861 1.00 93.62 323 GLU A N 1
ATOM 2407 C CA . GLU A 1 323 ? 16.408 11.517 5.423 1.00 93.62 323 GLU A CA 1
ATOM 2408 C C . GLU A 1 323 ? 16.565 11.168 3.930 1.00 93.62 323 GLU A C 1
ATOM 2410 O O . GLU A 1 323 ? 16.410 10.008 3.553 1.00 93.62 323 GLU A O 1
ATOM 2415 N N . ILE A 1 324 ? 16.902 12.144 3.075 1.00 94.38 324 ILE A N 1
ATOM 2416 C CA . ILE A 1 324 ? 17.193 11.923 1.647 1.00 94.38 324 ILE A CA 1
ATOM 2417 C C . ILE A 1 324 ? 18.458 11.083 1.480 1.00 94.38 324 ILE A C 1
ATOM 2419 O O . ILE A 1 324 ? 18.469 10.145 0.685 1.00 94.38 324 ILE A O 1
ATOM 2423 N N . THR A 1 325 ? 19.519 11.406 2.215 1.00 93.94 325 THR A N 1
ATOM 2424 C CA . THR A 1 325 ? 20.783 10.669 2.157 1.00 93.94 325 THR A CA 1
ATOM 2425 C C . THR A 1 325 ? 20.587 9.215 2.574 1.00 93.94 325 THR A C 1
ATOM 2427 O O . THR A 1 325 ? 21.004 8.317 1.843 1.00 93.94 325 THR A O 1
ATOM 2430 N N . GLU A 1 326 ? 19.898 8.965 3.688 1.00 92.75 326 GLU A N 1
ATOM 2431 C CA . GLU A 1 326 ? 19.569 7.605 4.133 1.00 92.75 326 GLU A CA 1
ATOM 2432 C C . GLU A 1 326 ? 18.679 6.870 3.123 1.00 92.75 326 GLU A C 1
ATOM 2434 O O . GLU A 1 326 ? 18.936 5.712 2.790 1.00 92.75 326 GLU A O 1
ATOM 2439 N N . TYR A 1 327 ? 17.677 7.557 2.568 1.00 92.75 327 TYR A N 1
ATOM 2440 C CA . TYR A 1 327 ? 16.813 7.003 1.529 1.00 92.75 327 TYR A CA 1
ATOM 2441 C C . TYR A 1 327 ? 17.611 6.564 0.293 1.00 92.75 327 TYR A C 1
ATOM 2443 O O . TYR A 1 327 ? 17.428 5.450 -0.199 1.00 92.75 327 TYR A O 1
ATOM 2451 N N . LEU A 1 328 ? 18.539 7.397 -0.186 1.00 91.25 328 LEU A N 1
ATOM 2452 C CA . LEU A 1 328 ? 19.395 7.068 -1.327 1.00 91.25 328 LEU A CA 1
ATOM 2453 C C . LEU A 1 328 ? 20.363 5.926 -1.024 1.00 91.25 328 LEU A C 1
ATOM 2455 O O . LEU A 1 328 ? 20.541 5.051 -1.869 1.00 91.25 328 LEU A O 1
ATOM 2459 N N . GLN A 1 329 ? 20.941 5.893 0.178 1.00 89.88 329 GLN A N 1
ATOM 2460 C CA . GLN A 1 329 ? 21.790 4.785 0.619 1.00 89.88 329 GLN A CA 1
ATOM 2461 C C . GLN A 1 329 ? 21.017 3.460 0.634 1.00 89.88 329 GLN A C 1
ATOM 2463 O O . GLN A 1 329 ? 21.531 2.452 0.152 1.00 89.88 329 GLN A O 1
ATOM 2468 N N . ASN A 1 330 ? 19.768 3.471 1.107 1.00 86.12 330 ASN A N 1
ATOM 2469 C CA . ASN A 1 330 ? 18.887 2.300 1.112 1.00 86.12 330 ASN A CA 1
ATOM 2470 C C . ASN A 1 330 ? 18.500 1.829 -0.299 1.00 86.12 330 ASN A C 1
ATOM 2472 O O . ASN A 1 330 ? 18.240 0.643 -0.501 1.00 86.12 330 ASN A O 1
ATOM 2476 N N . LEU A 1 331 ? 18.483 2.737 -1.275 1.00 84.62 331 LEU A N 1
ATOM 2477 C CA . LEU A 1 331 ? 18.296 2.418 -2.693 1.00 84.62 331 LEU A CA 1
ATOM 2478 C C . LEU A 1 331 ? 19.598 2.052 -3.420 1.00 84.62 331 LEU A C 1
ATOM 2480 O O . LEU A 1 331 ? 19.558 1.769 -4.617 1.00 84.62 331 LEU A O 1
ATOM 2484 N N . GLU A 1 332 ? 20.738 2.064 -2.722 1.00 85.69 332 GLU A N 1
ATOM 2485 C CA . GLU A 1 332 ? 22.078 1.889 -3.296 1.00 85.69 332 GLU A CA 1
ATOM 2486 C C . GLU A 1 332 ? 22.407 2.923 -4.395 1.00 85.69 332 GLU A C 1
ATOM 2488 O O . GLU A 1 332 ? 23.195 2.668 -5.310 1.00 85.69 332 GLU A O 1
ATOM 2493 N N . LEU A 1 333 ? 21.814 4.117 -4.303 1.00 86.25 333 LEU A N 1
ATOM 2494 C CA . LEU A 1 333 ? 22.060 5.231 -5.213 1.00 86.25 333 LEU A CA 1
ATOM 2495 C C . LEU A 1 333 ? 23.215 6.119 -4.712 1.00 86.25 333 LEU A C 1
ATOM 2497 O O . LEU A 1 333 ? 23.447 6.222 -3.504 1.00 86.25 333 LEU A O 1
ATOM 2501 N N . PRO A 1 334 ? 23.955 6.797 -5.614 1.00 88.06 334 PRO A N 1
ATOM 2502 C CA . PRO A 1 334 ? 25.049 7.672 -5.209 1.00 88.06 334 PRO A CA 1
ATOM 2503 C C . PRO A 1 334 ? 24.580 8.819 -4.305 1.00 88.06 334 PRO A C 1
ATOM 2505 O O . PRO A 1 334 ? 23.745 9.628 -4.703 1.00 88.06 334 PRO A O 1
ATOM 2508 N N . GLU A 1 335 ? 25.208 8.963 -3.136 1.00 87.38 335 GLU A N 1
ATOM 2509 C CA . GLU A 1 335 ? 24.938 10.052 -2.180 1.00 87.38 335 GLU A CA 1
ATOM 2510 C C . GLU A 1 335 ? 25.117 11.449 -2.797 1.00 87.38 335 GLU A C 1
ATOM 2512 O O . GLU A 1 335 ? 24.434 12.396 -2.423 1.00 87.38 335 GLU A O 1
ATOM 2517 N N . ALA A 1 336 ? 25.974 11.577 -3.816 1.00 87.38 336 ALA A N 1
ATOM 2518 C CA . ALA A 1 336 ? 26.158 12.823 -4.559 1.00 87.38 336 ALA A CA 1
ATOM 2519 C C . ALA A 1 336 ? 24.861 13.356 -5.205 1.00 87.38 336 ALA A C 1
ATOM 2521 O O . ALA A 1 336 ? 24.787 14.545 -5.509 1.00 87.38 336 ALA A O 1
ATOM 2522 N N . LEU A 1 337 ? 23.845 12.505 -5.400 1.00 88.38 337 LEU A N 1
ATOM 2523 C CA . LEU A 1 337 ? 22.531 12.914 -5.896 1.00 88.38 337 LEU A CA 1
ATOM 2524 C C . LEU A 1 337 ? 21.694 13.644 -4.840 1.00 88.38 337 LEU A C 1
ATOM 2526 O O . LEU A 1 337 ? 20.789 14.376 -5.221 1.00 88.38 337 LEU A O 1
ATOM 2530 N N . ALA A 1 338 ? 21.980 13.492 -3.541 1.00 89.38 338 ALA A N 1
ATOM 2531 C CA . ALA A 1 338 ? 21.142 14.024 -2.462 1.00 89.38 338 ALA A CA 1
ATOM 2532 C C . ALA A 1 338 ? 20.913 15.538 -2.581 1.00 89.38 338 ALA A C 1
ATOM 2534 O O . ALA A 1 338 ? 19.788 16.008 -2.436 1.00 89.38 338 ALA A O 1
ATOM 2535 N N . VAL A 1 339 ? 21.967 16.291 -2.918 1.00 87.56 339 VAL A N 1
ATOM 2536 C CA . VAL A 1 339 ? 21.902 17.750 -3.101 1.00 87.56 339 VAL A CA 1
ATOM 2537 C C . VAL A 1 339 ? 20.991 18.125 -4.267 1.00 87.56 339 VAL A C 1
ATOM 2539 O O . VAL A 1 339 ? 20.147 19.008 -4.122 1.00 87.56 339 VAL A O 1
ATOM 2542 N N . ASP A 1 340 ? 21.145 17.444 -5.404 1.00 86.44 340 ASP A N 1
ATOM 2543 C CA . ASP A 1 340 ? 20.318 17.688 -6.584 1.00 86.44 340 ASP A CA 1
ATOM 2544 C C . ASP A 1 340 ? 18.856 17.307 -6.270 1.00 86.44 340 ASP A C 1
ATOM 2546 O O . ASP A 1 340 ? 17.953 18.112 -6.470 1.00 86.44 340 ASP A O 1
ATOM 2550 N N . LEU A 1 341 ? 18.600 16.136 -5.676 1.00 88.12 341 LEU A N 1
ATOM 2551 C CA . LEU A 1 341 ? 17.236 15.702 -5.356 1.00 88.12 341 LEU A CA 1
ATOM 2552 C C . LEU A 1 341 ? 16.543 16.599 -4.333 1.00 88.12 341 LEU A C 1
ATOM 2554 O O . LEU A 1 341 ? 15.368 16.917 -4.511 1.00 88.12 341 LEU A O 1
ATOM 2558 N N . GLN A 1 342 ? 17.249 17.048 -3.293 1.00 88.62 342 GLN A N 1
ATOM 2559 C CA . GLN A 1 342 ? 16.677 17.959 -2.305 1.00 88.62 342 GLN A CA 1
ATOM 2560 C C . GLN A 1 342 ? 16.236 19.283 -2.938 1.00 88.62 342 GLN A C 1
ATOM 2562 O O . GLN A 1 342 ? 15.209 19.835 -2.544 1.00 88.62 342 GLN A O 1
ATOM 2567 N N . ALA A 1 343 ? 16.982 19.790 -3.921 1.00 86.25 343 ALA A N 1
ATOM 2568 C CA . ALA A 1 343 ? 16.642 21.039 -4.596 1.00 86.25 343 ALA A CA 1
ATOM 2569 C C . ALA A 1 343 ? 15.341 20.951 -5.417 1.00 86.25 343 ALA A C 1
ATOM 2571 O O . ALA A 1 343 ? 14.708 21.980 -5.648 1.00 86.25 343 ALA A O 1
ATOM 2572 N N . HIS A 1 344 ? 14.937 19.745 -5.835 1.00 86.75 344 HIS A N 1
ATOM 2573 C CA . HIS A 1 344 ? 13.784 19.512 -6.714 1.00 86.75 344 HIS A CA 1
ATOM 2574 C C . HIS A 1 344 ? 12.609 18.775 -6.036 1.00 86.75 344 HIS A C 1
ATOM 2576 O O . HIS A 1 344 ? 11.509 18.728 -6.590 1.00 86.75 344 HIS A O 1
ATOM 2582 N N . ALA A 1 345 ? 12.805 18.197 -4.847 1.00 89.94 345 ALA A N 1
ATOM 2583 C CA . ALA A 1 345 ? 11.781 17.437 -4.135 1.00 89.94 345 ALA A CA 1
ATOM 2584 C C . ALA A 1 345 ? 11.103 18.259 -3.025 1.00 89.94 345 ALA A C 1
ATOM 2586 O O . ALA A 1 345 ? 11.553 18.291 -1.880 1.00 89.94 345 ALA A O 1
ATOM 2587 N N . ASP A 1 346 ? 9.944 18.849 -3.326 1.00 89.75 346 ASP A N 1
ATOM 2588 C CA . ASP A 1 346 ? 9.079 19.469 -2.309 1.00 89.75 346 ASP A CA 1
ATOM 2589 C C . ASP A 1 346 ? 8.265 18.436 -1.510 1.00 89.75 346 ASP A C 1
ATOM 2591 O O . ASP A 1 346 ? 7.721 18.744 -0.446 1.00 89.75 346 ASP A O 1
ATOM 2595 N N . THR A 1 347 ? 8.152 17.208 -2.021 1.00 92.88 347 THR A N 1
ATOM 2596 C CA . THR A 1 347 ? 7.364 16.117 -1.437 1.00 92.88 347 THR A CA 1
ATOM 2597 C C . THR A 1 347 ? 8.102 14.783 -1.524 1.00 92.88 347 THR A C 1
ATOM 2599 O O . THR A 1 347 ? 8.924 14.566 -2.413 1.00 92.88 347 THR A O 1
ATOM 2602 N N . TRP A 1 348 ? 7.750 13.846 -0.639 1.00 94.12 348 TRP A N 1
ATOM 2603 C CA . TRP A 1 348 ? 8.246 12.465 -0.687 1.00 94.12 348 TRP A CA 1
ATOM 2604 C C . TRP A 1 348 ? 7.905 11.753 -2.002 1.00 94.12 348 TRP A C 1
ATOM 2606 O O . TRP A 1 348 ? 8.690 10.944 -2.490 1.00 94.12 348 TRP A O 1
ATOM 2616 N N . LEU A 1 349 ? 6.763 12.083 -2.611 1.00 93.25 349 LEU A N 1
ATOM 2617 C CA . LEU A 1 349 ? 6.391 11.589 -3.934 1.00 93.25 349 LEU A CA 1
ATOM 2618 C C . LEU A 1 349 ? 7.379 12.041 -5.016 1.00 93.25 349 LEU A C 1
ATOM 2620 O O . LEU A 1 349 ? 7.846 11.207 -5.784 1.00 93.25 349 LEU A O 1
ATOM 2624 N N . GLN A 1 350 ? 7.712 13.333 -5.075 1.00 92.81 350 GLN A N 1
ATOM 2625 C CA . GLN A 1 350 ? 8.698 13.833 -6.041 1.00 92.81 350 GLN A CA 1
ATOM 2626 C C . GLN A 1 350 ? 10.068 13.206 -5.809 1.00 92.81 350 GLN A C 1
ATOM 2628 O O . GLN A 1 350 ? 10.690 12.777 -6.774 1.00 92.81 350 GLN A O 1
ATOM 2633 N N . LEU A 1 351 ? 10.506 13.095 -4.548 1.00 93.25 351 LEU A N 1
ATOM 2634 C CA . LEU A 1 351 ? 11.771 12.441 -4.209 1.00 93.25 351 LEU A CA 1
ATOM 2635 C C . LEU A 1 351 ? 11.821 11.005 -4.741 1.00 93.25 351 LEU A C 1
ATOM 2637 O O . LEU A 1 351 ? 12.800 10.627 -5.380 1.00 93.25 351 LEU A O 1
ATOM 2641 N N . ARG A 1 352 ? 10.755 10.226 -4.519 1.00 91.56 352 ARG A N 1
ATOM 2642 C CA . ARG A 1 352 ? 10.645 8.856 -5.031 1.00 91.56 352 ARG A CA 1
ATOM 2643 C C . ARG A 1 352 ? 10.734 8.814 -6.555 1.00 91.56 352 ARG A C 1
ATOM 2645 O O . ARG A 1 352 ? 11.535 8.060 -7.085 1.00 91.56 352 ARG A O 1
ATOM 2652 N N . LEU A 1 353 ? 9.945 9.629 -7.256 1.00 90.38 353 LEU A N 1
ATOM 2653 C CA . LEU A 1 353 ? 9.929 9.634 -8.724 1.00 90.38 353 LEU A CA 1
ATOM 2654 C C . LEU A 1 353 ? 11.271 10.081 -9.314 1.00 90.38 353 LEU A C 1
ATOM 2656 O O . LEU A 1 353 ? 11.721 9.527 -10.311 1.00 90.38 353 LEU A O 1
ATOM 2660 N N . LEU A 1 354 ? 11.932 11.053 -8.683 1.00 90.56 354 LEU A N 1
ATOM 2661 C CA . LEU A 1 354 ? 13.277 11.470 -9.061 1.00 90.56 354 LEU A CA 1
ATOM 2662 C C . LEU A 1 354 ? 14.304 10.355 -8.837 1.00 90.56 354 LEU A C 1
ATOM 2664 O O . LEU A 1 354 ? 15.174 10.170 -9.682 1.00 90.56 354 LEU A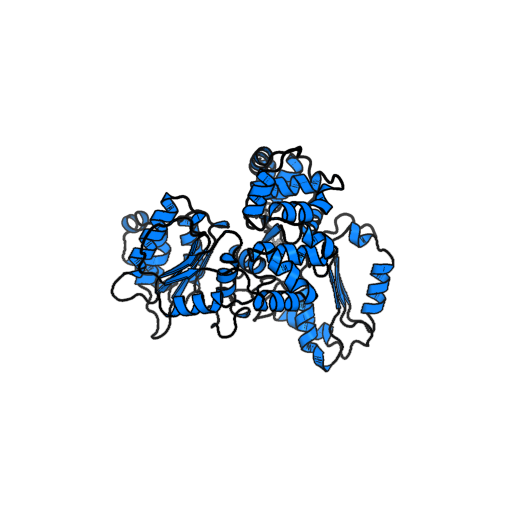 O 1
ATOM 2668 N N . ALA A 1 355 ? 14.217 9.617 -7.728 1.00 88.69 355 ALA A N 1
ATOM 2669 C CA . ALA A 1 355 ? 15.095 8.480 -7.460 1.00 88.69 355 ALA A CA 1
ATOM 2670 C C . ALA A 1 355 ? 14.868 7.337 -8.468 1.00 88.69 355 ALA A C 1
ATOM 2672 O O . ALA A 1 355 ? 15.838 6.789 -8.994 1.00 88.69 355 ALA A O 1
ATOM 2673 N N . ASP A 1 356 ? 13.607 7.046 -8.803 1.00 84.62 356 ASP A N 1
ATOM 2674 C CA . ASP A 1 356 ? 13.236 6.066 -9.831 1.00 84.62 356 ASP A CA 1
ATOM 2675 C C . ASP A 1 356 ? 13.799 6.476 -11.212 1.00 84.62 356 ASP A C 1
ATOM 2677 O O . ASP A 1 356 ? 14.377 5.654 -11.931 1.00 84.62 356 ASP A O 1
ATOM 2681 N N . LEU A 1 357 ? 13.716 7.765 -11.569 1.00 85.06 357 LEU A N 1
ATOM 2682 C CA . LEU A 1 357 ? 14.326 8.300 -12.791 1.00 85.06 357 LEU A CA 1
ATOM 2683 C C . LEU A 1 357 ? 15.855 8.249 -12.748 1.00 85.06 357 LEU A C 1
ATOM 2685 O O . LEU A 1 357 ? 16.471 7.864 -13.739 1.00 85.06 357 LEU A O 1
ATOM 2689 N N . ALA A 1 358 ? 16.484 8.593 -11.623 1.00 84.75 358 ALA A N 1
ATOM 2690 C CA . ALA A 1 358 ? 17.941 8.611 -11.476 1.00 84.75 358 ALA A CA 1
ATOM 2691 C C . ALA A 1 358 ? 18.591 7.242 -11.732 1.00 84.75 358 ALA A C 1
ATOM 2693 O O . ALA A 1 358 ? 19.755 7.175 -12.130 1.00 84.75 358 ALA A O 1
ATOM 2694 N N . ALA A 1 359 ? 17.839 6.154 -11.547 1.00 76.62 359 ALA A N 1
ATOM 2695 C CA . ALA A 1 359 ? 18.275 4.802 -11.885 1.00 76.62 359 ALA A CA 1
ATOM 2696 C C . ALA A 1 359 ? 18.310 4.521 -13.403 1.00 76.62 359 ALA A C 1
ATOM 2698 O O . ALA A 1 359 ? 18.924 3.540 -13.830 1.00 76.62 359 ALA A O 1
ATOM 2699 N N . SER A 1 360 ? 17.652 5.359 -14.210 1.00 72.88 360 SER A N 1
ATOM 2700 C CA . SER A 1 360 ? 17.376 5.121 -15.635 1.00 72.88 360 SER A CA 1
ATOM 2701 C C . SER A 1 360 ? 17.884 6.226 -16.567 1.00 72.88 360 SER A C 1
ATOM 2703 O O . SER A 1 360 ? 18.128 5.955 -17.743 1.00 72.88 360 SER A O 1
ATOM 2705 N N . VAL A 1 361 ? 18.066 7.456 -16.075 1.00 76.94 361 VAL A N 1
ATOM 2706 C CA . VAL A 1 361 ? 18.517 8.606 -16.875 1.00 76.94 361 VAL A CA 1
ATOM 2707 C C . VAL A 1 361 ? 19.781 9.252 -16.296 1.00 76.94 361 VAL A C 1
ATOM 2709 O O . VAL A 1 361 ? 20.023 9.172 -15.091 1.00 76.94 361 VAL A O 1
ATOM 2712 N N . PRO A 1 362 ? 20.613 9.918 -17.122 1.00 78.44 362 PRO A N 1
ATOM 2713 C CA . PRO A 1 362 ? 21.764 10.667 -16.625 1.00 78.44 362 PRO A CA 1
ATOM 2714 C C . PRO A 1 362 ? 21.352 11.745 -15.616 1.00 78.44 362 PRO A C 1
ATOM 2716 O O . PRO A 1 362 ? 20.367 12.450 -15.821 1.00 78.44 362 PRO A O 1
ATOM 2719 N N . ALA A 1 363 ? 22.160 11.946 -14.570 1.00 75.06 363 ALA A N 1
ATOM 2720 C CA . ALA A 1 363 ? 21.874 12.913 -13.505 1.00 75.06 363 ALA A CA 1
ATOM 2721 C C . ALA A 1 363 ? 21.638 14.349 -14.019 1.00 75.06 363 ALA A C 1
ATOM 2723 O O . ALA A 1 363 ? 20.884 15.107 -13.416 1.00 75.06 363 ALA A O 1
ATOM 2724 N N . GLN A 1 364 ? 22.242 14.733 -15.151 1.00 76.06 364 GLN A N 1
ATOM 2725 C CA . GLN A 1 364 ? 22.014 16.049 -15.755 1.00 76.06 364 GLN A CA 1
ATOM 2726 C C . GLN A 1 364 ? 20.565 16.245 -16.227 1.00 76.06 364 GLN A C 1
ATOM 2728 O O . GLN A 1 364 ? 20.070 17.367 -16.149 1.00 76.06 364 GLN A O 1
ATOM 2733 N N . SER A 1 365 ? 19.889 15.181 -16.672 1.00 77.81 365 SER A N 1
ATOM 2734 C CA . SER A 1 365 ? 18.490 15.226 -17.118 1.00 77.81 365 SER A CA 1
ATOM 2735 C C . SER A 1 365 ? 17.515 15.455 -15.962 1.00 77.81 365 SER A C 1
ATOM 2737 O O . SER A 1 365 ? 16.440 16.001 -16.160 1.00 77.81 365 SER A O 1
ATOM 2739 N N . LEU A 1 366 ? 17.898 15.105 -14.731 1.00 78.38 366 LEU A N 1
ATOM 2740 C CA . LEU A 1 366 ? 17.058 15.345 -13.553 1.00 78.38 366 LEU A CA 1
ATOM 2741 C C . LEU A 1 366 ? 16.950 16.840 -13.218 1.00 78.38 366 LEU A C 1
ATOM 2743 O O . LEU A 1 366 ? 15.961 17.276 -12.641 1.00 78.38 366 LEU A O 1
ATOM 2747 N N . ARG A 1 367 ? 17.950 17.642 -13.608 1.00 76.19 367 ARG A N 1
ATOM 2748 C CA . ARG A 1 367 ? 18.034 19.076 -13.275 1.00 76.19 367 ARG A CA 1
ATOM 2749 C C . ARG A 1 367 ? 17.061 19.948 -14.063 1.00 76.19 367 ARG A C 1
ATOM 2751 O O . ARG A 1 367 ? 16.852 21.103 -13.704 1.00 76.19 367 ARG A O 1
ATOM 2758 N N . THR A 1 368 ? 16.511 19.432 -15.160 1.00 79.25 368 THR A N 1
ATOM 2759 C CA . THR A 1 368 ? 15.552 20.157 -16.008 1.00 79.25 368 THR A CA 1
ATOM 2760 C C . THR A 1 368 ? 14.107 19.974 -15.563 1.00 79.25 368 THR A C 1
ATOM 2762 O O . THR A 1 368 ? 13.226 20.641 -16.093 1.00 79.25 368 THR A O 1
ATOM 2765 N N . VAL A 1 369 ? 13.864 19.102 -14.587 1.00 82.06 369 VAL A N 1
ATOM 2766 C CA . VAL A 1 369 ? 12.537 18.821 -14.049 1.00 82.06 369 VAL A CA 1
ATOM 2767 C C . VAL A 1 369 ? 12.124 19.941 -13.088 1.00 82.06 369 VAL A C 1
ATOM 2769 O O . VAL A 1 369 ? 12.749 20.132 -12.040 1.00 82.06 369 VAL A O 1
ATOM 2772 N N . ALA A 1 370 ? 11.061 20.678 -13.420 1.00 81.75 370 ALA A N 1
ATOM 2773 C CA . ALA A 1 370 ? 10.564 21.784 -12.599 1.00 81.75 370 ALA A CA 1
ATOM 2774 C C . ALA A 1 370 ? 9.381 21.389 -11.699 1.00 81.75 370 ALA A C 1
ATOM 2776 O O . ALA A 1 370 ? 9.107 22.076 -10.714 1.00 81.75 370 ALA A O 1
ATOM 2777 N N . GLY A 1 371 ? 8.681 20.290 -11.997 1.00 87.69 371 GLY A N 1
ATOM 2778 C CA . GLY A 1 371 ? 7.525 19.856 -11.212 1.00 87.69 371 GLY A CA 1
ATOM 2779 C C . GLY A 1 371 ? 7.077 18.418 -11.468 1.00 87.69 371 GLY A C 1
ATOM 2780 O O . GLY A 1 371 ? 7.715 17.658 -12.190 1.00 87.69 371 GLY A O 1
ATOM 2781 N N . LEU A 1 372 ? 5.952 18.038 -10.847 1.00 90.50 372 LEU A N 1
ATOM 2782 C CA . LEU A 1 372 ? 5.374 16.692 -10.979 1.00 90.50 372 LEU A CA 1
ATOM 2783 C C . LEU A 1 372 ? 4.963 16.350 -12.416 1.00 90.50 372 LEU A C 1
ATOM 2785 O O . LEU A 1 372 ? 5.121 15.204 -12.819 1.00 90.50 372 LEU A O 1
ATOM 2789 N N . ASP A 1 373 ? 4.456 17.317 -13.181 1.00 89.81 373 ASP A N 1
ATOM 2790 C CA . ASP A 1 373 ? 4.056 17.068 -14.568 1.00 89.81 373 ASP A CA 1
ATOM 2791 C C . ASP A 1 373 ? 5.259 16.725 -15.451 1.00 89.81 373 ASP A C 1
ATOM 2793 O O . ASP A 1 373 ? 5.175 15.782 -16.234 1.00 89.81 373 ASP A O 1
ATOM 2797 N N . ASP A 1 374 ? 6.392 17.411 -15.269 1.00 89.00 374 ASP A N 1
ATOM 2798 C CA . ASP A 1 374 ? 7.640 17.095 -15.974 1.00 89.00 374 ASP A CA 1
ATOM 2799 C C . ASP A 1 374 ? 8.164 15.709 -15.568 1.00 89.00 374 ASP A C 1
ATOM 2801 O O . ASP A 1 374 ? 8.580 14.931 -16.421 1.00 89.00 374 ASP A O 1
ATOM 2805 N N . LEU A 1 375 ? 8.077 15.353 -14.276 1.00 89.94 375 LEU A N 1
ATOM 2806 C CA . LEU A 1 375 ? 8.434 14.008 -13.800 1.00 89.94 375 LEU A CA 1
ATOM 2807 C C . LEU A 1 375 ? 7.597 12.928 -14.476 1.00 89.94 375 LEU A C 1
ATOM 2809 O O . LEU A 1 375 ? 8.134 11.906 -14.896 1.00 89.94 375 LEU A O 1
ATOM 2813 N N . TYR A 1 376 ? 6.285 13.138 -14.572 1.00 91.19 376 TYR A N 1
ATOM 2814 C CA . TYR A 1 376 ? 5.411 12.191 -15.249 1.00 91.19 376 TYR A CA 1
ATOM 2815 C C . TYR A 1 376 ? 5.698 12.127 -16.740 1.00 91.19 376 TYR A C 1
ATOM 2817 O O . TYR A 1 376 ? 5.736 11.028 -17.281 1.00 91.19 376 TYR A O 1
ATOM 2825 N N . GLN A 1 377 ? 5.974 13.250 -17.397 1.00 87.56 377 GLN A N 1
ATOM 2826 C CA . GLN A 1 377 ? 6.373 13.231 -18.801 1.00 87.56 377 GLN A CA 1
ATOM 2827 C C . GLN A 1 377 ? 7.646 12.409 -19.014 1.00 87.56 377 GLN A C 1
ATOM 2829 O O . GLN A 1 377 ? 7.638 11.530 -19.871 1.00 87.56 377 GLN A O 1
ATOM 2834 N N . GLU A 1 378 ? 8.688 12.610 -18.208 1.00 87.00 378 GLU A N 1
ATOM 2835 C CA . GLU A 1 378 ? 9.940 11.846 -18.308 1.00 87.00 378 GLU A CA 1
ATOM 2836 C C . GLU A 1 378 ? 9.742 10.354 -17.998 1.00 87.00 378 GLU A C 1
ATOM 2838 O O . GLU A 1 378 ? 10.254 9.496 -18.715 1.00 87.00 378 GLU A O 1
ATOM 2843 N N . LEU A 1 379 ? 8.943 10.016 -16.980 1.00 84.19 379 LEU A N 1
ATOM 2844 C CA . LEU A 1 379 ? 8.624 8.623 -16.640 1.00 84.19 379 LEU A CA 1
ATOM 2845 C C . LEU A 1 379 ? 7.813 7.922 -17.735 1.00 84.19 379 LEU A C 1
ATOM 2847 O O . LEU A 1 379 ? 8.010 6.737 -18.002 1.00 84.19 379 LEU A O 1
ATOM 2851 N N . LEU A 1 380 ? 6.890 8.645 -18.367 1.00 85.06 380 LEU A N 1
ATOM 2852 C CA . LEU A 1 380 ? 6.027 8.116 -19.420 1.00 85.06 380 LEU A CA 1
ATOM 2853 C C . LEU A 1 380 ? 6.682 8.186 -20.804 1.00 85.06 380 LEU A C 1
ATOM 2855 O O . LEU A 1 380 ? 6.208 7.531 -21.738 1.00 85.06 380 LEU A O 1
ATOM 2859 N N . TRP A 1 381 ? 7.763 8.950 -20.966 1.00 83.25 381 TRP A N 1
ATOM 2860 C CA . TRP A 1 381 ? 8.421 9.164 -22.251 1.00 83.25 381 TRP A CA 1
ATOM 2861 C C . TRP A 1 381 ? 8.880 7.858 -22.912 1.00 83.25 381 TRP A C 1
ATOM 2863 O O . TRP A 1 381 ? 8.483 7.632 -24.054 1.00 83.25 381 TRP A O 1
ATOM 2873 N N . PRO A 1 382 ? 9.598 6.930 -22.244 1.00 76.88 382 PRO A N 1
ATOM 2874 C CA . PRO A 1 382 ? 10.031 5.678 -22.877 1.00 76.88 382 PRO A CA 1
ATOM 2875 C C . PRO A 1 382 ? 8.875 4.844 -23.448 1.00 76.88 382 PRO A C 1
ATOM 2877 O O . PRO A 1 382 ? 9.032 4.139 -24.447 1.00 76.88 382 PRO A O 1
ATOM 2880 N N . LEU A 1 383 ? 7.700 4.956 -22.825 1.00 74.00 383 LEU A N 1
ATOM 2881 C CA . LEU A 1 383 ? 6.492 4.222 -23.185 1.00 74.00 383 LEU A CA 1
ATOM 2882 C C . LEU A 1 383 ? 5.669 4.940 -24.259 1.00 74.00 383 LEU A C 1
ATOM 2884 O O . LEU A 1 383 ? 4.921 4.301 -24.993 1.00 74.00 383 LEU A O 1
ATOM 2888 N N . THR A 1 384 ? 5.802 6.260 -24.376 1.00 70.81 384 THR A N 1
ATOM 2889 C CA . THR A 1 384 ? 5.013 7.081 -25.306 1.00 70.81 384 THR A CA 1
ATOM 2890 C C . THR A 1 384 ? 5.788 7.516 -26.548 1.00 70.81 384 THR A C 1
ATOM 2892 O O . THR A 1 384 ? 5.164 7.698 -27.593 1.00 70.81 384 THR A O 1
ATOM 2895 N N . ALA A 1 385 ? 7.114 7.631 -26.478 1.00 69.62 385 ALA A N 1
ATOM 2896 C CA . ALA A 1 385 ? 7.981 8.095 -27.562 1.00 69.62 385 ALA A CA 1
ATOM 2897 C C . ALA A 1 385 ? 8.122 7.091 -28.713 1.00 69.62 385 ALA A C 1
ATOM 2899 O O . ALA A 1 385 ? 8.291 7.491 -29.861 1.00 69.62 385 ALA A O 1
ATOM 2900 N N . ASN A 1 386 ? 8.000 5.794 -28.424 1.00 63.59 386 ASN A N 1
ATOM 2901 C CA . ASN A 1 386 ? 8.090 4.721 -29.420 1.00 63.59 386 ASN A CA 1
ATOM 2902 C C . ASN A 1 386 ? 6.763 4.446 -30.149 1.00 63.59 386 ASN A C 1
ATOM 2904 O O . ASN A 1 386 ? 6.606 3.385 -30.741 1.00 63.59 386 ASN A O 1
ATOM 2908 N N . ASP A 1 387 ? 5.802 5.372 -30.058 1.00 68.88 387 ASP A N 1
ATOM 2909 C CA . ASP A 1 387 ? 4.434 5.219 -30.558 1.00 68.88 387 ASP A CA 1
ATOM 2910 C C . ASP A 1 387 ? 3.827 3.855 -30.200 1.00 68.88 387 ASP A C 1
ATOM 2912 O O . ASP A 1 387 ? 3.405 3.093 -31.061 1.00 68.88 387 ASP A O 1
ATOM 2916 N N . ASN A 1 388 ? 3.833 3.527 -28.904 1.00 84.06 388 ASN A N 1
ATOM 2917 C CA . ASN A 1 388 ? 3.199 2.323 -28.379 1.00 84.06 388 ASN A CA 1
ATOM 2918 C C . ASN A 1 388 ? 1.734 2.645 -27.998 1.00 84.06 388 ASN A C 1
ATOM 2920 O O . ASN A 1 388 ? 1.478 3.103 -26.876 1.00 84.06 388 ASN A O 1
ATOM 2924 N N . PRO A 1 389 ? 0.754 2.468 -28.910 1.00 88.19 389 PRO A N 1
ATOM 2925 C CA . PRO A 1 389 ? -0.645 2.790 -28.634 1.00 88.19 389 PRO A CA 1
ATOM 2926 C C . PRO A 1 389 ? -1.227 1.918 -27.519 1.00 88.19 389 PRO A C 1
ATOM 2928 O O . PRO A 1 389 ? -2.068 2.384 -26.755 1.00 88.19 389 PRO A O 1
ATOM 2931 N N . GLU A 1 390 ? -0.751 0.682 -27.379 1.00 91.00 390 GLU A N 1
ATOM 2932 C CA . GLU A 1 390 ? -1.220 -0.261 -26.368 1.00 91.00 390 GLU A CA 1
ATOM 2933 C C . GLU A 1 390 ? -0.875 0.203 -24.953 1.00 91.00 390 GLU A C 1
ATOM 2935 O O . GLU A 1 390 ? -1.746 0.210 -24.083 1.00 91.00 390 GLU A O 1
ATOM 2940 N N . ALA A 1 391 ? 0.356 0.674 -24.727 1.00 90.12 391 ALA A N 1
ATOM 2941 C CA . ALA A 1 391 ? 0.757 1.237 -23.439 1.00 90.12 391 ALA A CA 1
ATOM 2942 C C . ALA A 1 391 ? -0.098 2.456 -23.062 1.00 90.12 391 ALA A C 1
ATOM 2944 O O . ALA A 1 391 ? -0.528 2.583 -21.913 1.00 90.12 391 ALA A O 1
ATOM 2945 N N . ARG A 1 392 ? -0.414 3.323 -24.037 1.00 91.19 392 ARG A N 1
ATOM 2946 C CA . ARG A 1 392 ? -1.326 4.460 -23.829 1.00 91.19 392 ARG A CA 1
ATOM 2947 C C . ARG A 1 392 ? -2.722 3.987 -23.427 1.00 91.19 392 ARG A C 1
ATOM 2949 O O . ARG A 1 392 ? -3.267 4.503 -22.457 1.00 91.19 392 ARG A O 1
ATOM 2956 N N . ILE A 1 393 ? -3.270 2.976 -24.100 1.00 94.12 393 ILE A N 1
ATOM 2957 C CA . ILE A 1 393 ? -4.582 2.398 -23.764 1.00 94.12 393 ILE A CA 1
ATOM 2958 C C . ILE A 1 393 ? -4.598 1.853 -22.339 1.00 94.12 393 ILE A C 1
ATOM 2960 O O . ILE A 1 393 ? -5.495 2.199 -21.570 1.00 94.12 393 ILE A O 1
ATOM 2964 N N . VAL A 1 394 ? -3.590 1.059 -21.965 1.00 95.06 394 VAL A N 1
ATOM 2965 C CA . VAL A 1 394 ? -3.468 0.524 -20.603 1.00 95.06 394 VAL A CA 1
ATOM 2966 C C . VAL A 1 394 ? -3.448 1.665 -19.586 1.00 95.06 394 VAL A C 1
ATOM 2968 O O . VAL A 1 394 ? -4.210 1.632 -18.625 1.00 95.06 394 VAL A O 1
ATOM 2971 N N . MET A 1 395 ? -2.661 2.718 -19.816 1.00 93.81 395 MET A N 1
ATOM 2972 C CA . MET A 1 395 ? -2.606 3.873 -18.913 1.00 93.81 395 MET A CA 1
ATOM 2973 C C . MET A 1 395 ? -3.944 4.607 -18.779 1.00 93.81 395 MET A C 1
ATOM 2975 O O . MET A 1 395 ? -4.323 4.947 -17.661 1.00 93.81 395 MET A O 1
ATOM 2979 N N . VAL A 1 396 ? -4.679 4.829 -19.875 1.00 95.00 396 VAL A N 1
ATOM 2980 C CA . VAL A 1 396 ? -6.000 5.486 -19.822 1.00 95.00 396 VAL A CA 1
ATOM 2981 C C . VAL A 1 396 ? -7.017 4.617 -19.082 1.00 95.00 396 VAL A C 1
ATOM 2983 O O . VAL A 1 396 ? -7.791 5.139 -18.282 1.00 95.00 396 VAL A O 1
ATOM 2986 N N . VAL A 1 397 ? -6.997 3.296 -19.286 1.00 96.69 397 VAL A N 1
ATOM 2987 C CA . VAL A 1 397 ? -7.860 2.351 -18.555 1.00 96.69 397 VAL A CA 1
ATOM 2988 C C . VAL A 1 397 ? -7.533 2.340 -17.063 1.00 96.69 397 VAL A C 1
ATOM 2990 O O . VAL A 1 397 ? -8.442 2.390 -16.235 1.00 96.69 397 VAL A O 1
ATOM 2993 N N . LEU A 1 398 ? -6.251 2.335 -16.694 1.00 96.19 398 LEU A N 1
ATOM 2994 C CA . LEU A 1 398 ? -5.845 2.428 -15.290 1.00 96.19 398 LEU A CA 1
ATOM 2995 C C . LEU A 1 398 ? -6.195 3.794 -14.680 1.00 96.19 398 LEU A C 1
ATOM 2997 O O . LEU A 1 398 ? -6.624 3.846 -13.530 1.00 96.19 398 LEU A O 1
ATOM 3001 N N . ALA A 1 399 ? -6.080 4.888 -15.439 1.00 95.12 399 ALA A N 1
ATOM 3002 C CA . ALA A 1 399 ? -6.509 6.215 -14.998 1.00 95.12 399 ALA A CA 1
ATOM 3003 C C . ALA A 1 399 ? -8.025 6.283 -14.773 1.00 95.12 399 ALA A C 1
ATOM 3005 O O . ALA A 1 399 ? -8.455 6.823 -13.757 1.00 95.12 399 ALA A O 1
ATOM 3006 N N . ALA A 1 400 ? -8.822 5.676 -15.658 1.00 95.44 400 ALA A N 1
ATOM 3007 C CA . ALA A 1 400 ? -10.275 5.586 -15.513 1.00 95.44 400 ALA A CA 1
ATOM 3008 C C . ALA A 1 400 ? -10.700 4.815 -14.254 1.00 95.44 400 ALA A C 1
ATOM 3010 O O . ALA A 1 400 ? -11.739 5.118 -13.670 1.00 95.44 400 ALA A O 1
ATOM 3011 N N . ALA A 1 401 ? -9.904 3.829 -13.831 1.00 93.75 401 ALA A N 1
ATOM 3012 C CA . ALA A 1 401 ? -10.125 3.108 -12.583 1.00 93.75 401 ALA A CA 1
ATOM 3013 C C . ALA A 1 401 ? -9.753 3.921 -11.332 1.00 93.75 401 ALA A C 1
ATOM 3015 O O . ALA A 1 401 ? -10.332 3.697 -10.270 1.00 93.75 401 ALA A O 1
ATOM 3016 N N . GLY A 1 402 ? -8.810 4.857 -11.453 1.00 91.88 402 GLY A N 1
ATOM 3017 C CA . GLY A 1 402 ? -8.338 5.708 -10.365 1.00 91.88 402 GLY A CA 1
ATOM 3018 C C . GLY A 1 402 ? -7.064 5.195 -9.689 1.00 91.88 402 GLY A C 1
ATOM 3019 O O . GLY A 1 402 ? -6.312 4.376 -10.228 1.00 91.88 402 GLY A O 1
ATOM 3020 N N . SER A 1 403 ? -6.780 5.736 -8.503 1.00 90.75 403 SER A N 1
ATOM 3021 C CA . SER A 1 403 ? -5.588 5.390 -7.729 1.00 90.75 403 SER A CA 1
ATOM 3022 C C . SER A 1 403 ? -5.796 4.175 -6.825 1.00 90.75 403 SER A C 1
ATOM 3024 O O . SER A 1 403 ? -6.837 4.038 -6.187 1.00 90.75 403 SER A O 1
ATOM 3026 N N . GLY A 1 404 ? -4.756 3.357 -6.685 1.00 88.50 404 GLY A N 1
ATOM 3027 C CA . GLY A 1 404 ? -4.763 2.128 -5.898 1.00 88.50 404 GLY A CA 1
ATOM 3028 C C . GLY A 1 404 ? -5.217 0.906 -6.708 1.00 88.50 404 GLY A C 1
ATOM 3029 O O . GLY A 1 404 ? -5.788 1.038 -7.788 1.00 88.50 404 GLY A O 1
ATOM 3030 N N . PRO A 1 405 ? -4.950 -0.315 -6.217 1.00 91.50 405 PRO A N 1
ATOM 3031 C CA . PRO A 1 405 ? -5.209 -1.547 -6.959 1.00 91.50 405 PRO A CA 1
ATOM 3032 C C . PRO A 1 405 ? -6.692 -1.956 -6.912 1.00 91.50 405 PRO A C 1
ATOM 3034 O O . PRO A 1 405 ? -7.073 -2.889 -6.202 1.00 91.50 405 PRO A O 1
ATOM 3037 N N . VAL A 1 406 ? -7.545 -1.257 -7.662 1.00 91.69 406 VAL A N 1
ATOM 3038 C CA . VAL A 1 406 ? -9.011 -1.413 -7.590 1.00 91.69 406 VAL A CA 1
ATOM 3039 C C . VAL A 1 406 ? -9.607 -2.224 -8.742 1.00 91.69 406 VAL A C 1
ATOM 3041 O O . VAL A 1 406 ? -10.565 -2.970 -8.523 1.00 91.69 406 VAL A O 1
ATOM 3044 N N . LEU A 1 407 ? -9.039 -2.139 -9.949 1.00 94.81 407 LEU A N 1
ATOM 3045 C CA . LEU A 1 407 ? -9.590 -2.747 -11.162 1.00 94.81 407 LEU A CA 1
ATOM 3046 C C . LEU A 1 407 ? -9.146 -4.211 -11.297 1.00 94.81 407 LEU A C 1
ATOM 3048 O O . LEU A 1 407 ? -7.946 -4.458 -11.415 1.00 94.81 407 LEU A O 1
ATOM 3052 N N . PRO A 1 408 ? -10.059 -5.200 -11.330 1.00 95.69 408 PRO A N 1
ATOM 3053 C CA . PRO A 1 408 ? -9.675 -6.594 -11.542 1.00 95.69 408 PRO A CA 1
ATOM 3054 C C . PRO A 1 408 ? -8.985 -6.804 -12.897 1.00 95.69 408 PRO A C 1
ATOM 3056 O O . PRO A 1 408 ? -9.477 -6.325 -13.919 1.00 95.69 408 PRO A O 1
ATOM 3059 N N . LEU A 1 409 ? -7.906 -7.592 -12.927 1.00 95.00 409 LEU A N 1
ATOM 3060 C CA . LEU A 1 409 ? -7.068 -7.836 -14.111 1.00 95.00 409 LEU A CA 1
ATOM 3061 C C . LEU A 1 409 ? -7.881 -8.207 -15.353 1.00 95.00 409 LEU A C 1
ATOM 3063 O O . LEU A 1 409 ? -7.680 -7.652 -16.426 1.00 95.00 409 LEU A O 1
ATOM 3067 N N . ARG A 1 410 ? -8.837 -9.128 -15.212 1.00 94.12 410 ARG A N 1
ATOM 3068 C CA . ARG A 1 410 ? -9.651 -9.583 -16.347 1.00 94.12 410 ARG A CA 1
ATOM 3069 C C . ARG A 1 410 ? -10.570 -8.493 -16.907 1.00 94.12 410 ARG A C 1
ATOM 3071 O O . ARG A 1 410 ? -10.819 -8.478 -18.109 1.00 94.12 410 ARG A O 1
ATOM 3078 N N . VAL A 1 411 ? -11.036 -7.583 -16.049 1.00 96.56 411 VAL A N 1
ATOM 3079 C CA . VAL A 1 411 ? -11.811 -6.408 -16.470 1.00 96.56 411 VAL A CA 1
ATOM 3080 C C . VAL A 1 411 ? -10.890 -5.433 -17.196 1.00 96.56 411 VAL A C 1
ATOM 3082 O O . VAL A 1 411 ? -11.252 -4.964 -18.267 1.00 96.56 411 VAL A O 1
ATOM 3085 N N . ALA A 1 412 ? -9.682 -5.194 -16.673 1.00 96.44 412 ALA A N 1
ATOM 3086 C CA . ALA A 1 412 ? -8.688 -4.333 -17.312 1.00 96.44 412 ALA A CA 1
ATOM 3087 C C . ALA A 1 412 ? -8.316 -4.815 -18.724 1.00 96.44 412 ALA A C 1
ATOM 3089 O O . ALA A 1 412 ? -8.355 -4.025 -19.664 1.00 96.44 412 ALA A O 1
ATOM 3090 N N . VAL A 1 413 ? -8.035 -6.113 -18.894 1.00 95.88 413 VAL A N 1
ATOM 3091 C CA . VAL A 1 413 ? -7.725 -6.701 -20.210 1.00 95.88 413 VAL A CA 1
ATOM 3092 C C . VAL A 1 413 ? -8.919 -6.598 -21.158 1.00 95.88 413 VAL A C 1
ATOM 3094 O O . VAL A 1 413 ? -8.758 -6.190 -22.303 1.00 95.88 413 VAL A O 1
ATOM 3097 N N . GLY A 1 414 ? -10.134 -6.900 -20.686 1.00 95.44 414 GLY A N 1
ATOM 3098 C CA . GLY A 1 414 ? -11.345 -6.756 -21.500 1.00 95.44 414 GLY A CA 1
ATOM 3099 C C . GLY A 1 414 ? -11.596 -5.312 -21.951 1.00 95.44 414 GLY A C 1
ATOM 3100 O O . GLY A 1 414 ? -11.892 -5.079 -23.121 1.00 95.44 414 GLY A O 1
ATOM 3101 N N . ALA A 1 415 ? -11.419 -4.348 -21.045 1.00 96.38 415 ALA A N 1
ATOM 3102 C CA . ALA A 1 415 ? -11.552 -2.921 -21.325 1.00 96.38 415 ALA A CA 1
ATOM 3103 C C . ALA A 1 415 ? -10.489 -2.426 -22.320 1.00 96.38 415 ALA A C 1
ATOM 3105 O O . ALA A 1 415 ? -10.807 -1.656 -23.224 1.00 96.38 415 ALA A O 1
ATOM 3106 N N . CYS A 1 416 ? -9.245 -2.901 -22.199 1.00 95.94 416 CYS A N 1
ATOM 3107 C CA . CYS A 1 416 ? -8.179 -2.594 -23.154 1.00 95.94 416 CYS A CA 1
ATOM 3108 C C . CYS A 1 416 ? -8.478 -3.175 -24.537 1.00 95.94 416 CYS A C 1
ATOM 3110 O O . CYS A 1 416 ? -8.384 -2.455 -25.528 1.00 95.94 416 CYS A O 1
ATOM 3112 N N . ALA A 1 417 ? -8.899 -4.439 -24.611 1.00 95.44 417 ALA A N 1
ATOM 3113 C CA . ALA A 1 417 ? -9.260 -5.097 -25.865 1.00 95.44 417 ALA A CA 1
ATOM 3114 C C . ALA A 1 417 ? -10.390 -4.361 -26.604 1.00 95.44 417 ALA A C 1
ATOM 3116 O O . ALA A 1 417 ? -10.317 -4.176 -27.818 1.00 95.44 417 ALA A O 1
ATOM 3117 N N . ALA A 1 418 ? -11.413 -3.898 -25.876 1.00 95.12 418 ALA A N 1
ATOM 3118 C CA . ALA A 1 418 ? -12.528 -3.130 -26.439 1.00 95.12 418 ALA A CA 1
ATOM 3119 C C . ALA A 1 418 ? -12.079 -1.799 -27.071 1.00 95.12 418 ALA A C 1
ATOM 3121 O O . ALA A 1 418 ? -12.695 -1.321 -28.021 1.00 95.12 418 ALA A O 1
ATOM 3122 N N . LEU A 1 419 ? -10.976 -1.234 -26.581 1.00 94.69 419 LEU A N 1
ATOM 3123 C CA . LEU A 1 419 ? -10.371 -0.003 -27.085 1.00 94.69 419 LEU A CA 1
ATOM 3124 C C . LEU A 1 419 ? -9.293 -0.246 -28.158 1.00 94.69 419 LEU A C 1
ATOM 3126 O O . LEU A 1 419 ? -8.621 0.697 -28.570 1.00 94.69 419 LEU A O 1
ATOM 3130 N N . GLY A 1 420 ? -9.112 -1.491 -28.610 1.00 93.62 420 GLY A N 1
ATOM 3131 C CA . GLY A 1 420 ? -8.079 -1.862 -29.584 1.00 93.62 420 GLY A CA 1
ATOM 3132 C C . GLY A 1 420 ? -6.673 -2.000 -28.992 1.00 93.62 420 GLY A C 1
ATOM 3133 O O . GLY A 1 420 ? -5.697 -1.949 -29.734 1.00 93.62 420 GLY A O 1
ATOM 3134 N N . GLY A 1 421 ? -6.569 -2.136 -27.669 1.00 93.62 421 GLY A N 1
ATOM 3135 C CA . GLY A 1 421 ? -5.328 -2.406 -26.949 1.00 93.62 421 GLY A CA 1
ATOM 3136 C C . GLY A 1 421 ? -5.075 -3.905 -26.735 1.00 93.62 421 GLY A C 1
ATOM 3137 O O . GLY A 1 421 ? -5.690 -4.741 -27.405 1.00 93.62 421 GLY A O 1
ATOM 3138 N N . PRO A 1 422 ? -4.198 -4.268 -25.781 1.00 92.88 422 PRO A N 1
ATOM 3139 C CA . PRO A 1 422 ? -3.812 -5.656 -25.549 1.00 92.88 422 PRO A CA 1
ATOM 3140 C C . PRO A 1 422 ? -5.017 -6.490 -25.099 1.00 92.88 422 PRO A C 1
ATOM 3142 O O . PRO A 1 422 ? -5.682 -6.174 -24.109 1.00 92.88 422 PRO A O 1
ATOM 3145 N N . ALA A 1 423 ? -5.287 -7.566 -25.839 1.00 91.62 423 ALA A N 1
ATOM 3146 C CA . ALA A 1 423 ? -6.371 -8.511 -25.557 1.00 91.62 423 ALA A CA 1
ATOM 3147 C C . ALA A 1 423 ? -5.889 -9.793 -24.862 1.00 91.62 423 ALA A C 1
ATOM 3149 O O . ALA A 1 423 ? -6.695 -10.552 -24.318 1.00 91.62 423 ALA A O 1
ATOM 3150 N N . ASP A 1 424 ? -4.580 -10.032 -24.889 1.00 89.62 424 ASP A N 1
ATOM 3151 C CA . ASP A 1 424 ? -3.925 -11.138 -24.211 1.00 89.62 424 ASP A CA 1
ATOM 3152 C C . ASP A 1 424 ? -3.444 -10.730 -22.807 1.00 89.62 424 ASP A C 1
ATOM 3154 O O . ASP A 1 424 ? -3.040 -9.591 -22.562 1.00 89.62 424 ASP A O 1
ATOM 3158 N N . LEU A 1 425 ? -3.492 -11.681 -21.871 1.00 90.06 425 LEU A N 1
ATOM 3159 C CA . LEU A 1 425 ? -3.089 -11.457 -20.482 1.00 90.06 425 LEU A CA 1
ATOM 3160 C C . LEU A 1 425 ? -1.582 -11.241 -20.342 1.00 90.06 425 LEU A C 1
ATOM 3162 O O . LEU A 1 425 ? -1.180 -10.425 -19.513 1.00 90.06 425 LEU A O 1
ATOM 3166 N N . THR A 1 426 ? -0.771 -11.960 -21.115 1.00 87.06 426 THR A N 1
ATOM 3167 C CA . THR A 1 426 ? 0.689 -11.859 -21.050 1.00 87.06 426 THR A CA 1
ATOM 3168 C C . THR A 1 426 ? 1.150 -10.522 -21.606 1.00 87.06 426 THR A C 1
ATOM 3170 O O . THR A 1 426 ? 1.795 -9.770 -20.884 1.00 87.06 426 THR A O 1
ATOM 3173 N N . GLN A 1 427 ? 0.676 -10.137 -22.792 1.00 87.50 427 GLN A N 1
ATOM 3174 C CA . GLN A 1 427 ? 0.955 -8.822 -23.376 1.00 87.50 427 GLN A CA 1
ATOM 3175 C C . GLN A 1 427 ? 0.540 -7.670 -22.444 1.00 87.50 427 GLN A C 1
ATOM 3177 O O . GLN A 1 427 ? 1.293 -6.716 -22.241 1.00 87.50 427 GLN A O 1
ATOM 3182 N N . PHE A 1 428 ? -0.646 -7.760 -21.830 1.00 92.00 428 PHE A N 1
ATOM 3183 C CA . PHE A 1 428 ? -1.091 -6.764 -20.855 1.00 92.00 428 PHE A CA 1
ATOM 3184 C C . PHE A 1 428 ? -0.153 -6.699 -19.639 1.00 92.00 428 PHE A C 1
ATOM 3186 O O . PHE A 1 428 ? 0.204 -5.610 -19.186 1.00 92.00 428 PHE A O 1
ATOM 3193 N N . ARG A 1 429 ? 0.265 -7.850 -19.101 1.00 90.62 429 ARG A N 1
ATOM 3194 C CA . ARG A 1 429 ? 1.175 -7.914 -17.950 1.00 90.62 429 ARG A CA 1
ATOM 3195 C C . ARG A 1 429 ? 2.579 -7.419 -18.269 1.00 90.62 429 ARG A C 1
ATOM 3197 O O . ARG A 1 429 ? 3.179 -6.796 -17.399 1.00 90.62 429 ARG A O 1
ATOM 3204 N N . ASP A 1 430 ? 3.070 -7.631 -19.482 1.00 85.94 430 ASP A N 1
ATOM 3205 C CA . ASP A 1 430 ? 4.361 -7.106 -19.929 1.00 85.94 430 ASP A CA 1
ATOM 3206 C C . ASP A 1 430 ? 4.347 -5.575 -19.949 1.00 85.94 430 ASP A C 1
ATOM 3208 O O . ASP A 1 430 ? 5.257 -4.939 -19.417 1.00 85.94 430 ASP A O 1
ATOM 3212 N N . ILE A 1 431 ? 3.261 -4.972 -20.446 1.00 88.56 431 ILE A N 1
ATOM 3213 C CA . ILE A 1 431 ? 3.058 -3.517 -20.390 1.00 88.56 431 ILE A CA 1
ATOM 3214 C C . ILE A 1 431 ? 2.969 -3.033 -18.936 1.00 88.56 431 ILE A C 1
ATOM 3216 O O . ILE A 1 431 ? 3.607 -2.047 -18.575 1.00 88.56 431 ILE A O 1
ATOM 3220 N N . VAL A 1 432 ? 2.212 -3.722 -18.078 1.00 90.38 432 VAL A N 1
ATOM 3221 C CA . VAL A 1 432 ? 2.100 -3.380 -16.648 1.00 90.38 432 VAL A CA 1
ATOM 3222 C C . VAL A 1 432 ? 3.445 -3.468 -15.929 1.00 90.38 432 VAL A C 1
ATOM 3224 O O . VAL A 1 432 ? 3.758 -2.598 -15.119 1.00 90.38 432 VAL A O 1
ATOM 3227 N N . ALA A 1 433 ? 4.246 -4.492 -16.211 1.00 85.81 433 ALA A N 1
ATOM 3228 C CA . ALA A 1 433 ? 5.578 -4.631 -15.640 1.00 85.81 433 ALA A CA 1
ATOM 3229 C C . ALA A 1 433 ? 6.522 -3.536 -16.154 1.00 85.81 433 ALA A C 1
ATOM 3231 O O . ALA A 1 433 ? 7.275 -2.971 -15.364 1.00 85.81 433 ALA A O 1
ATOM 3232 N N . ALA A 1 434 ? 6.432 -3.177 -17.440 1.00 81.81 434 ALA A N 1
ATOM 3233 C CA . ALA A 1 434 ? 7.201 -2.083 -18.029 1.00 81.81 434 ALA A CA 1
ATOM 3234 C C . ALA A 1 434 ? 6.829 -0.708 -17.447 1.00 81.81 434 ALA A C 1
ATOM 3236 O O . ALA A 1 434 ? 7.698 0.150 -17.311 1.00 81.81 434 ALA A O 1
ATOM 3237 N N . LEU A 1 435 ? 5.563 -0.507 -17.062 1.00 84.31 435 LEU A N 1
ATOM 3238 C CA . LEU A 1 435 ? 5.112 0.681 -16.327 1.00 84.31 435 LEU A CA 1
ATOM 3239 C C . LEU A 1 435 ? 5.689 0.729 -14.895 1.00 84.31 435 LEU A C 1
ATOM 3241 O O . LEU A 1 435 ? 5.848 1.807 -14.322 1.00 84.31 435 LEU A O 1
ATOM 3245 N N . GLY A 1 436 ? 6.033 -0.419 -14.310 1.00 84.12 436 GLY A N 1
ATOM 3246 C CA . GLY A 1 436 ? 6.767 -0.502 -13.049 1.00 84.12 436 GLY A CA 1
ATOM 3247 C C . GLY A 1 436 ? 6.071 0.206 -11.882 1.00 84.12 436 GLY A C 1
ATOM 3248 O O . GLY A 1 436 ? 4.881 0.011 -11.625 1.00 84.12 436 GLY A O 1
ATOM 3249 N N . GLY A 1 437 ? 6.829 1.038 -11.160 1.00 82.62 437 GLY A N 1
ATOM 3250 C CA . GLY A 1 437 ? 6.409 1.678 -9.908 1.00 82.62 437 GLY A CA 1
ATOM 3251 C C . GLY A 1 437 ? 5.235 2.657 -10.015 1.00 82.62 437 GLY A C 1
ATOM 3252 O O . GLY A 1 437 ? 4.713 3.074 -8.978 1.00 82.62 437 GLY A O 1
ATOM 3253 N N . ILE A 1 438 ? 4.794 3.008 -11.230 1.00 88.44 438 ILE A N 1
ATOM 3254 C CA . ILE A 1 438 ? 3.639 3.894 -11.434 1.00 88.44 438 ILE A CA 1
ATOM 3255 C C . ILE A 1 438 ? 2.296 3.142 -11.446 1.00 88.44 438 ILE A C 1
ATOM 3257 O O . ILE A 1 438 ? 1.232 3.770 -11.411 1.00 88.44 438 ILE A O 1
ATOM 3261 N N . VAL A 1 439 ? 2.318 1.806 -11.449 1.00 90.75 439 VAL A N 1
ATOM 3262 C CA . VAL A 1 439 ? 1.121 0.964 -11.318 1.00 90.75 439 VAL A CA 1
ATOM 3263 C C . VAL A 1 439 ? 1.064 0.382 -9.911 1.00 90.75 439 VAL A C 1
ATOM 3265 O O . VAL A 1 439 ? 1.986 -0.290 -9.454 1.00 90.75 439 VAL A O 1
ATOM 3268 N N . ALA A 1 440 ? -0.054 0.596 -9.221 1.00 90.62 440 ALA A N 1
ATOM 3269 C CA . ALA A 1 440 ? -0.348 -0.107 -7.982 1.00 90.62 440 ALA A CA 1
ATOM 3270 C C . ALA A 1 440 ? -0.991 -1.459 -8.291 1.00 90.62 440 ALA A C 1
ATOM 3272 O O . ALA A 1 440 ? -1.957 -1.538 -9.053 1.00 90.62 440 ALA A O 1
ATOM 3273 N N . ARG A 1 441 ? -0.473 -2.522 -7.668 1.00 91.31 441 ARG A N 1
ATOM 3274 C CA . ARG A 1 441 ? -0.931 -3.897 -7.890 1.00 91.31 441 ARG A CA 1
ATOM 3275 C C . ARG A 1 441 ? -1.284 -4.576 -6.577 1.00 91.31 441 ARG A C 1
ATOM 3277 O O . ARG A 1 441 ? -0.530 -4.494 -5.611 1.00 91.31 441 ARG A O 1
ATOM 3284 N N . ALA A 1 442 ? -2.412 -5.277 -6.559 1.00 90.50 442 ALA A N 1
ATOM 3285 C CA . ALA A 1 442 ? -2.768 -6.217 -5.504 1.00 90.50 442 ALA A CA 1
ATOM 3286 C C . ALA A 1 442 ? -2.812 -7.630 -6.059 1.00 90.50 442 ALA A C 1
ATOM 3288 O O . ALA A 1 442 ? -3.258 -7.825 -7.182 1.00 90.50 442 ALA A O 1
ATOM 3289 N N . HIS A 1 443 ? -2.344 -8.597 -5.267 1.00 89.50 443 HIS A N 1
ATOM 3290 C CA . HIS A 1 443 ? -2.212 -10.004 -5.668 1.00 89.50 443 HIS A CA 1
ATOM 3291 C C . HIS A 1 443 ? -1.545 -10.196 -7.048 1.00 89.50 443 HIS A C 1
ATOM 3293 O O . HIS A 1 443 ? -2.081 -10.908 -7.900 1.00 89.50 443 HIS A O 1
ATOM 3299 N N . PRO A 1 444 ? -0.396 -9.543 -7.307 1.00 90.50 444 PRO A N 1
ATOM 3300 C CA . PRO A 1 444 ? 0.238 -9.586 -8.617 1.00 90.50 444 PRO A CA 1
ATOM 3301 C C . PRO A 1 444 ? 0.590 -11.024 -9.032 1.00 90.50 444 PRO A C 1
ATOM 3303 O O . PRO A 1 444 ? 1.014 -11.850 -8.218 1.00 90.50 444 PRO A O 1
ATOM 3306 N N . GLY A 1 445 ? 0.372 -11.342 -10.310 1.00 89.00 445 GLY A N 1
ATOM 3307 C CA . GLY A 1 445 ? 0.628 -12.675 -10.859 1.00 89.00 445 GLY A CA 1
ATOM 3308 C C . GLY A 1 445 ? -0.455 -13.718 -10.550 1.00 89.00 445 GLY A C 1
ATOM 3309 O O . GLY A 1 445 ? -0.334 -14.860 -10.995 1.00 89.00 445 GLY A O 1
ATOM 3310 N N . THR A 1 446 ? -1.540 -13.371 -9.842 1.00 90.44 446 THR A N 1
ATOM 3311 C CA . THR A 1 446 ? -2.658 -14.300 -9.580 1.00 90.44 446 THR A CA 1
ATOM 3312 C C . THR A 1 446 ? -3.916 -13.960 -10.388 1.00 90.44 446 THR A C 1
ATOM 3314 O O . THR A 1 446 ? -4.007 -12.892 -10.993 1.00 90.44 446 THR A O 1
ATOM 3317 N N . PRO A 1 447 ? -4.914 -14.863 -10.458 1.00 90.75 447 PRO A N 1
ATOM 3318 C CA . PRO A 1 447 ? -6.207 -14.552 -11.074 1.00 90.75 447 PRO A CA 1
ATOM 3319 C C . PRO A 1 447 ? -6.987 -13.431 -10.371 1.00 90.75 447 PRO A C 1
ATOM 3321 O O . PRO A 1 447 ? -7.857 -12.822 -10.990 1.00 90.75 447 PRO A O 1
ATOM 3324 N N . GLU A 1 448 ? -6.697 -13.185 -9.093 1.00 91.06 448 GLU A N 1
ATOM 3325 C CA . GLU A 1 448 ? -7.295 -12.139 -8.255 1.00 91.06 448 GLU A CA 1
ATOM 3326 C C . GLU A 1 448 ? -6.558 -10.799 -8.361 1.00 91.06 448 GLU A C 1
ATOM 3328 O O . GLU A 1 448 ? -6.877 -9.870 -7.617 1.00 91.06 448 GLU A O 1
ATOM 3333 N N . GLU A 1 449 ? -5.582 -10.701 -9.266 1.00 93.50 449 GLU A N 1
ATOM 3334 C CA . GLU A 1 449 ? -4.791 -9.499 -9.466 1.00 93.50 449 GLU A CA 1
ATOM 3335 C C . GLU A 1 449 ? -5.683 -8.280 -9.731 1.00 93.50 449 GLU A C 1
ATOM 3337 O O . GLU A 1 449 ? -6.628 -8.334 -10.527 1.00 93.50 449 GLU A O 1
ATOM 3342 N N . ARG A 1 450 ? -5.374 -7.173 -9.056 1.00 94.44 450 ARG A N 1
ATOM 3343 C CA . ARG A 1 450 ? -6.026 -5.878 -9.258 1.00 94.44 450 ARG A CA 1
ATOM 3344 C C . ARG A 1 450 ? -5.011 -4.794 -9.526 1.00 94.44 450 ARG A C 1
ATOM 3346 O O . ARG A 1 450 ? -3.910 -4.835 -8.981 1.00 94.44 450 ARG A O 1
ATOM 3353 N N . LEU A 1 451 ? -5.405 -3.827 -10.341 1.00 94.81 451 LEU A N 1
ATOM 3354 C CA . LEU A 1 451 ? -4.535 -2.784 -10.857 1.00 94.81 451 LEU A CA 1
ATOM 3355 C C . LEU A 1 451 ? -5.178 -1.406 -10.714 1.00 94.81 451 LEU A C 1
ATOM 3357 O O . LEU A 1 451 ? -6.399 -1.266 -10.651 1.00 94.81 451 LEU A O 1
ATOM 3361 N N . GLY A 1 452 ? -4.332 -0.394 -10.706 1.00 94.12 452 GLY A N 1
ATOM 3362 C CA . GLY A 1 452 ? -4.688 1.008 -10.865 1.00 94.12 452 GLY A CA 1
ATOM 3363 C C . GLY A 1 452 ? -3.420 1.842 -10.834 1.00 94.12 452 GLY A C 1
ATOM 3364 O O . GLY A 1 452 ? -2.310 1.302 -10.791 1.00 94.12 452 GLY A O 1
ATOM 3365 N N . LEU A 1 453 ? -3.553 3.160 -10.862 1.00 93.88 453 LEU A N 1
ATOM 3366 C CA . LEU A 1 453 ? -2.382 4.030 -10.790 1.00 93.88 453 LEU A CA 1
ATOM 3367 C C . LEU A 1 453 ? -1.905 4.178 -9.349 1.00 93.88 453 LEU A C 1
ATOM 3369 O O . LEU A 1 453 ? -2.687 4.121 -8.403 1.00 93.88 453 LEU A O 1
ATOM 3373 N N . PHE A 1 454 ? -0.608 4.374 -9.154 1.00 90.31 454 PHE A N 1
ATOM 3374 C CA . PHE A 1 454 ? -0.045 4.422 -7.804 1.00 90.31 454 PHE A CA 1
ATOM 3375 C C . PHE A 1 454 ? -0.450 5.664 -6.991 1.00 90.31 454 PHE A C 1
ATOM 3377 O O . PHE A 1 454 ? -0.388 5.628 -5.762 1.00 90.31 454 PHE A O 1
ATOM 3384 N N . HIS A 1 455 ? -0.855 6.760 -7.648 1.00 91.69 455 HIS A N 1
ATOM 3385 C CA . HIS A 1 455 ? -1.196 8.014 -6.974 1.00 91.69 455 HIS A CA 1
ATOM 3386 C C . HIS A 1 455 ? -2.184 8.885 -7.777 1.00 91.69 455 HIS A C 1
ATOM 3388 O O . HIS A 1 455 ? -2.108 8.965 -9.003 1.00 91.69 455 HIS A O 1
ATOM 3394 N N . ASP A 1 456 ? -3.069 9.601 -7.074 1.00 90.44 456 ASP A N 1
ATOM 3395 C CA . ASP A 1 456 ? -4.109 10.489 -7.636 1.00 90.44 456 ASP A CA 1
ATOM 3396 C C . ASP A 1 456 ? -3.556 11.624 -8.519 1.00 90.44 456 ASP A C 1
ATOM 3398 O O . ASP A 1 456 ? -4.169 12.023 -9.505 1.00 90.44 456 ASP A O 1
ATOM 3402 N N . THR A 1 457 ? -2.369 12.150 -8.213 1.00 93.06 457 THR A N 1
ATOM 3403 C CA . THR A 1 457 ? -1.746 13.185 -9.062 1.00 93.06 457 THR A CA 1
ATOM 3404 C C . THR A 1 457 ? -1.406 12.665 -10.457 1.00 93.06 457 THR A C 1
ATOM 3406 O O . THR A 1 457 ? -1.526 13.430 -11.407 1.00 93.06 457 THR A O 1
ATOM 3409 N N . LEU A 1 458 ? -1.048 11.381 -10.607 1.00 94.00 458 LEU A N 1
ATOM 3410 C CA . LEU A 1 458 ? -0.825 10.776 -11.925 1.00 94.00 458 LEU A CA 1
ATOM 3411 C C . LEU A 1 458 ? -2.152 10.548 -12.660 1.00 94.00 458 LEU A C 1
ATOM 3413 O O . LEU A 1 458 ? -2.226 10.789 -13.861 1.00 94.00 458 LEU A O 1
ATOM 3417 N N . VAL A 1 459 ? -3.207 10.141 -11.942 1.00 93.12 459 VAL A N 1
ATOM 3418 C CA . VAL A 1 459 ? -4.567 10.055 -12.502 1.00 93.12 459 VAL A CA 1
ATOM 3419 C C . VAL A 1 459 ? -4.940 11.410 -13.109 1.00 93.12 459 VAL A C 1
ATOM 3421 O O . VAL A 1 459 ? -5.217 11.501 -14.303 1.00 93.12 459 VAL A O 1
ATOM 3424 N N . ARG A 1 460 ? -4.850 12.488 -12.320 1.00 92.38 460 ARG A N 1
ATOM 3425 C CA . ARG A 1 460 ? -5.145 13.854 -12.779 1.00 92.38 460 ARG A CA 1
ATOM 3426 C C . ARG A 1 460 ? -4.260 14.304 -13.937 1.00 92.38 460 ARG A C 1
ATOM 3428 O O . ARG A 1 460 ? -4.776 14.927 -14.861 1.00 92.38 460 ARG A O 1
ATOM 3435 N N . HIS A 1 461 ? -2.972 13.966 -13.911 1.00 93.38 461 HIS A N 1
ATOM 3436 C CA . HIS A 1 461 ? -2.058 14.249 -15.014 1.00 93.38 461 HIS A CA 1
ATOM 3437 C C . HIS A 1 461 ? -2.539 13.594 -16.316 1.00 93.38 461 HIS A C 1
ATOM 3439 O O . HIS A 1 461 ? -2.724 14.289 -17.309 1.00 93.38 461 HIS A O 1
ATOM 3445 N N . ILE A 1 462 ? -2.843 12.290 -16.302 1.00 92.81 462 ILE A N 1
ATOM 3446 C CA . ILE A 1 462 ? -3.333 11.563 -17.487 1.00 92.81 462 ILE A CA 1
ATOM 3447 C C . ILE A 1 462 ? -4.681 12.115 -17.968 1.00 92.81 462 ILE A C 1
ATOM 3449 O O . ILE A 1 462 ? -4.880 12.268 -19.169 1.00 92.81 462 ILE A O 1
ATOM 3453 N N . HIS A 1 463 ? -5.585 12.484 -17.056 1.00 91.69 463 HIS A N 1
ATOM 3454 C CA . HIS A 1 463 ? -6.843 13.154 -17.408 1.00 91.69 463 HIS A CA 1
ATOM 3455 C C . HIS A 1 463 ? -6.640 14.500 -18.120 1.00 91.69 463 HIS A C 1
ATOM 3457 O O . HIS A 1 463 ? -7.486 14.895 -18.923 1.00 91.69 463 HIS A O 1
ATOM 3463 N N . ALA A 1 464 ? -5.559 15.216 -17.806 1.00 91.06 464 ALA A N 1
ATOM 3464 C CA . ALA A 1 464 ? -5.237 16.508 -18.401 1.00 91.06 464 ALA A CA 1
ATOM 3465 C C . ALA A 1 464 ? -4.482 16.392 -19.737 1.00 91.06 464 ALA A C 1
ATOM 3467 O O . ALA A 1 464 ? -4.398 17.381 -20.471 1.00 91.06 464 ALA A O 1
ATOM 3468 N N . LEU A 1 465 ? -3.941 15.214 -20.075 1.00 88.12 465 LEU A N 1
ATOM 3469 C CA . LEU A 1 465 ? -3.239 15.005 -21.338 1.00 88.12 465 LEU A CA 1
ATOM 3470 C C . LEU A 1 465 ? -4.199 15.173 -22.520 1.00 88.12 465 LEU A C 1
ATOM 3472 O O . LEU A 1 465 ? -5.262 14.560 -22.599 1.00 88.12 465 LEU A O 1
ATOM 3476 N N . THR A 1 466 ? -3.785 15.998 -23.479 1.00 78.56 466 THR A N 1
ATOM 3477 C CA . THR A 1 466 ? -4.499 16.205 -24.741 1.00 78.56 466 THR A CA 1
ATOM 3478 C C . THR A 1 466 ? -3.702 15.579 -25.885 1.00 78.56 466 THR A C 1
ATOM 3480 O O . THR A 1 466 ? -2.476 15.522 -25.843 1.00 78.56 466 THR A O 1
ATOM 3483 N N . GLY A 1 467 ? -4.394 15.063 -26.905 1.00 78.44 467 GLY A N 1
ATOM 3484 C CA . GLY A 1 467 ? -3.756 14.458 -28.082 1.00 78.44 467 GLY A CA 1
ATOM 3485 C C . GLY A 1 467 ? -3.574 12.939 -28.027 1.00 78.44 467 GLY A C 1
ATOM 3486 O O . GLY A 1 467 ? -3.083 12.358 -28.993 1.00 78.44 467 GLY A O 1
ATOM 3487 N N . TRP A 1 468 ? -4.002 12.273 -26.951 1.00 85.12 468 TRP A N 1
ATOM 3488 C CA . TRP A 1 468 ? -4.153 10.817 -26.967 1.00 85.12 468 TRP A CA 1
ATOM 3489 C C . TRP A 1 468 ? -5.443 10.440 -27.713 1.00 85.12 468 TRP A C 1
ATOM 3491 O O . TRP A 1 468 ? -6.444 11.147 -27.590 1.00 85.12 468 TRP A O 1
ATOM 3501 N N . PRO A 1 469 ? -5.442 9.347 -28.498 1.00 79.19 469 PRO A N 1
ATOM 3502 C CA . PRO A 1 469 ? -6.572 8.992 -29.359 1.00 79.19 469 PRO A CA 1
ATOM 3503 C C . PRO A 1 469 ? -7.817 8.540 -28.584 1.00 79.19 469 PRO A C 1
ATOM 3505 O O . PRO A 1 469 ? -8.901 8.495 -29.155 1.00 79.19 469 PRO A O 1
ATOM 3508 N N . ILE A 1 470 ? -7.660 8.184 -27.307 1.00 87.75 470 ILE A N 1
ATOM 3509 C CA . ILE A 1 470 ? -8.709 7.626 -26.455 1.00 87.75 470 ILE A CA 1
ATOM 3510 C C . ILE A 1 470 ? -8.802 8.473 -25.195 1.00 87.75 470 ILE A C 1
ATOM 3512 O O . ILE A 1 470 ? -7.786 8.744 -24.550 1.00 87.75 470 ILE A O 1
ATOM 3516 N N . SER A 1 471 ? -10.020 8.890 -24.849 1.00 91.00 471 SER A N 1
ATOM 3517 C CA . SER A 1 471 ? -10.261 9.672 -23.641 1.00 91.00 471 SER A CA 1
ATOM 3518 C C . SER A 1 471 ? -10.453 8.773 -22.419 1.00 91.00 471 SER A C 1
ATOM 3520 O O . SER A 1 471 ? -10.861 7.615 -22.523 1.00 91.00 471 SER A O 1
ATOM 3522 N N . VAL A 1 472 ? -10.232 9.329 -21.225 1.00 90.75 472 VAL A N 1
ATOM 3523 C CA . VAL A 1 472 ? -10.531 8.615 -19.973 1.00 90.75 472 VAL A CA 1
ATOM 3524 C C . VAL A 1 472 ? -12.024 8.282 -19.849 1.00 90.75 472 VAL A C 1
ATOM 3526 O O . VAL A 1 472 ? -12.385 7.271 -19.251 1.00 90.75 472 VAL A O 1
ATOM 3529 N N . LEU A 1 473 ? -12.904 9.082 -20.462 1.00 90.75 473 LEU A N 1
ATOM 3530 C CA . LEU A 1 473 ? -14.340 8.804 -20.488 1.00 90.75 473 LEU A CA 1
ATOM 3531 C C . LEU A 1 473 ? -14.661 7.545 -21.309 1.00 90.75 473 LEU A C 1
ATOM 3533 O O . LEU A 1 473 ? -15.456 6.719 -20.860 1.00 90.75 473 LEU A O 1
ATOM 3537 N N . ASP A 1 474 ? -14.012 7.372 -22.463 1.00 92.81 474 ASP A N 1
ATOM 3538 C CA . ASP A 1 474 ? -14.170 6.173 -23.299 1.00 92.81 474 ASP A CA 1
ATOM 3539 C C . ASP A 1 474 ? -13.681 4.924 -22.558 1.00 92.81 474 ASP A C 1
ATOM 3541 O O . ASP A 1 474 ? -14.330 3.879 -22.584 1.00 92.81 474 ASP A O 1
ATOM 3545 N N . ALA A 1 475 ? -12.575 5.043 -21.820 1.00 93.75 475 ALA A N 1
ATOM 3546 C CA . ALA A 1 475 ? -12.072 3.955 -20.991 1.00 93.75 475 ALA A CA 1
ATOM 3547 C C . ALA A 1 475 ? -12.964 3.639 -19.786 1.00 93.75 475 ALA A C 1
ATOM 3549 O O . ALA A 1 475 ? -13.157 2.473 -19.446 1.00 93.75 475 ALA A O 1
ATOM 3550 N N . HIS A 1 476 ? -13.572 4.647 -19.162 1.00 93.44 476 HIS A N 1
ATOM 3551 C CA . HIS A 1 476 ? -14.564 4.404 -18.120 1.00 93.44 476 HIS A CA 1
ATOM 3552 C C . HIS A 1 476 ? -15.783 3.655 -18.682 1.00 93.44 476 HIS A C 1
ATOM 3554 O O . HIS A 1 476 ? -16.304 2.744 -18.038 1.00 93.44 476 HIS A O 1
ATOM 3560 N N . ALA A 1 477 ? -16.230 3.997 -19.895 1.00 93.50 477 ALA A N 1
ATOM 3561 C CA . ALA A 1 477 ? -17.302 3.269 -20.566 1.00 93.50 477 ALA A CA 1
ATOM 3562 C C . ALA A 1 477 ? -16.906 1.811 -20.863 1.00 93.50 477 ALA A C 1
ATOM 3564 O O . ALA A 1 477 ? -17.697 0.911 -20.574 1.00 93.50 477 ALA A O 1
ATOM 3565 N N . SER A 1 478 ? -15.682 1.562 -21.346 1.00 94.12 478 SER A N 1
ATOM 3566 C CA . SER A 1 478 ? -15.215 0.205 -21.671 1.00 94.12 478 SER A CA 1
ATOM 3567 C C . SER A 1 478 ? -15.065 -0.701 -20.442 1.00 94.12 478 SER A C 1
ATOM 3569 O O . SER A 1 478 ? -15.343 -1.897 -20.524 1.00 94.12 478 SER A O 1
ATOM 3571 N N . ILE A 1 479 ? -14.724 -0.147 -19.272 1.00 94.12 479 ILE A N 1
ATOM 3572 C CA . ILE A 1 479 ? -14.708 -0.887 -17.994 1.00 94.12 479 ILE A CA 1
ATOM 3573 C C . ILE A 1 479 ? -16.104 -1.416 -17.625 1.00 94.12 479 ILE A C 1
ATOM 3575 O O . ILE A 1 479 ? -16.229 -2.500 -17.051 1.00 94.12 479 ILE A O 1
ATOM 3579 N N . LEU A 1 480 ? -17.160 -0.667 -17.952 1.00 90.06 480 LEU A N 1
ATOM 3580 C CA . LEU A 1 480 ? -18.545 -1.032 -17.641 1.00 90.06 480 LEU A CA 1
ATOM 3581 C C . LEU A 1 480 ? -19.159 -2.001 -18.660 1.00 90.06 480 LEU A C 1
ATOM 3583 O O . LEU A 1 480 ? -20.267 -2.501 -18.435 1.00 90.06 480 LEU A O 1
ATOM 3587 N N . GLU A 1 481 ? -18.478 -2.277 -19.773 1.00 85.94 481 GLU A N 1
ATOM 3588 C CA . GLU A 1 481 ? -19.031 -3.132 -20.813 1.00 85.94 481 GLU A CA 1
ATOM 3589 C C . GLU A 1 481 ? -19.219 -4.587 -20.343 1.00 85.94 481 GLU A C 1
ATOM 3591 O O . GLU A 1 481 ? -18.376 -5.158 -19.642 1.00 85.94 481 GLU A O 1
ATOM 3596 N N . PRO A 1 482 ? -20.303 -5.264 -20.772 1.00 62.47 482 PRO A N 1
ATOM 3597 C CA . PRO A 1 482 ? -20.566 -6.651 -20.394 1.00 62.47 482 PRO A CA 1
ATOM 3598 C C . PRO A 1 482 ? -19.447 -7.623 -20.780 1.00 62.47 482 PRO A C 1
ATOM 3600 O O . PRO A 1 482 ? -19.257 -8.620 -20.089 1.00 62.47 482 PRO A O 1
ATOM 3603 N N . SER A 1 483 ? -18.721 -7.355 -21.866 1.00 67.31 483 SER A N 1
ATOM 3604 C CA . SER A 1 483 ? -17.538 -8.107 -22.305 1.00 67.31 483 SER A CA 1
ATOM 3605 C C . SER A 1 483 ? -16.425 -8.058 -21.254 1.00 67.31 483 SER A C 1
ATOM 3607 O O . SER A 1 483 ? -15.866 -9.100 -20.917 1.00 67.31 483 SER A O 1
ATOM 3609 N N . ALA A 1 484 ? -16.174 -6.890 -20.660 1.00 61.56 484 ALA A N 1
ATOM 3610 C CA . ALA A 1 484 ? -15.213 -6.708 -19.578 1.00 61.56 484 ALA A CA 1
ATOM 3611 C C . ALA A 1 484 ? -15.701 -7.344 -18.262 1.00 61.56 484 ALA A C 1
ATOM 3613 O O . ALA A 1 484 ? -14.912 -7.946 -17.537 1.00 61.56 484 ALA A O 1
ATOM 3614 N N . VAL A 1 485 ? -17.009 -7.311 -17.978 1.00 61.00 485 VAL A N 1
ATOM 3615 C CA . VAL A 1 485 ? -17.595 -7.829 -16.722 1.00 61.00 485 VAL A CA 1
ATOM 3616 C C . VAL A 1 485 ? -17.823 -9.352 -16.740 1.00 61.00 485 VAL A C 1
ATOM 3618 O O . VAL A 1 485 ? -17.713 -10.018 -15.706 1.00 61.00 485 VAL A O 1
ATOM 3621 N N . GLN A 1 486 ? -18.124 -9.955 -17.896 1.00 53.78 486 GLN A N 1
ATOM 3622 C CA . GLN A 1 486 ? -18.372 -11.403 -18.010 1.00 53.78 486 GLN A CA 1
ATOM 3623 C C . GLN A 1 486 ? -17.115 -12.253 -17.779 1.00 53.78 486 GLN A C 1
ATOM 3625 O O . GLN A 1 486 ? -17.241 -13.409 -17.365 1.00 53.78 486 GLN A O 1
ATOM 3630 N N . THR A 1 487 ? -15.918 -11.687 -17.958 1.00 53.78 487 THR A N 1
ATOM 3631 C CA . THR A 1 487 ? -14.635 -12.365 -17.701 1.00 53.78 487 THR A CA 1
ATOM 3632 C C . THR A 1 487 ? -14.387 -12.661 -16.213 1.00 53.78 487 THR A C 1
ATOM 3634 O O . THR A 1 487 ? -13.517 -13.471 -15.897 1.00 53.78 487 THR A O 1
ATOM 3637 N N . VAL A 1 488 ? -15.164 -12.064 -15.297 1.00 48.66 488 VAL A N 1
ATOM 3638 C CA . VAL A 1 488 ? -15.027 -12.205 -13.832 1.00 48.66 488 VAL A CA 1
ATOM 3639 C C . VAL A 1 488 ? -15.727 -13.458 -13.284 1.00 48.66 488 VAL A C 1
ATOM 3641 O O . VAL A 1 488 ? -15.459 -13.880 -12.158 1.00 48.66 488 VAL A O 1
ATOM 3644 N N . ARG A 1 489 ? -16.620 -14.109 -14.047 1.00 38.53 489 ARG A N 1
ATOM 3645 C CA . ARG A 1 489 ? -17.292 -15.324 -13.556 1.00 38.53 489 ARG A CA 1
ATOM 3646 C C . ARG A 1 489 ? -16.316 -16.510 -13.550 1.00 38.53 489 ARG A C 1
ATOM 3648 O O . ARG A 1 489 ? -15.789 -16.845 -14.611 1.00 38.53 489 ARG A O 1
ATOM 3655 N N . PRO A 1 490 ? -16.106 -17.197 -12.407 1.00 37.97 490 PRO A N 1
ATOM 3656 C CA . PRO A 1 490 ? -15.311 -18.417 -12.396 1.00 37.97 490 PRO A CA 1
ATOM 3657 C C . PRO A 1 490 ? -15.945 -19.450 -13.342 1.00 37.97 490 PRO A C 1
ATOM 3659 O O . PRO A 1 490 ? -17.178 -19.495 -13.459 1.00 37.97 490 PRO A O 1
ATOM 3662 N N . PRO A 1 491 ? -15.141 -20.287 -14.024 1.00 37.78 491 PRO A N 1
ATOM 3663 C CA . PRO A 1 491 ? -15.681 -21.357 -14.848 1.00 37.78 491 PRO A CA 1
ATOM 3664 C C . PRO A 1 491 ? -16.609 -22.217 -13.987 1.00 37.78 491 PRO A C 1
ATOM 3666 O O . PRO A 1 491 ? -16.255 -22.591 -12.867 1.00 37.78 491 PRO A O 1
ATOM 3669 N N . LYS A 1 492 ? -17.814 -22.509 -14.497 1.00 34.97 492 LYS A N 1
ATOM 3670 C CA . LYS A 1 492 ? -18.747 -23.430 -13.838 1.00 34.97 492 LYS A CA 1
ATOM 3671 C C . LYS A 1 492 ? -17.991 -24.725 -13.563 1.00 34.97 492 LYS A C 1
ATOM 3673 O O . LYS A 1 492 ? -17.617 -25.430 -14.497 1.00 34.97 492 LYS A O 1
ATOM 3678 N N . THR A 1 493 ? -17.765 -25.030 -12.292 1.00 35.75 493 THR A N 1
ATOM 3679 C CA . THR A 1 493 ? -17.227 -26.315 -11.873 1.00 35.75 493 THR A CA 1
ATOM 3680 C C . THR A 1 493 ? -18.230 -27.384 -12.289 1.00 35.75 493 THR A C 1
ATOM 3682 O O . THR A 1 493 ? -19.285 -27.554 -11.682 1.00 35.75 493 THR A O 1
ATOM 3685 N N . THR A 1 494 ? -17.935 -28.095 -13.376 1.00 38.22 494 THR A N 1
ATOM 3686 C CA . THR A 1 494 ? -18.621 -29.347 -13.689 1.00 38.22 494 THR A CA 1
ATOM 3687 C C . THR A 1 494 ? -18.447 -30.277 -12.489 1.00 38.22 494 THR A C 1
ATOM 3689 O O . THR A 1 494 ? -17.306 -30.490 -12.064 1.00 38.22 494 THR A O 1
ATOM 3692 N N . PRO A 1 495 ? -19.533 -30.820 -11.911 1.00 35.62 495 PRO A N 1
ATOM 3693 C CA . PRO A 1 495 ? -19.411 -31.742 -10.798 1.00 35.62 495 PRO A CA 1
ATOM 3694 C C . PRO A 1 495 ? -18.584 -32.942 -11.255 1.00 35.62 495 PRO A C 1
ATOM 3696 O O . PRO A 1 495 ? -18.942 -33.624 -12.217 1.00 35.62 495 PRO A O 1
ATOM 3699 N N . ARG A 1 496 ? -17.456 -33.184 -10.576 1.00 36.16 496 ARG A N 1
ATOM 3700 C CA . ARG A 1 496 ? -16.680 -34.416 -10.728 1.00 36.16 496 ARG A CA 1
ATOM 3701 C C . ARG A 1 496 ? -17.622 -35.584 -10.449 1.00 36.16 496 ARG A C 1
ATOM 3703 O O . ARG A 1 496 ? -18.052 -35.776 -9.314 1.00 36.16 496 ARG A O 1
ATOM 3710 N N . SER A 1 497 ? -17.934 -36.358 -11.482 1.00 39.12 497 SER A N 1
ATOM 3711 C CA . SER A 1 497 ? -18.557 -37.667 -11.339 1.00 39.12 497 SER A CA 1
ATOM 3712 C C . SER A 1 497 ? -17.636 -38.534 -10.482 1.00 39.12 497 SER A C 1
ATOM 3714 O O . SER A 1 497 ? -16.550 -38.912 -10.924 1.00 39.12 497 SER A O 1
ATOM 3716 N N . GLY A 1 498 ? -18.040 -38.791 -9.238 1.00 42.44 498 GLY A N 1
ATOM 3717 C CA . GLY A 1 498 ? -17.352 -39.729 -8.359 1.00 42.44 498 GLY A CA 1
ATOM 3718 C C . GLY A 1 498 ? -17.323 -41.140 -8.963 1.00 42.44 498 GLY A C 1
ATOM 3719 O O . GLY A 1 498 ? -18.166 -41.469 -9.806 1.00 42.44 498 GLY A O 1
ATOM 3720 N N . PRO A 1 499 ? -16.357 -41.980 -8.560 1.00 40.28 499 PRO A N 1
ATOM 3721 C CA . PRO A 1 499 ? -16.229 -43.328 -9.090 1.00 40.28 499 PRO A CA 1
ATOM 3722 C C . PRO A 1 499 ? -17.464 -44.155 -8.716 1.00 40.28 499 PRO A C 1
ATOM 3724 O O . PRO A 1 499 ? -17.853 -44.233 -7.550 1.00 40.28 499 PRO A O 1
ATOM 3727 N N . ARG A 1 500 ? -18.090 -44.775 -9.723 1.00 38.69 500 ARG A N 1
ATOM 3728 C CA . ARG A 1 500 ? -19.116 -45.801 -9.518 1.00 38.69 500 ARG A CA 1
ATOM 3729 C C . ARG A 1 500 ? -18.458 -47.000 -8.838 1.00 38.69 500 ARG A C 1
ATOM 3731 O O . ARG A 1 500 ? -17.704 -47.724 -9.478 1.00 38.69 500 ARG A O 1
ATOM 3738 N N . ASN A 1 501 ? -18.774 -47.220 -7.566 1.00 37.59 501 ASN A N 1
ATOM 3739 C CA . ASN A 1 501 ? -18.559 -48.509 -6.922 1.00 37.59 501 ASN A CA 1
ATOM 3740 C C . ASN A 1 501 ? -19.483 -49.538 -7.580 1.00 37.59 501 ASN A C 1
ATOM 3742 O O . ASN A 1 501 ? -20.689 -49.546 -7.341 1.00 37.59 501 ASN A O 1
ATOM 3746 N N . THR A 1 502 ? -18.920 -50.407 -8.413 1.00 42.12 502 THR A N 1
ATOM 3747 C CA . THR A 1 502 ? -19.556 -51.664 -8.801 1.00 42.12 502 THR A CA 1
ATOM 3748 C C . THR A 1 502 ? -19.164 -52.726 -7.782 1.00 42.12 502 THR A C 1
ATOM 3750 O O . THR A 1 502 ? -18.131 -53.375 -7.920 1.00 42.12 502 THR A O 1
ATOM 3753 N N . SER A 1 503 ? -19.981 -52.888 -6.746 1.00 50.09 503 SER A N 1
ATOM 3754 C CA . SER A 1 503 ? -20.045 -54.130 -5.978 1.00 50.09 503 SER A CA 1
ATOM 3755 C C . SER A 1 503 ? -21.158 -54.993 -6.567 1.00 50.09 503 SER A C 1
ATOM 3757 O O . SER A 1 503 ? -22.329 -54.618 -6.505 1.00 50.09 503 SER A O 1
ATOM 3759 N N . GLY A 1 504 ? -20.777 -56.129 -7.143 1.00 40.59 504 GLY A N 1
ATOM 3760 C CA . GLY A 1 504 ? -21.663 -57.211 -7.560 1.00 40.59 504 GLY A CA 1
ATOM 3761 C C . GLY A 1 504 ? -20.960 -58.556 -7.316 1.00 40.59 504 GLY A C 1
ATOM 3762 O O . GLY A 1 504 ? -19.741 -58.588 -7.478 1.00 40.59 504 GLY A O 1
ATOM 3763 N N . PRO A 1 505 ? -21.701 -59.582 -6.857 1.00 43.59 505 PRO A N 1
ATOM 3764 C CA . PRO A 1 505 ? -21.203 -60.807 -6.215 1.00 43.59 505 PRO A CA 1
ATOM 3765 C C . PRO A 1 505 ? -20.417 -61.762 -7.115 1.00 43.59 505 PRO A C 1
ATOM 3767 O O . PRO A 1 505 ? -20.663 -61.765 -8.344 1.00 43.59 505 PRO A O 1
#